Protein AF-I0SZB1-F1 (afdb_monomer)

Solvent-accessible surface area (backbone atoms only — not comparable to full-atom values): 23724 Å² total; per-residue (Å²): 108,89,87,50,64,67,40,31,56,63,57,40,48,54,44,49,50,54,29,50,51,40,41,46,54,22,48,53,58,38,69,69,45,73,96,72,56,97,42,73,68,55,40,52,52,46,49,51,51,38,53,49,29,53,50,51,21,52,53,54,31,69,64,60,73,80,81,64,54,64,47,62,52,37,48,49,52,43,50,56,48,48,55,51,44,48,51,53,37,73,66,42,77,75,42,31,56,62,34,30,46,56,17,46,52,50,26,51,51,45,48,53,55,40,48,57,52,41,59,70,36,50,39,64,66,52,33,51,50,49,37,57,51,36,50,56,54,32,69,67,38,54,53,71,71,49,66,50,67,47,41,47,48,52,39,50,51,48,40,50,53,43,42,51,55,51,66,71,42,86,55,47,49,74,68,52,40,53,54,46,42,52,51,36,51,53,49,43,54,51,46,43,54,51,48,69,73,52,50,47,64,68,58,40,52,52,51,38,53,44,46,41,43,55,44,65,48,65,80,62,67,54,39,40,41,71,39,42,67,43,92,42,76,93,64,73,48,72,67,56,49,52,52,47,50,50,44,36,39,57,39,35,74,69,42,66,43,71,45,72,47,99,85,68,30,35,37,39,23,32,69,90,64,29,54,31,80,42,62,56,60,78,43,44,27,40,76,83,34,33,75,40,81,46,33,51,32,94,55,57,44,48,41,76,45,45,76,42,94,45,88,92,62,76,49,74,70,56,50,51,52,46,46,52,51,44,37,69,56,30,77,84,36,50,69,47,70,48,96,84,45,34,31,39,41,36,37,72,90,61,53,69,30,18,45,30,33,81,72,42,40,33,45,77,71,35,53,76,43,100,55,37,59,34,52,101,69,53,77,66,92,68,52,42,67,39,51,54,82,36,70,70,41,43,49,56,49,45,52,53,40,38,70,65,27,80,58,54,66,28,73,31,68,52,96,77,19,28,37,28,41,12,31,74,83,46,55,60,33,28,40,50,26,78,66,46,37,34,78,78,130

Structure (mmCIF, N/CA/C/O backbone):
data_AF-I0SZB1-F1
#
_entry.id   AF-I0SZB1-F1
#
loop_
_atom_site.group_PDB
_atom_site.id
_atom_site.type_symbol
_atom_site.label_atom_id
_atom_site.label_alt_id
_atom_site.label_comp_id
_atom_site.label_asym_id
_atom_site.label_entity_id
_atom_site.label_seq_id
_atom_site.pdbx_PDB_ins_code
_atom_site.Cartn_x
_atom_site.Cartn_y
_atom_site.Cartn_z
_atom_site.occupancy
_atom_site.B_iso_or_equiv
_atom_site.auth_seq_id
_atom_site.auth_comp_id
_atom_site.auth_asym_id
_atom_site.auth_atom_id
_atom_site.pdbx_PDB_model_num
ATOM 1 N N . ILE A 1 1 ? -42.336 3.086 39.402 1.00 95.56 1 ILE A N 1
ATOM 2 C CA . ILE A 1 1 ? -41.063 2.426 39.784 1.00 95.56 1 ILE A CA 1
ATOM 3 C C . ILE A 1 1 ? -40.894 1.080 39.069 1.00 95.56 1 ILE A C 1
ATOM 5 O O . ILE A 1 1 ? -39.990 0.983 38.257 1.00 95.56 1 ILE A O 1
ATOM 9 N N . ASP A 1 2 ? -41.777 0.086 39.247 1.00 93.19 2 ASP A N 1
ATOM 10 C CA . ASP A 1 2 ? -41.579 -1.268 38.669 1.00 93.19 2 ASP A CA 1
ATOM 11 C C . ASP A 1 2 ? -41.435 -1.341 37.141 1.00 93.19 2 ASP A C 1
ATOM 13 O O . ASP A 1 2 ? -40.680 -2.163 36.629 1.00 93.19 2 ASP A O 1
ATOM 17 N N . GLY A 1 3 ? -42.124 -0.467 36.403 1.00 93.69 3 GLY A N 1
ATOM 18 C CA . GLY A 1 3 ? -42.046 -0.427 34.939 1.00 93.69 3 GLY A CA 1
ATOM 19 C C . GLY A 1 3 ? -40.765 0.198 34.367 1.00 93.69 3 GLY A C 1
ATOM 20 O O . GLY A 1 3 ? -40.572 0.155 33.153 1.00 93.69 3 GLY A O 1
ATOM 21 N N . ARG A 1 4 ? -39.901 0.797 35.199 1.00 95.69 4 ARG A N 1
ATOM 22 C CA . ARG A 1 4 ? -38.635 1.406 34.758 1.00 95.69 4 ARG A CA 1
ATOM 23 C C . ARG A 1 4 ? -37.601 0.306 34.495 1.00 95.69 4 ARG A C 1
ATOM 25 O O . ARG A 1 4 ? -37.248 -0.438 35.407 1.00 95.69 4 ARG A O 1
ATOM 32 N N . LYS A 1 5 ? -37.146 0.177 33.245 1.00 94.62 5 LYS A N 1
ATOM 33 C CA . LYS A 1 5 ? -36.173 -0.853 32.805 1.00 94.62 5 LYS A CA 1
ATOM 34 C C . LYS A 1 5 ? -34.714 -0.416 32.946 1.00 94.62 5 LYS A C 1
ATOM 36 O O . LYS A 1 5 ? -33.810 -1.242 33.002 1.00 94.62 5 LYS A O 1
ATOM 41 N N . ASP A 1 6 ? -34.514 0.885 32.989 1.00 96.12 6 ASP A N 1
ATOM 42 C CA . ASP A 1 6 ? -33.246 1.569 33.200 1.00 96.12 6 ASP A CA 1
ATOM 43 C C . ASP A 1 6 ? -32.759 1.500 34.655 1.00 96.12 6 ASP A C 1
ATOM 45 O O . ASP A 1 6 ? -31.563 1.640 34.881 1.00 96.12 6 ASP A O 1
ATOM 49 N N . LEU A 1 7 ? -33.664 1.248 35.611 1.00 97.56 7 LEU A N 1
ATOM 50 C CA . LEU A 1 7 ? -33.320 1.083 37.023 1.00 97.56 7 LEU A CA 1
ATOM 51 C C . LEU A 1 7 ? -32.910 -0.353 37.341 1.00 97.56 7 LEU A C 1
ATOM 53 O O . LEU A 1 7 ? -33.561 -1.305 36.880 1.00 97.56 7 LEU A O 1
ATOM 57 N N . THR A 1 8 ? -31.918 -0.491 38.211 1.00 98.06 8 THR A N 1
ATOM 58 C CA . THR A 1 8 ? -31.595 -1.760 38.871 1.00 98.06 8 THR A CA 1
ATOM 59 C C . THR A 1 8 ? -32.601 -2.092 39.972 1.00 98.06 8 THR A C 1
ATOM 61 O O . THR A 1 8 ? -33.456 -1.281 40.352 1.00 98.06 8 THR A O 1
ATOM 64 N N . ASP A 1 9 ? -32.557 -3.326 40.460 1.00 98.00 9 ASP A N 1
ATOM 65 C CA . ASP A 1 9 ? -33.422 -3.791 41.538 1.00 98.00 9 ASP A CA 1
ATOM 66 C C . ASP A 1 9 ? -33.124 -3.045 42.848 1.00 98.00 9 ASP A C 1
ATOM 68 O O . ASP A 1 9 ? -34.060 -2.700 43.576 1.00 98.00 9 ASP A O 1
ATOM 72 N N . GLU A 1 10 ? -31.862 -2.697 43.105 1.00 98.06 10 GLU A N 1
ATOM 73 C CA . GLU A 1 10 ? -31.437 -1.857 44.226 1.00 98.06 10 GLU A CA 1
ATOM 74 C C . GLU A 1 10 ? -32.011 -0.433 44.131 1.00 98.06 10 GLU A C 1
ATOM 76 O O . GLU A 1 10 ? -32.608 0.061 45.092 1.00 98.06 10 GLU A O 1
ATOM 81 N N . GLU A 1 11 ? -31.922 0.213 42.965 1.00 98.06 11 GLU A N 1
ATOM 82 C CA . GLU A 1 11 ? -32.483 1.555 42.742 1.00 98.06 11 GLU A CA 1
ATOM 83 C C . GLU A 1 11 ? -34.016 1.561 42.872 1.00 98.06 11 GLU A C 1
ATOM 85 O O . GLU A 1 11 ? -34.607 2.483 43.448 1.00 98.06 11 GLU A O 1
ATOM 90 N N . LYS A 1 12 ? -34.687 0.506 42.392 1.00 97.75 12 LYS A N 1
ATOM 91 C CA . LYS A 1 12 ? -36.136 0.325 42.585 1.00 97.75 12 LYS A CA 1
ATOM 92 C C . LYS A 1 12 ? -36.491 0.122 44.050 1.00 97.75 12 LYS A C 1
ATOM 94 O O . LYS A 1 12 ? -37.515 0.650 44.486 1.00 97.75 12 LYS A O 1
ATOM 99 N N . ALA A 1 13 ? -35.708 -0.661 44.789 1.00 97.69 13 ALA A N 1
ATOM 100 C CA . ALA A 1 13 ? -35.943 -0.913 46.206 1.00 97.69 13 ALA A CA 1
ATOM 101 C C . ALA A 1 13 ? -35.835 0.385 47.014 1.00 97.69 13 ALA A C 1
ATOM 103 O O . ALA A 1 13 ? -36.777 0.717 47.732 1.00 97.69 13 ALA A O 1
ATOM 104 N N . ALA A 1 14 ? -34.773 1.168 46.800 1.00 97.56 14 ALA A N 1
ATOM 105 C CA . ALA A 1 14 ? -34.588 2.469 47.444 1.00 97.56 14 ALA A CA 1
ATOM 106 C C . ALA A 1 14 ? -35.743 3.440 47.140 1.00 97.56 14 ALA A C 1
ATOM 108 O O . ALA A 1 14 ? -36.289 4.072 48.042 1.00 97.56 14 ALA A O 1
ATOM 109 N N . ALA A 1 15 ? -36.189 3.510 45.882 1.00 97.81 15 ALA A N 1
ATOM 110 C CA . ALA A 1 15 ? -37.319 4.357 45.503 1.00 97.81 15 ALA A CA 1
ATOM 111 C C . ALA A 1 15 ? -38.644 3.906 46.139 1.00 97.81 15 ALA A C 1
ATOM 113 O O . ALA A 1 15 ? -39.480 4.726 46.515 1.00 97.81 15 ALA A O 1
ATOM 114 N N . LYS A 1 16 ? -38.869 2.592 46.259 1.00 97.62 16 LYS A N 1
ATOM 115 C CA . LYS A 1 16 ? -40.057 2.060 46.943 1.00 97.62 16 LYS A CA 1
ATOM 116 C C . LYS A 1 16 ? -40.019 2.363 48.434 1.00 97.62 16 LYS A C 1
ATOM 118 O O . LYS A 1 16 ? -41.065 2.683 48.989 1.00 97.62 16 LYS A O 1
ATOM 123 N N . GLU A 1 17 ? -38.852 2.276 49.062 1.00 98.19 17 GLU A N 1
ATOM 124 C CA . GLU A 1 17 ? -38.665 2.631 50.469 1.00 98.19 17 GLU A CA 1
ATOM 125 C C . GLU A 1 17 ? -38.952 4.121 50.707 1.00 98.19 17 GLU A C 1
ATOM 127 O O . GLU A 1 17 ? -39.710 4.455 51.616 1.00 98.19 17 GLU A O 1
ATOM 132 N N . GLU A 1 18 ? -38.474 5.011 49.831 1.00 97.88 18 GLU A N 1
ATOM 133 C CA . GLU A 1 18 ? -38.803 6.445 49.877 1.00 97.88 18 GLU A CA 1
ATOM 134 C C . GLU A 1 18 ? -40.317 6.689 49.746 1.00 97.88 18 GLU A C 1
ATOM 136 O O . GLU A 1 18 ? -40.909 7.442 50.523 1.00 97.88 18 GLU A O 1
ATOM 141 N N . ALA A 1 19 ? -40.970 6.022 48.790 1.00 97.69 19 ALA A N 1
ATOM 142 C CA . ALA A 1 19 ? -42.417 6.118 48.608 1.00 97.69 19 ALA A CA 1
ATOM 143 C C . ALA A 1 19 ? -43.190 5.601 49.832 1.00 97.69 19 ALA A C 1
ATOM 145 O O . ALA A 1 19 ? -44.177 6.209 50.243 1.00 97.69 19 ALA A O 1
ATOM 146 N N . GLN A 1 20 ? -42.742 4.502 50.443 1.00 97.62 20 GLN A N 1
ATOM 147 C CA . GLN A 1 20 ? -43.339 3.970 51.668 1.00 97.62 20 GLN A CA 1
ATOM 148 C C . GLN A 1 20 ? -43.149 4.917 52.856 1.00 97.62 20 GLN A C 1
ATOM 150 O O . GLN A 1 20 ? -44.090 5.097 53.627 1.00 97.62 20 GLN A O 1
ATOM 155 N N . ALA A 1 21 ? -41.982 5.551 52.986 1.00 98.06 21 ALA A N 1
ATOM 156 C CA . ALA A 1 21 ? -41.717 6.533 54.034 1.00 98.06 21 ALA A CA 1
ATOM 157 C C . ALA A 1 21 ? -42.650 7.750 53.919 1.00 98.06 21 ALA A C 1
ATOM 159 O O . ALA A 1 21 ? -43.287 8.117 54.905 1.00 98.06 21 ALA A O 1
ATOM 160 N N . LYS A 1 22 ? -42.821 8.300 52.710 1.00 97.19 22 LYS A N 1
ATOM 161 C CA . LYS A 1 22 ? -43.763 9.404 52.432 1.00 97.19 22 LYS A CA 1
ATOM 162 C C . LYS A 1 22 ? -45.219 9.021 52.698 1.00 97.19 22 LYS A C 1
ATOM 164 O O . LYS A 1 22 ? -45.965 9.770 53.322 1.00 97.19 22 LYS A O 1
ATOM 169 N N . ALA A 1 23 ? -45.626 7.823 52.273 1.00 97.50 23 ALA A N 1
ATOM 170 C CA . ALA A 1 23 ? -46.963 7.312 52.566 1.00 97.50 23 ALA A CA 1
ATOM 171 C C . ALA A 1 23 ? -47.194 7.189 54.079 1.00 97.50 23 ALA A C 1
ATOM 173 O O . ALA A 1 23 ? -48.254 7.574 54.571 1.00 97.50 23 ALA A O 1
ATOM 174 N N . LYS A 1 24 ? -46.191 6.688 54.810 1.00 97.81 24 LYS A N 1
ATOM 175 C CA . LYS A 1 24 ? -46.243 6.545 56.262 1.00 97.81 24 LYS A CA 1
ATOM 176 C C . LYS A 1 24 ? -46.352 7.895 56.971 1.00 97.81 24 LYS A C 1
ATOM 178 O O . LYS A 1 24 ? -47.165 8.019 57.881 1.00 97.81 24 LYS A O 1
ATOM 183 N N . GLU A 1 25 ? -45.583 8.895 56.551 1.00 97.25 25 GLU A N 1
ATOM 184 C CA . GLU A 1 25 ? -45.660 10.254 57.102 1.00 97.25 25 GLU A CA 1
ATOM 185 C C . GLU A 1 25 ? -47.077 10.835 56.965 1.00 97.25 25 GLU A C 1
ATOM 187 O O . GLU A 1 25 ? -47.641 11.349 57.933 1.00 97.25 25 GLU A O 1
ATOM 192 N N . ALA A 1 26 ? -47.706 10.655 55.801 1.00 97.12 26 ALA A N 1
ATOM 193 C CA . ALA A 1 26 ? -49.080 11.089 55.575 1.00 97.12 26 ALA A CA 1
ATOM 194 C C . ALA A 1 26 ? -50.107 10.310 56.415 1.00 97.12 26 ALA A C 1
ATOM 196 O O . ALA A 1 26 ? -51.032 10.918 56.959 1.00 97.12 26 ALA A O 1
ATOM 197 N N . THR A 1 27 ? -49.969 8.984 56.552 1.00 97.62 27 THR A N 1
ATOM 198 C CA . THR A 1 27 ? -50.879 8.194 57.403 1.00 97.62 27 THR A CA 1
ATOM 199 C C . THR A 1 27 ? -50.713 8.527 58.879 1.00 97.62 27 THR A C 1
ATOM 201 O O . THR A 1 27 ? -51.715 8.673 59.568 1.00 97.62 27 THR A O 1
ATOM 204 N N . ASP A 1 28 ? -49.484 8.741 59.351 1.00 97.94 28 ASP A N 1
ATOM 205 C CA . ASP A 1 28 ? -49.222 9.142 60.736 1.00 97.94 28 ASP A CA 1
ATOM 206 C C . ASP A 1 28 ? -49.844 10.523 61.032 1.00 97.94 28 ASP A C 1
ATOM 208 O O . ASP A 1 28 ? -50.406 10.737 62.107 1.00 97.94 28 ASP A O 1
ATOM 212 N N . ALA A 1 29 ? -49.817 11.454 60.067 1.00 96.88 29 ALA A N 1
ATOM 213 C CA . ALA A 1 29 ? -50.475 12.759 60.185 1.00 96.88 29 ALA A CA 1
ATOM 214 C C . ALA A 1 29 ? -52.014 12.667 60.229 1.00 96.88 29 ALA A C 1
ATOM 216 O O . ALA A 1 29 ? -52.657 13.464 60.920 1.00 96.88 29 ALA A O 1
ATOM 217 N N . ILE A 1 30 ? -52.604 11.701 59.513 1.00 97.06 30 ILE A N 1
ATOM 218 C CA . ILE A 1 30 ? -54.042 11.394 59.570 1.00 97.06 30 ILE A CA 1
ATOM 219 C C . ILE A 1 30 ? -54.397 10.782 60.929 1.00 97.06 30 ILE A C 1
ATOM 221 O O . ILE A 1 30 ? -55.328 11.252 61.580 1.00 97.06 30 ILE A O 1
ATOM 225 N N . ASP A 1 31 ? -53.634 9.787 61.380 1.00 97.06 31 ASP A N 1
ATOM 226 C CA . ASP A 1 31 ? -53.864 9.075 62.644 1.00 97.06 31 ASP A CA 1
ATOM 227 C C . ASP A 1 31 ? -53.667 9.976 63.875 1.00 97.06 31 ASP A C 1
ATOM 229 O O . ASP A 1 31 ? -54.235 9.721 64.938 1.00 97.06 31 ASP A O 1
ATOM 233 N N . ALA A 1 32 ? -52.900 11.061 63.738 1.00 96.69 32 ALA A N 1
ATOM 234 C CA . ALA A 1 32 ? -52.747 12.079 64.773 1.00 96.69 32 ALA A CA 1
ATOM 235 C C . ALA A 1 32 ? 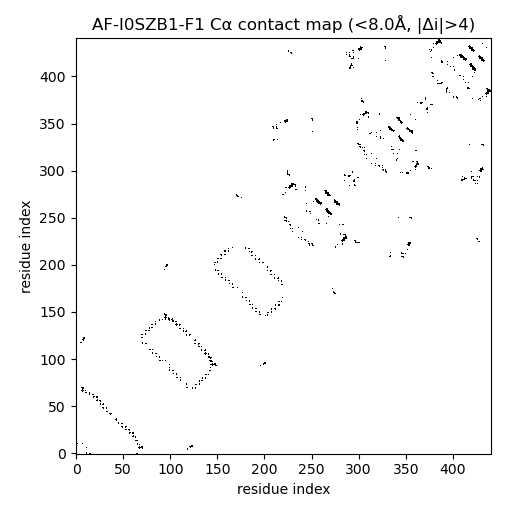-54.011 12.939 64.994 1.00 96.69 32 ALA A C 1
ATOM 237 O O . ALA A 1 32 ? -54.084 13.657 65.996 1.00 96.69 32 ALA A O 1
ATOM 238 N N . GLN A 1 33 ? -54.999 12.905 64.090 1.00 97.19 33 GLN A N 1
ATOM 239 C CA . GLN A 1 33 ? -56.252 13.651 64.245 1.00 97.19 33 GLN A CA 1
ATOM 240 C C . GLN A 1 33 ? -57.206 12.954 65.235 1.00 97.19 33 GLN A C 1
ATOM 242 O O . GLN A 1 33 ? -57.267 11.726 65.295 1.00 97.19 33 GLN A O 1
ATOM 247 N N . PRO A 1 34 ? -57.984 13.709 66.033 1.00 94.62 34 PRO A N 1
ATOM 248 C CA . PRO A 1 34 ? -58.876 13.117 67.025 1.00 94.62 34 PRO A CA 1
ATOM 249 C C . PRO A 1 34 ? -60.037 12.354 66.369 1.00 94.62 34 PRO A C 1
ATOM 251 O O . PRO A 1 34 ? -60.690 12.863 65.462 1.00 94.62 34 PRO A O 1
ATOM 254 N N . ALA A 1 35 ? -60.363 11.167 66.895 1.00 93.00 35 ALA A N 1
ATOM 255 C CA . ALA A 1 35 ? -61.495 10.362 66.414 1.00 93.00 35 ALA A CA 1
ATOM 256 C C . ALA A 1 35 ? -62.868 11.025 66.662 1.00 93.00 35 ALA A C 1
ATOM 258 O O . ALA A 1 35 ? -63.808 10.827 65.894 1.00 93.00 35 ALA A O 1
ATOM 259 N N . ASN A 1 36 ? -62.972 11.835 67.723 1.00 91.50 36 ASN A N 1
ATOM 260 C CA . ASN A 1 36 ? -64.163 12.596 68.089 1.00 91.50 36 ASN A CA 1
ATOM 261 C C . ASN A 1 36 ? -63.761 14.033 68.436 1.00 91.50 36 ASN A C 1
ATOM 263 O O . ASN A 1 36 ? -62.783 14.248 69.149 1.00 91.50 36 ASN A O 1
ATOM 267 N N . ALA A 1 37 ? -64.556 15.008 67.998 1.00 91.44 37 ALA A N 1
ATOM 268 C CA . ALA A 1 37 ? -64.378 16.415 68.343 1.00 91.44 37 ALA A CA 1
ATOM 269 C C . ALA A 1 37 ? -65.536 16.921 69.217 1.00 91.44 37 ALA A C 1
ATOM 271 O O . ALA A 1 37 ? -66.672 16.470 69.080 1.00 91.44 37 ALA A O 1
ATOM 272 N N . GLU A 1 38 ? -65.248 17.874 70.108 1.00 92.75 38 GLU A N 1
ATOM 273 C CA . GLU A 1 38 ? -66.225 18.425 71.061 1.00 92.75 38 GLU A CA 1
ATOM 274 C C . GLU A 1 38 ? -67.252 19.363 70.404 1.00 92.75 38 GLU A C 1
ATOM 276 O O . GLU A 1 38 ? -68.345 19.549 70.940 1.00 92.75 38 GLU A O 1
ATOM 281 N N . THR A 1 39 ? -66.923 19.939 69.239 1.00 96.81 39 THR A N 1
ATOM 282 C CA . THR A 1 39 ? -67.811 20.835 68.483 1.00 96.81 39 THR A CA 1
ATOM 283 C C . THR A 1 39 ? -67.763 20.560 66.974 1.00 96.81 39 THR A C 1
ATOM 285 O O . THR A 1 39 ? -66.768 20.015 66.479 1.00 96.81 39 THR A O 1
ATOM 288 N N . PRO A 1 40 ? -68.802 20.961 66.213 1.00 96.44 40 PRO A N 1
ATOM 289 C CA . PRO A 1 40 ? -68.801 20.874 64.751 1.00 96.44 40 PRO A CA 1
ATOM 290 C C . PRO A 1 40 ? -67.627 21.610 64.092 1.00 96.44 40 PRO A C 1
ATOM 292 O O . PRO A 1 40 ? -67.066 21.119 63.116 1.00 96.44 40 PRO A O 1
ATOM 295 N N . GLU A 1 41 ? -67.219 22.759 64.634 1.00 96.19 41 GLU A N 1
ATOM 296 C CA . GLU A 1 41 ? -66.094 23.542 64.112 1.00 96.19 41 GLU A CA 1
ATOM 297 C C . GLU A 1 41 ? -64.774 22.778 64.258 1.00 96.19 41 GLU A C 1
ATOM 299 O O . GLU A 1 41 ? -64.010 22.678 63.300 1.00 96.19 41 GLU A O 1
ATOM 304 N N . LYS A 1 42 ? -64.529 22.163 65.425 1.00 96.06 42 LYS A N 1
ATOM 305 C CA . LYS A 1 42 ? -63.335 21.334 65.650 1.00 96.06 42 LYS A CA 1
ATOM 306 C C . LYS A 1 42 ? -63.324 20.064 64.803 1.00 96.06 42 LYS A C 1
ATOM 308 O O . LYS A 1 42 ? -62.255 19.645 64.368 1.00 96.06 42 LYS A O 1
ATOM 313 N N . ALA A 1 43 ? -64.492 19.490 64.515 1.00 95.38 43 ALA A N 1
ATOM 314 C CA . ALA A 1 43 ? -64.602 18.381 63.571 1.00 95.38 43 ALA A CA 1
ATOM 315 C C . ALA A 1 43 ? -64.219 18.806 62.141 1.00 95.38 43 ALA A C 1
ATOM 317 O O . ALA A 1 43 ? -63.492 18.086 61.461 1.00 95.38 43 ALA A O 1
ATOM 318 N N . ALA A 1 44 ? -64.665 19.985 61.691 1.00 96.25 44 ALA A N 1
ATOM 319 C CA . ALA A 1 44 ? -64.342 20.509 60.363 1.00 96.25 44 ALA A CA 1
ATOM 320 C C . ALA A 1 44 ? -62.847 20.846 60.205 1.00 96.25 44 ALA A C 1
ATOM 322 O O . ALA A 1 44 ? -62.263 20.570 59.154 1.00 96.25 44 ALA A O 1
ATOM 323 N N . GLU A 1 45 ? -62.216 21.399 61.247 1.00 96.00 45 GLU A N 1
ATOM 324 C CA . GLU A 1 45 ? -60.763 21.630 61.288 1.00 96.00 45 GLU A CA 1
ATOM 325 C C . GLU A 1 45 ? -59.983 20.310 61.157 1.00 96.00 45 GLU A C 1
ATOM 327 O O . GLU A 1 45 ? -59.109 20.202 60.296 1.00 96.00 45 GLU A O 1
ATOM 332 N N . ALA A 1 46 ? -60.339 19.290 61.949 1.00 96.62 46 ALA A N 1
ATOM 333 C CA . ALA A 1 46 ? -59.707 17.971 61.884 1.00 96.62 46 ALA A CA 1
ATOM 334 C C . ALA A 1 46 ? -59.897 17.311 60.508 1.00 96.62 46 ALA A C 1
ATOM 336 O O . ALA A 1 46 ? -58.940 16.801 59.931 1.00 96.62 46 ALA A O 1
ATOM 337 N N . GLN A 1 47 ? -61.102 17.387 59.929 1.00 96.75 47 GLN A N 1
ATOM 338 C CA . GLN A 1 47 ? -61.367 16.851 58.591 1.00 96.75 47 GLN A CA 1
ATOM 339 C C . GLN A 1 47 ? -60.544 17.564 57.512 1.00 96.75 47 GLN A C 1
ATOM 341 O O . GLN A 1 47 ? -59.996 16.912 56.628 1.00 96.75 47 GLN A O 1
ATOM 346 N N . THR A 1 48 ? -60.397 18.888 57.607 1.00 97.62 48 THR A N 1
ATOM 347 C CA . THR A 1 48 ? -59.555 19.660 56.680 1.00 97.62 48 THR A CA 1
ATOM 348 C C . THR A 1 48 ? -58.093 19.213 56.760 1.00 97.62 48 THR A C 1
ATOM 350 O O . THR A 1 48 ? -57.431 19.091 55.729 1.00 97.62 48 THR A O 1
ATOM 353 N N . ALA A 1 49 ? -57.591 18.927 57.965 1.00 97.31 49 ALA A N 1
ATOM 354 C CA . ALA A 1 49 ? -56.247 18.388 58.157 1.00 97.31 49 ALA A CA 1
ATOM 355 C C . ALA A 1 49 ? -56.101 16.971 57.575 1.00 97.31 49 ALA A C 1
ATOM 357 O O . ALA A 1 49 ? -55.119 16.710 56.881 1.00 97.31 49 ALA A O 1
ATOM 358 N N . VAL A 1 50 ? -57.088 16.087 57.780 1.00 97.75 50 VAL A N 1
ATOM 359 C CA . VAL A 1 50 ? -57.128 14.748 57.158 1.00 97.75 50 VAL A CA 1
ATOM 360 C C . VAL A 1 50 ? -57.095 14.851 55.632 1.00 97.75 50 VAL A C 1
ATOM 362 O O . VAL A 1 50 ? -56.289 14.182 54.987 1.00 97.75 50 VAL A O 1
ATOM 365 N N . ASP A 1 51 ? -57.937 15.700 55.042 1.00 97.69 51 ASP A N 1
ATOM 366 C CA . ASP A 1 51 ? -58.010 15.877 53.589 1.00 97.69 51 ASP A CA 1
ATOM 367 C C . ASP A 1 51 ? -56.709 16.467 53.026 1.00 97.69 51 ASP A C 1
ATOM 369 O O . ASP A 1 51 ? -56.238 16.044 51.966 1.00 97.69 51 ASP A O 1
ATOM 373 N N . GLY A 1 52 ? -56.098 17.401 53.760 1.00 97.88 52 GLY A N 1
ATOM 374 C CA . GLY A 1 52 ? -54.791 17.971 53.444 1.00 97.88 52 GLY A CA 1
ATOM 375 C C . GLY A 1 52 ? -53.677 16.923 53.455 1.00 97.88 52 GLY A C 1
ATOM 376 O O . GLY A 1 52 ? -52.966 16.791 52.461 1.00 97.88 52 GLY A O 1
ATOM 377 N N . ALA A 1 53 ? -53.563 16.141 54.532 1.00 97.56 53 ALA A N 1
ATOM 378 C CA . ALA A 1 53 ? -52.567 15.076 54.669 1.00 97.56 53 ALA A CA 1
ATOM 379 C C . ALA A 1 53 ? -52.754 13.980 53.611 1.00 97.56 53 ALA A C 1
ATOM 381 O O . ALA A 1 53 ? -51.789 13.557 52.976 1.00 97.56 53 ALA A O 1
ATOM 382 N N . LYS A 1 54 ? -54.004 13.581 53.341 1.00 97.44 54 LYS A N 1
ATOM 383 C CA . LYS A 1 54 ? -54.338 12.639 52.267 1.00 97.44 54 LYS A CA 1
ATOM 384 C C . LYS A 1 54 ? -53.873 13.152 50.908 1.00 97.44 54 LYS A C 1
ATOM 386 O O . LYS A 1 54 ? -53.284 12.391 50.143 1.00 97.44 54 LYS A O 1
ATOM 391 N N . LYS A 1 55 ? -54.153 14.418 50.592 1.00 97.56 55 LYS A N 1
ATOM 392 C CA . LYS A 1 55 ? -53.743 15.023 49.323 1.00 97.56 55 LYS A CA 1
ATOM 393 C C . LYS A 1 55 ? -52.218 15.105 49.214 1.00 97.56 55 LYS A C 1
ATOM 395 O O . LYS A 1 55 ? -51.678 14.606 48.234 1.00 97.56 55 LYS A O 1
ATOM 400 N N . SER A 1 56 ? -51.547 15.663 50.226 1.00 96.06 56 SER A N 1
ATOM 401 C CA . SER A 1 56 ? -50.081 15.799 50.241 1.00 96.06 56 SER A CA 1
ATOM 402 C C . SER A 1 56 ? -49.401 14.443 50.100 1.00 96.06 56 SER A C 1
ATOM 404 O O . SER A 1 56 ? -48.548 14.279 49.240 1.00 96.06 56 SER A O 1
ATOM 406 N N . GLY A 1 57 ? -49.845 13.436 50.860 1.00 97.56 57 GLY A N 1
ATOM 407 C CA . GLY A 1 57 ? -49.275 12.092 50.796 1.00 97.56 57 GLY A CA 1
ATOM 408 C C . GLY A 1 57 ? -49.407 11.444 49.421 1.00 97.56 57 GLY A C 1
ATOM 409 O O . GLY A 1 57 ? -48.451 10.854 48.925 1.00 97.56 57 GLY A O 1
ATOM 410 N N . VAL A 1 58 ? -50.569 11.573 48.769 1.00 97.69 58 VAL A N 1
ATOM 411 C CA . VAL A 1 58 ? -50.750 11.076 47.394 1.00 97.69 58 VAL A CA 1
ATOM 412 C C . VAL A 1 58 ? -49.821 11.806 46.424 1.00 97.69 58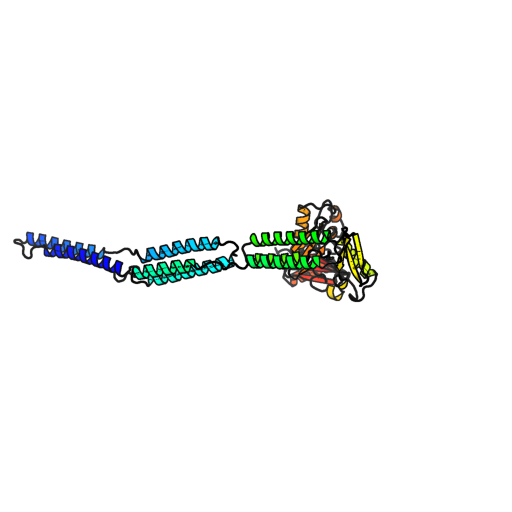 VAL A C 1
ATOM 414 O O . VAL A 1 58 ? -49.165 11.148 45.616 1.00 97.69 58 VAL A O 1
ATOM 417 N N . ASP A 1 59 ? -49.742 13.134 46.517 1.00 97.88 59 ASP A N 1
ATOM 418 C CA . ASP A 1 59 ? -48.916 13.962 45.634 1.00 97.88 59 ASP A CA 1
ATOM 419 C C . ASP A 1 59 ? -47.414 13.657 45.820 1.00 97.88 59 ASP A C 1
ATOM 421 O O . ASP A 1 59 ? -46.686 13.476 44.844 1.00 97.88 59 ASP A O 1
ATOM 425 N N . GLU A 1 60 ? -46.944 13.522 47.060 1.00 98.00 60 GLU A N 1
ATOM 426 C CA . GLU A 1 60 ? -45.542 13.247 47.394 1.00 98.00 60 GLU A CA 1
ATOM 427 C C . GLU A 1 60 ? -45.100 11.837 46.999 1.00 98.00 60 GLU A C 1
ATOM 429 O O . GLU A 1 60 ? -43.991 11.664 46.483 1.00 98.00 60 GLU A O 1
ATOM 434 N N . VAL A 1 61 ? -45.957 10.832 47.207 1.00 97.69 61 VAL A N 1
ATOM 435 C CA . VAL A 1 61 ? -45.714 9.456 46.748 1.00 97.69 61 VAL A CA 1
ATOM 436 C C . VAL A 1 61 ? -45.686 9.406 45.224 1.00 97.69 61 VAL A C 1
ATOM 438 O O . VAL A 1 61 ? -44.797 8.780 44.647 1.00 97.69 61 VAL A O 1
ATOM 441 N N . ALA A 1 62 ? -46.623 10.086 44.557 1.00 96.44 62 ALA A N 1
ATOM 442 C CA . ALA A 1 62 ? -46.646 10.177 43.099 1.00 96.44 62 ALA A CA 1
ATOM 443 C C . ALA A 1 62 ? -45.410 10.901 42.538 1.00 96.44 62 ALA A C 1
ATOM 445 O O . ALA A 1 62 ? -44.962 10.579 41.437 1.00 96.44 62 ALA A O 1
ATOM 446 N N . ALA A 1 63 ? -44.836 11.839 43.296 1.00 97.38 63 ALA A N 1
ATOM 447 C CA . ALA A 1 63 ? -43.621 12.559 42.931 1.00 97.38 63 ALA A CA 1
ATOM 448 C C . ALA A 1 63 ? -42.331 11.729 43.074 1.00 97.38 63 ALA A C 1
ATOM 450 O O . ALA A 1 63 ? -41.277 12.183 42.625 1.00 97.38 63 ALA A O 1
ATOM 451 N N . VAL A 1 64 ? -42.372 10.528 43.668 1.00 97.81 64 VAL A N 1
ATOM 452 C CA . VAL A 1 64 ? -41.193 9.651 43.750 1.00 97.81 64 VAL A CA 1
ATOM 453 C C . VAL A 1 64 ? -40.826 9.135 42.360 1.00 97.81 64 VAL A C 1
ATOM 455 O O . VAL A 1 64 ? -41.455 8.231 41.803 1.00 97.81 64 VAL A O 1
ATOM 458 N N . ASN A 1 65 ? -39.762 9.710 41.810 1.00 95.19 65 ASN A N 1
ATOM 459 C CA . ASN A 1 65 ? -39.221 9.381 40.502 1.00 95.19 65 ASN A CA 1
ATOM 460 C C . ASN A 1 65 ? -37.691 9.267 40.601 1.00 95.19 65 ASN A C 1
ATOM 462 O O . ASN A 1 65 ? -37.000 10.278 40.469 1.00 95.19 65 ASN A O 1
ATOM 466 N N . PRO A 1 66 ? -37.158 8.066 40.882 1.00 96.00 66 PRO A N 1
ATOM 467 C CA . PRO A 1 66 ? -35.722 7.870 41.038 1.00 96.00 66 PRO A CA 1
ATOM 468 C C . PRO A 1 66 ? -34.972 8.083 39.718 1.00 96.00 66 PRO A C 1
ATOM 470 O O . PRO A 1 66 ? -35.477 7.787 38.633 1.00 96.00 66 PRO A O 1
ATOM 473 N N . GLU A 1 67 ? -33.738 8.560 39.835 1.00 95.62 67 GLU A N 1
ATOM 474 C CA . GLU A 1 67 ? -32.789 8.681 38.730 1.00 95.62 67 GLU A CA 1
ATOM 475 C C . GLU A 1 67 ? -31.975 7.386 38.592 1.00 95.62 67 GLU A C 1
ATOM 477 O O . GLU A 1 67 ? -31.456 6.883 39.589 1.00 95.62 67 GLU A O 1
ATOM 482 N N . ALA A 1 68 ? -31.845 6.866 37.367 1.00 97.06 68 ALA A N 1
ATOM 483 C CA . ALA A 1 68 ? -30.965 5.735 37.079 1.00 97.06 68 ALA A CA 1
ATOM 484 C C . ALA A 1 68 ? -29.499 6.171 37.099 1.00 97.06 68 ALA A C 1
ATOM 486 O O . ALA A 1 68 ? -29.124 7.137 36.431 1.00 97.06 68 ALA A O 1
ATOM 487 N N . LYS A 1 69 ? -28.661 5.435 37.826 1.00 97.12 69 LYS A N 1
ATOM 488 C CA . LYS A 1 69 ? -27.239 5.736 38.022 1.00 97.12 69 LYS A CA 1
ATOM 489 C C . LYS A 1 69 ? -26.352 4.597 37.554 1.00 97.12 69 LYS A C 1
ATOM 491 O O . LYS A 1 69 ? -25.399 4.860 36.824 1.00 97.12 69 LYS A O 1
ATOM 496 N N . ALA A 1 70 ? -26.668 3.354 37.917 1.00 98.25 70 ALA A N 1
ATOM 497 C CA . ALA A 1 70 ? -25.783 2.217 37.660 1.00 98.25 70 ALA A CA 1
ATOM 498 C C . ALA A 1 70 ? -25.570 1.966 36.156 1.00 98.25 70 ALA A C 1
ATOM 500 O O . ALA A 1 70 ? -24.439 2.015 35.670 1.00 98.25 70 ALA A O 1
ATOM 501 N N . LYS A 1 71 ? -26.652 1.763 35.389 1.00 98.38 71 LYS A N 1
ATOM 502 C CA . LYS A 1 71 ? -26.554 1.477 33.944 1.00 98.38 71 LYS A CA 1
ATOM 503 C C . LYS A 1 71 ? -25.968 2.642 33.134 1.00 98.38 71 LYS A C 1
ATOM 505 O O . LYS A 1 71 ? -25.065 2.386 32.337 1.00 98.38 71 LYS A O 1
ATOM 510 N N . PRO A 1 72 ? -26.409 3.908 33.310 1.00 98.44 72 PRO A N 1
ATOM 511 C CA . PRO A 1 72 ? -25.820 5.029 32.576 1.00 98.44 72 PRO A CA 1
ATOM 512 C C . PRO A 1 72 ? -24.330 5.227 32.872 1.00 98.44 72 PRO A C 1
ATOM 514 O O . PRO A 1 72 ? -23.563 5.507 31.953 1.00 98.44 72 PRO A O 1
ATOM 517 N N . ALA A 1 73 ? -23.904 5.044 34.128 1.00 98.44 73 ALA A N 1
ATOM 518 C CA . ALA A 1 73 ? -22.495 5.149 34.495 1.00 98.44 73 ALA A CA 1
ATOM 519 C C . ALA A 1 73 ? -21.643 4.060 33.825 1.00 98.44 73 ALA A C 1
ATOM 521 O O . ALA A 1 73 ? -20.595 4.375 33.266 1.00 98.44 73 ALA A O 1
ATOM 522 N N . ALA A 1 74 ? -22.114 2.810 33.819 1.00 98.81 74 ALA A N 1
ATOM 523 C CA . ALA A 1 74 ? -21.406 1.699 33.185 1.00 98.81 74 ALA A CA 1
ATOM 524 C C . ALA A 1 74 ? -21.282 1.871 31.664 1.00 98.81 74 ALA A C 1
ATOM 526 O O . ALA A 1 74 ? -20.203 1.692 31.101 1.00 98.81 74 ALA A O 1
ATOM 527 N N . LYS A 1 75 ? -22.360 2.294 30.991 1.00 98.69 75 LYS A N 1
ATOM 528 C CA . LYS A 1 75 ? -22.330 2.578 29.547 1.00 98.69 75 LYS A CA 1
ATOM 529 C C . LYS A 1 75 ? -21.350 3.693 29.199 1.00 98.69 75 LYS A C 1
ATOM 531 O O . LYS A 1 75 ? -20.615 3.568 28.225 1.00 98.69 75 LYS A O 1
ATOM 536 N N . LYS A 1 76 ? -21.302 4.746 30.019 1.00 98.69 76 LYS A N 1
ATOM 537 C CA . LYS A 1 76 ? -20.331 5.829 29.852 1.00 98.69 76 LYS A CA 1
ATOM 538 C C . LYS A 1 76 ? -18.891 5.335 30.028 1.00 98.69 76 LYS A C 1
ATOM 540 O O . LYS A 1 76 ? -18.038 5.693 29.230 1.00 98.69 76 LYS A O 1
ATOM 545 N N . ALA A 1 77 ? -18.623 4.495 31.028 1.00 98.75 77 ALA A N 1
ATOM 546 C CA . ALA A 1 77 ? -17.289 3.928 31.231 1.00 98.75 77 ALA A CA 1
ATOM 547 C C . ALA A 1 77 ? -16.821 3.094 30.023 1.00 98.75 77 ALA A C 1
ATOM 549 O O . ALA A 1 77 ? -15.677 3.222 29.592 1.00 98.75 77 ALA A O 1
ATOM 550 N N . ILE A 1 78 ? -17.726 2.316 29.417 1.00 98.88 78 ILE A N 1
ATOM 551 C CA . ILE A 1 78 ? -17.459 1.578 28.172 1.00 98.88 78 ILE A CA 1
ATOM 552 C C . ILE A 1 78 ? -17.155 2.531 27.010 1.00 98.88 78 ILE A C 1
ATOM 554 O O . ILE A 1 78 ? -16.230 2.276 26.244 1.00 98.88 78 ILE A O 1
ATOM 558 N N . GLU A 1 79 ? -17.899 3.630 26.870 1.00 98.81 79 GLU A N 1
ATOM 559 C CA . GLU A 1 79 ? -17.644 4.641 25.832 1.00 98.81 79 GLU A CA 1
ATOM 560 C C . GLU A 1 79 ? -16.291 5.332 26.017 1.00 98.81 79 GLU A C 1
ATOM 562 O O . GLU A 1 79 ? -15.540 5.465 25.051 1.00 98.81 79 GLU A O 1
ATOM 567 N N . ASP A 1 80 ? -15.948 5.706 27.250 1.00 98.75 80 ASP A N 1
ATOM 568 C CA . ASP A 1 80 ? -14.659 6.313 27.588 1.00 98.75 80 ASP A CA 1
ATOM 569 C C . ASP A 1 80 ? -13.499 5.332 27.302 1.00 98.75 80 ASP A C 1
ATOM 571 O O . ASP A 1 80 ? -12.472 5.716 26.732 1.00 98.75 80 ASP A O 1
ATOM 575 N N . LYS A 1 81 ? -13.667 4.043 27.634 1.00 98.62 81 LYS A N 1
ATOM 576 C CA . LYS A 1 81 ? -12.688 2.985 27.330 1.00 98.62 81 LYS A CA 1
ATOM 577 C C . LYS A 1 81 ? -12.548 2.751 25.827 1.00 98.62 81 LYS A C 1
ATOM 579 O O . LYS A 1 81 ? -11.421 2.661 25.343 1.00 98.62 81 LYS A O 1
ATOM 584 N N . LEU A 1 82 ? -13.659 2.679 25.094 1.00 98.81 82 LEU A N 1
ATOM 585 C CA . LEU A 1 82 ? -13.663 2.534 23.639 1.00 98.81 82 LEU A CA 1
ATOM 586 C C . LEU A 1 82 ? -12.953 3.713 22.971 1.00 98.81 82 LEU A C 1
ATOM 588 O O . LEU A 1 82 ? -12.126 3.498 22.092 1.00 98.81 82 LEU A O 1
ATOM 592 N N . ALA A 1 83 ? -13.238 4.947 23.394 1.00 98.81 83 ALA A N 1
ATOM 593 C CA . ALA A 1 83 ? -12.598 6.139 22.845 1.00 98.81 83 ALA A CA 1
ATOM 594 C C . ALA A 1 83 ? -11.072 6.082 23.003 1.00 98.81 83 ALA A C 1
ATOM 596 O O . ALA A 1 83 ? -10.348 6.322 22.037 1.00 98.81 83 ALA A O 1
ATOM 597 N N . LYS A 1 84 ? -10.591 5.683 24.186 1.00 98.69 84 LYS A N 1
ATOM 598 C CA . LYS A 1 84 ? -9.159 5.485 24.433 1.00 98.69 84 LYS A CA 1
ATOM 599 C C . LYS A 1 84 ? -8.572 4.366 23.568 1.00 98.69 84 LYS A C 1
ATOM 601 O O . LYS A 1 84 ? -7.530 4.559 22.955 1.00 98.69 84 LYS A O 1
ATOM 606 N N . GLN A 1 85 ? -9.249 3.222 23.477 1.00 98.75 85 GLN A N 1
ATOM 607 C CA . GLN A 1 85 ? -8.770 2.105 22.661 1.00 98.75 85 GLN A CA 1
ATOM 608 C C . GLN A 1 85 ? -8.681 2.482 21.177 1.00 98.75 85 GLN A C 1
ATOM 610 O O . GLN A 1 85 ? -7.733 2.099 20.501 1.00 98.75 85 GLN A O 1
ATOM 615 N N . LEU A 1 86 ? -9.641 3.252 20.656 1.00 98.81 86 LEU A N 1
ATOM 616 C CA . LEU A 1 86 ? -9.607 3.733 19.273 1.00 98.81 86 LEU A CA 1
ATOM 617 C C . LEU A 1 86 ? -8.429 4.684 19.020 1.00 98.81 86 LEU A C 1
ATOM 619 O O . LEU A 1 86 ? -7.855 4.651 17.933 1.00 98.81 86 LEU A O 1
ATOM 623 N N . GLU A 1 87 ? -8.046 5.499 20.005 1.00 98.62 87 GLU A N 1
ATOM 624 C CA . GLU A 1 87 ? -6.837 6.327 19.940 1.00 98.62 87 GLU A CA 1
ATOM 625 C C . GLU A 1 87 ? -5.561 5.466 19.941 1.00 98.62 87 GLU A C 1
ATOM 627 O O . GLU A 1 87 ? -4.671 5.690 19.118 1.00 98.62 87 GLU A O 1
ATOM 632 N N . ASP A 1 88 ? -5.488 4.444 20.797 1.00 98.56 88 ASP A N 1
ATOM 633 C CA . ASP A 1 88 ? -4.359 3.504 20.845 1.00 98.56 88 ASP A CA 1
ATOM 634 C C . ASP A 1 88 ? -4.225 2.713 19.520 1.00 98.56 88 ASP A C 1
ATOM 636 O O . ASP A 1 88 ? -3.130 2.593 18.962 1.00 98.56 88 ASP A O 1
ATOM 640 N N . ILE A 1 89 ? -5.345 2.252 18.948 1.00 98.75 89 ILE A N 1
ATOM 641 C CA . ILE A 1 89 ? -5.407 1.603 17.625 1.00 98.75 89 ILE A CA 1
ATOM 642 C C . ILE A 1 89 ? -4.913 2.554 16.526 1.00 98.75 89 ILE A C 1
ATOM 644 O O . ILE A 1 89 ? -4.059 2.179 15.721 1.00 98.75 89 ILE A O 1
ATOM 648 N N . ALA A 1 90 ? -5.405 3.797 16.492 1.00 98.12 90 ALA A N 1
ATOM 649 C CA . ALA A 1 90 ? -5.028 4.776 15.469 1.00 98.12 90 ALA A CA 1
ATOM 650 C C . ALA A 1 90 ? -3.517 5.069 15.467 1.00 98.12 90 ALA A C 1
ATOM 652 O O . ALA A 1 90 ? -2.915 5.249 14.401 1.00 98.12 90 ALA A O 1
ATOM 653 N N . ASN A 1 91 ? -2.912 5.058 16.656 1.00 97.81 91 ASN A N 1
ATOM 654 C CA . ASN A 1 91 ? -1.494 5.313 16.886 1.00 97.81 91 ASN A CA 1
ATOM 655 C C . ASN A 1 91 ? -0.617 4.053 16.840 1.00 97.81 91 ASN A C 1
ATOM 657 O O . ASN A 1 91 ? 0.578 4.151 17.125 1.00 97.81 91 ASN A O 1
ATOM 661 N N . THR A 1 92 ? -1.165 2.884 16.487 1.00 98.38 92 THR A N 1
ATOM 662 C CA . THR A 1 92 ? -0.372 1.654 16.367 1.00 98.38 92 THR A CA 1
ATOM 663 C C . THR A 1 92 ? 0.670 1.824 15.251 1.00 98.38 92 THR A C 1
ATOM 665 O O . THR A 1 92 ? 0.283 2.026 14.094 1.00 98.38 92 THR A O 1
ATOM 668 N N . PRO A 1 93 ? 1.982 1.788 15.570 1.00 97.44 93 PRO A N 1
ATOM 669 C CA . PRO A 1 93 ? 3.037 1.930 14.573 1.00 97.44 93 PRO A CA 1
ATOM 670 C C . PRO A 1 93 ? 2.990 0.795 13.557 1.00 97.44 93 PRO A C 1
ATOM 672 O O . PRO A 1 93 ? 2.587 -0.315 13.893 1.00 97.44 93 PRO A O 1
ATOM 675 N N . ASP A 1 94 ? 3.437 1.078 12.336 1.00 97.50 94 ASP A N 1
ATOM 676 C CA . ASP A 1 94 ? 3.510 0.139 11.209 1.00 97.50 94 ASP A CA 1
ATOM 677 C C . ASP A 1 94 ? 2.178 -0.460 10.728 1.00 97.50 94 ASP A C 1
ATOM 679 O O . ASP A 1 94 ? 2.157 -1.022 9.637 1.00 97.50 94 ASP A O 1
ATOM 683 N N . ALA A 1 95 ? 1.080 -0.286 11.468 1.00 98.31 95 ALA A N 1
ATOM 684 C CA . ALA A 1 95 ? -0.228 -0.773 11.064 1.00 98.31 95 ALA A CA 1
ATOM 685 C C . ALA A 1 95 ? -0.781 0.018 9.871 1.00 98.31 95 ALA A C 1
ATOM 687 O O . ALA A 1 95 ? -0.742 1.260 9.871 1.00 98.31 95 ALA A O 1
ATOM 688 N N . THR A 1 96 ? -1.338 -0.694 8.898 1.00 98.56 96 THR A N 1
ATOM 689 C CA . THR A 1 96 ? -2.081 -0.105 7.778 1.00 98.56 96 THR A CA 1
ATOM 690 C C . THR A 1 96 ? -3.462 0.372 8.223 1.00 98.56 96 THR A C 1
ATOM 692 O O . THR A 1 96 ? -3.959 0.026 9.303 1.00 98.56 96 THR A O 1
ATOM 695 N N . ASP A 1 97 ? -4.097 1.211 7.411 1.00 98.44 97 ASP A N 1
ATOM 696 C CA . ASP A 1 97 ? -5.450 1.697 7.683 1.00 98.44 97 ASP A CA 1
ATOM 697 C C . ASP A 1 97 ? -6.461 0.538 7.714 1.00 98.44 97 ASP A C 1
ATOM 699 O O . ASP A 1 97 ? -7.367 0.527 8.554 1.00 98.44 97 ASP A O 1
ATOM 703 N N . GLU A 1 98 ? -6.266 -0.482 6.877 1.00 98.44 98 GLU A N 1
ATOM 704 C CA . GLU A 1 98 ? -7.063 -1.708 6.847 1.00 98.44 98 GLU A CA 1
ATOM 705 C C . GLU A 1 98 ? -6.906 -2.534 8.137 1.00 98.44 98 GLU A C 1
ATOM 707 O O . GLU A 1 98 ? -7.912 -2.906 8.753 1.00 98.44 98 GLU A O 1
ATOM 712 N N . GLU A 1 99 ? -5.676 -2.767 8.607 1.00 98.62 99 GLU A N 1
ATOM 713 C CA . GLU A 1 99 ? -5.400 -3.484 9.865 1.00 98.62 99 GLU A CA 1
ATOM 714 C C . GLU A 1 99 ? -6.000 -2.742 11.075 1.00 98.62 99 GLU A C 1
ATOM 716 O O . GLU A 1 99 ? -6.646 -3.344 11.945 1.00 98.62 99 GLU A O 1
ATOM 721 N N . LYS A 1 100 ? -5.853 -1.409 11.117 1.00 98.56 100 LYS A N 1
ATOM 722 C CA . LYS A 1 100 ? -6.458 -0.555 12.155 1.00 98.56 100 LYS A CA 1
ATOM 723 C C . LYS A 1 100 ? -7.975 -0.612 12.116 1.00 98.56 100 LYS A C 1
ATOM 725 O O . LYS A 1 100 ? -8.617 -0.679 13.167 1.00 98.56 100 LYS A O 1
ATOM 730 N N . LYS A 1 101 ? -8.563 -0.592 10.921 1.00 98.50 101 LYS A N 1
ATOM 731 C CA . LYS A 1 101 ? -10.012 -0.648 10.736 1.00 98.50 101 LYS A CA 1
ATOM 732 C C . LYS A 1 101 ? -10.596 -1.947 11.282 1.00 98.50 101 LYS A C 1
ATOM 734 O O . LYS A 1 101 ? -11.603 -1.889 11.987 1.00 98.50 101 LYS A O 1
ATOM 739 N N . VAL A 1 102 ? -9.962 -3.087 11.014 1.00 98.56 102 VAL A N 1
ATOM 740 C CA . VAL A 1 102 ? -10.402 -4.390 11.539 1.00 98.56 102 VAL A CA 1
ATOM 741 C C . VAL A 1 102 ? -10.444 -4.378 13.071 1.00 98.56 102 VAL A C 1
ATOM 743 O O . VAL A 1 102 ? -11.464 -4.744 13.659 1.00 98.56 102 VAL A O 1
ATOM 746 N N . ALA A 1 103 ? -9.387 -3.891 13.728 1.00 98.69 103 ALA A N 1
ATOM 747 C CA . ALA A 1 103 ? -9.342 -3.791 15.189 1.00 98.69 103 ALA A CA 1
ATOM 748 C C . ALA A 1 103 ? -10.367 -2.790 15.750 1.00 98.69 103 ALA A C 1
ATOM 750 O O . ALA A 1 103 ? -11.043 -3.072 16.741 1.00 98.69 103 ALA A O 1
ATOM 751 N N . ALA A 1 104 ? -10.520 -1.630 15.107 1.00 98.75 104 ALA A N 1
ATOM 752 C CA . ALA A 1 104 ? -11.468 -0.601 15.524 1.00 98.75 104 ALA A CA 1
ATOM 753 C C . ALA A 1 104 ? -12.924 -1.077 15.423 1.00 98.75 104 ALA A C 1
ATOM 755 O O . ALA A 1 104 ? -13.736 -0.775 16.300 1.00 98.75 104 ALA A O 1
ATOM 756 N N . ASP A 1 105 ? -13.265 -1.813 14.367 1.00 98.81 105 ASP A N 1
ATOM 757 C CA . ASP A 1 105 ? -14.604 -2.367 14.180 1.00 98.81 105 ASP A CA 1
ATOM 758 C C . ASP A 1 105 ? -14.894 -3.480 15.199 1.00 98.81 105 ASP A C 1
ATOM 760 O O . ASP A 1 105 ? -15.990 -3.510 15.763 1.00 98.81 105 ASP A O 1
ATOM 764 N N . ALA A 1 106 ? -13.906 -4.325 15.519 1.00 98.62 106 ALA A N 1
ATOM 765 C CA . ALA A 1 106 ? -14.021 -5.321 16.587 1.00 98.62 106 ALA A CA 1
ATOM 766 C C . ALA A 1 106 ? -14.266 -4.670 17.963 1.00 98.62 106 ALA A C 1
ATOM 768 O O . ALA A 1 106 ? -15.211 -5.046 18.659 1.00 98.62 106 ALA A O 1
ATOM 769 N N . ALA A 1 107 ? -13.494 -3.635 18.315 1.00 98.75 107 ALA A N 1
ATOM 770 C CA . ALA A 1 107 ? -13.660 -2.895 19.569 1.00 98.75 107 ALA A CA 1
ATOM 771 C C . ALA A 1 107 ? -15.055 -2.252 19.686 1.00 98.75 107 ALA A C 1
ATOM 773 O O . ALA A 1 107 ? -15.702 -2.327 20.733 1.00 98.75 107 ALA A O 1
ATOM 774 N N . LYS A 1 108 ? -15.551 -1.638 18.601 1.00 98.81 108 LYS A N 1
ATOM 775 C CA . LYS A 1 108 ? -16.900 -1.046 18.555 1.00 98.81 108 LYS A CA 1
ATOM 776 C C . LYS A 1 108 ? -17.988 -2.104 18.718 1.00 98.81 108 LYS A C 1
ATOM 778 O O . LYS A 1 108 ? -18.936 -1.871 19.462 1.00 98.81 108 LYS A O 1
ATOM 783 N N . ALA A 1 109 ? -17.853 -3.252 18.054 1.00 98.69 109 ALA A N 1
ATOM 784 C CA . ALA A 1 109 ? -18.819 -4.341 18.164 1.00 98.69 109 ALA A CA 1
ATOM 785 C C . ALA A 1 109 ? -18.921 -4.865 19.607 1.00 98.69 109 ALA A C 1
ATOM 787 O O . ALA A 1 109 ? -20.028 -4.995 20.126 1.00 98.69 109 ALA A O 1
ATOM 788 N N . GLN A 1 110 ? -17.783 -5.069 20.281 1.00 98.50 110 GLN A N 1
ATOM 789 C CA . GLN A 1 110 ? -17.740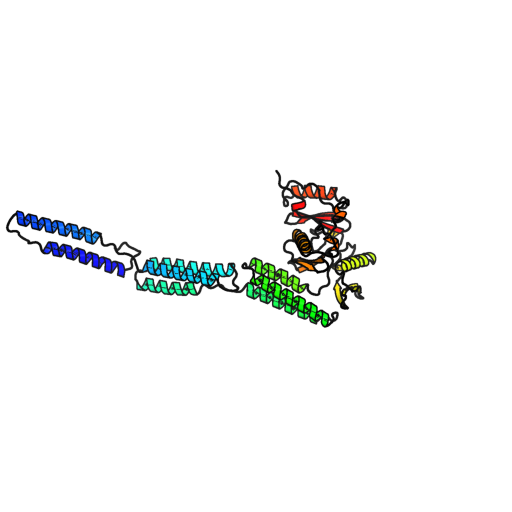 -5.482 21.690 1.00 98.50 110 GLN A CA 1
ATOM 790 C C . GLN A 1 110 ? -18.405 -4.456 22.620 1.00 98.50 110 GLN A C 1
ATOM 792 O O . GLN A 1 110 ? -19.138 -4.825 23.537 1.00 98.50 110 GLN A O 1
ATOM 797 N N . ALA A 1 111 ? -18.175 -3.161 22.382 1.00 98.75 111 ALA A N 1
ATOM 798 C CA . ALA A 1 111 ? -18.787 -2.098 23.174 1.00 98.75 111 ALA A CA 1
ATOM 799 C C . ALA A 1 111 ? -20.315 -2.059 23.019 1.00 98.75 111 ALA A C 1
ATOM 801 O O . ALA A 1 111 ? -21.027 -1.907 24.012 1.00 98.75 111 ALA A O 1
ATOM 802 N N . GLU A 1 112 ? -20.827 -2.205 21.796 1.00 98.75 112 GLU A N 1
ATOM 803 C CA . GLU A 1 112 ? -22.271 -2.210 21.542 1.00 98.75 112 GLU A CA 1
ATOM 804 C C . GLU A 1 112 ? -22.949 -3.462 22.120 1.00 98.75 112 GLU A C 1
ATOM 806 O O . GLU A 1 112 ? -23.961 -3.333 22.810 1.00 98.75 112 GLU A O 1
ATOM 811 N N . GLU A 1 113 ? -22.350 -4.648 21.964 1.00 98.50 113 GLU A N 1
ATOM 812 C CA . GLU A 1 113 ? -22.845 -5.885 22.590 1.00 98.50 113 GLU A CA 1
ATOM 813 C C . GLU A 1 113 ? -22.933 -5.743 24.120 1.00 98.50 113 GLU A C 1
ATOM 815 O O . GLU A 1 113 ? -23.960 -6.046 24.733 1.00 98.50 113 GLU A O 1
ATOM 820 N N . ALA A 1 114 ? -21.899 -5.184 24.752 1.00 98.56 114 ALA A N 1
ATOM 821 C CA . ALA A 1 114 ? -21.893 -4.956 26.193 1.00 98.56 114 ALA A CA 1
ATOM 822 C C . ALA A 1 114 ? -22.974 -3.964 26.657 1.00 98.56 114 ALA A C 1
ATOM 824 O O . ALA A 1 114 ? -23.590 -4.163 27.710 1.00 98.56 114 ALA A O 1
ATOM 825 N N . LYS A 1 115 ? -23.241 -2.900 25.886 1.00 98.50 115 LYS A N 1
ATOM 826 C CA . LYS A 1 115 ? -24.313 -1.939 26.199 1.00 98.50 115 LYS A CA 1
ATOM 827 C C . LYS A 1 115 ? -25.690 -2.601 26.167 1.00 98.50 115 LYS A C 1
ATOM 829 O O . LYS A 1 115 ? -26.522 -2.270 27.018 1.00 98.50 115 LYS A O 1
ATOM 834 N N . GLU A 1 116 ? -25.926 -3.523 25.234 1.00 98.38 116 GLU A N 1
ATOM 835 C CA . GLU A 1 116 ? -27.169 -4.299 25.170 1.00 98.38 116 GLU A CA 1
ATOM 836 C C . GLU A 1 116 ? -27.327 -5.243 26.369 1.00 98.38 116 GLU A C 1
ATOM 838 O O . GLU A 1 116 ? -28.423 -5.362 26.925 1.00 98.38 116 GLU A O 1
ATOM 843 N N . GLU A 1 117 ? -26.249 -5.895 26.807 1.00 98.50 117 GLU A N 1
ATOM 844 C CA . GLU A 1 117 ? -26.279 -6.756 27.996 1.00 98.50 117 GLU A CA 1
ATOM 845 C C . GLU A 1 117 ? -26.504 -5.949 29.285 1.00 98.50 117 GLU A C 1
ATOM 847 O O . GLU A 1 117 ? -27.299 -6.350 30.140 1.00 98.50 117 GLU A O 1
ATOM 852 N N . ILE A 1 118 ? -25.918 -4.752 29.405 1.00 98.69 118 ILE A N 1
ATOM 853 C CA . ILE A 1 118 ? -26.173 -3.839 30.535 1.00 98.69 118 ILE A CA 1
ATOM 854 C C . ILE A 1 118 ? -27.647 -3.418 30.601 1.00 98.69 118 ILE A C 1
ATOM 856 O O . ILE A 1 118 ? -28.210 -3.308 31.695 1.00 98.69 118 ILE A O 1
ATOM 860 N N . ASP A 1 119 ? -28.318 -3.218 29.463 1.00 98.19 119 ASP A N 1
ATOM 861 C CA . ASP A 1 119 ? -29.756 -2.922 29.463 1.00 98.19 119 ASP A CA 1
ATOM 862 C C . ASP A 1 119 ? -30.587 -4.066 30.052 1.00 98.19 119 ASP A C 1
ATOM 864 O O . ASP A 1 119 ? -31.605 -3.810 30.710 1.00 98.19 119 ASP A O 1
ATOM 868 N N . LYS A 1 120 ? -30.139 -5.313 29.878 1.00 97.38 120 LYS A N 1
ATOM 869 C CA . LYS A 1 120 ? -30.799 -6.528 30.384 1.00 97.38 120 LYS A CA 1
ATOM 870 C C . LYS A 1 120 ? -30.466 -6.825 31.851 1.00 97.38 120 LYS A C 1
ATOM 872 O O . LYS A 1 120 ? -31.260 -7.506 32.505 1.00 97.38 120 LYS A O 1
ATOM 877 N N . ALA A 1 121 ? -29.353 -6.304 32.371 1.00 98.38 121 ALA A N 1
ATOM 878 C CA . ALA A 1 121 ? -28.916 -6.509 33.751 1.00 98.38 121 ALA A CA 1
ATOM 879 C C . ALA A 1 121 ? -29.963 -6.032 34.770 1.00 98.38 121 ALA A C 1
ATOM 881 O O . ALA A 1 121 ? -30.655 -5.024 34.559 1.00 98.38 121 ALA A O 1
ATOM 882 N N . ARG A 1 122 ? -30.096 -6.759 35.882 1.00 97.56 122 ARG A N 1
ATOM 883 C CA . ARG A 1 122 ? -31.064 -6.447 36.940 1.00 97.56 122 ARG A CA 1
ATOM 884 C C . ARG A 1 122 ? -30.422 -5.779 38.137 1.00 97.56 122 ARG A C 1
ATOM 886 O O . ARG A 1 122 ? -31.036 -4.883 38.701 1.00 97.56 122 ARG A O 1
ATOM 893 N N . THR A 1 123 ? -29.220 -6.197 38.504 1.00 98.56 123 THR A N 1
ATOM 894 C CA . THR A 1 123 ? -28.556 -5.740 39.731 1.00 98.56 123 THR A CA 1
ATOM 895 C C . THR A 1 123 ? -27.361 -4.845 39.445 1.00 98.56 123 THR A C 1
ATOM 897 O O . THR A 1 123 ? -26.719 -4.962 38.398 1.00 98.56 123 THR A O 1
ATOM 900 N N . ASP A 1 124 ? -27.005 -4.001 40.410 1.00 98.44 124 ASP A N 1
ATOM 901 C CA . ASP A 1 124 ? -25.773 -3.199 40.355 1.00 98.44 124 ASP A CA 1
ATOM 902 C C . ASP A 1 124 ? -24.521 -4.081 40.175 1.00 98.44 124 ASP A C 1
ATOM 904 O O . ASP A 1 124 ? -23.570 -3.707 39.485 1.00 98.44 124 ASP A O 1
ATOM 908 N N . ALA A 1 125 ? -24.525 -5.278 40.772 1.00 98.50 125 ALA A N 1
ATOM 909 C CA . ALA A 1 125 ? -23.422 -6.230 40.678 1.00 98.50 125 ALA A CA 1
ATOM 910 C C . ALA A 1 125 ? -23.255 -6.798 39.259 1.00 98.50 125 ALA A C 1
ATOM 912 O O . ALA A 1 125 ? -22.132 -6.856 38.757 1.00 98.50 125 ALA A O 1
ATOM 913 N N . GLU A 1 126 ? -24.354 -7.182 38.604 1.00 98.69 126 GLU A N 1
ATOM 914 C CA . GLU A 1 126 ? -24.340 -7.638 37.206 1.00 98.69 126 GLU A CA 1
ATOM 915 C C . GLU A 1 126 ? -23.881 -6.520 36.267 1.00 98.69 126 GLU A C 1
ATOM 917 O O . GLU A 1 126 ? -23.033 -6.754 35.409 1.00 98.69 126 GLU A O 1
ATOM 922 N N . VAL A 1 127 ? -24.385 -5.293 36.462 1.00 98.88 127 VAL A N 1
ATOM 923 C CA . VAL A 1 127 ? -23.969 -4.119 35.677 1.00 98.88 127 VAL A CA 1
ATOM 924 C C . VAL A 1 127 ? -22.457 -3.912 35.776 1.00 98.88 127 VAL A C 1
ATOM 926 O O . VAL A 1 127 ? -21.793 -3.743 34.755 1.00 98.88 127 VAL A O 1
ATOM 929 N N . LYS A 1 128 ? -21.899 -3.980 36.990 1.00 98.62 128 LYS A N 1
ATOM 930 C CA . LYS A 1 128 ? -20.459 -3.820 37.213 1.00 98.62 128 LYS A CA 1
ATOM 931 C C . LYS A 1 128 ? -19.632 -4.940 36.572 1.00 98.62 128 LYS A C 1
ATOM 933 O O . LYS A 1 128 ? -18.606 -4.656 35.965 1.00 98.62 128 LYS A O 1
ATOM 938 N N . GLN A 1 129 ? -20.068 -6.194 36.681 1.00 98.62 129 GLN A N 1
ATOM 939 C CA . GLN A 1 129 ? -19.364 -7.323 36.059 1.00 98.62 129 GLN A CA 1
ATOM 940 C C . GLN A 1 129 ? -19.344 -7.218 34.533 1.00 98.62 129 GLN A C 1
ATOM 942 O O . GLN A 1 129 ? -18.306 -7.455 33.919 1.00 98.62 129 GLN A O 1
ATOM 947 N N . LEU A 1 130 ? -20.471 -6.840 33.923 1.00 98.81 130 LEU A N 1
ATOM 948 C CA . LEU A 1 130 ? -20.564 -6.629 32.478 1.00 98.81 130 LEU A CA 1
ATOM 949 C C . LEU A 1 130 ? -19.675 -5.471 32.022 1.00 98.81 130 LEU A C 1
ATOM 951 O O . LEU A 1 130 ? -18.998 -5.600 31.006 1.00 98.81 130 LEU A O 1
ATOM 955 N N . GLN A 1 131 ? -19.630 -4.377 32.789 1.00 98.75 131 GLN A N 1
ATOM 956 C CA . GLN A 1 131 ? -18.720 -3.261 32.530 1.00 98.75 131 GLN A CA 1
ATOM 957 C C . GLN A 1 131 ? -17.254 -3.722 32.528 1.00 98.75 131 GLN A C 1
ATOM 959 O O . GLN A 1 131 ? -16.552 -3.505 31.545 1.00 98.75 131 GLN A O 1
ATOM 964 N N . GLU A 1 132 ? -16.796 -4.383 33.596 1.00 98.69 132 GLU A N 1
ATOM 965 C CA . GLU A 1 132 ? -15.403 -4.837 33.729 1.00 98.69 132 GLU A CA 1
ATOM 966 C C . GLU A 1 132 ? -15.021 -5.853 32.637 1.00 98.69 132 GLU A C 1
ATOM 968 O O . GLU A 1 132 ? -13.926 -5.785 32.075 1.00 98.69 132 GLU A O 1
ATOM 973 N N . ALA A 1 133 ? -15.928 -6.774 32.297 1.00 98.69 133 ALA A N 1
ATOM 974 C CA . ALA A 1 133 ? -15.718 -7.730 31.212 1.00 98.69 133 ALA A CA 1
ATOM 975 C C . ALA A 1 133 ? -15.590 -7.026 29.853 1.00 98.69 133 ALA A C 1
ATOM 977 O O . ALA A 1 133 ? -14.664 -7.316 29.097 1.00 98.69 133 ALA A O 1
ATOM 978 N N . ALA A 1 134 ? -16.477 -6.071 29.563 1.00 98.75 134 ALA A N 1
ATOM 979 C CA . ALA A 1 134 ? -16.455 -5.305 28.322 1.00 98.75 134 ALA A CA 1
ATOM 980 C C . ALA A 1 134 ? -15.176 -4.477 28.179 1.00 98.75 134 ALA A C 1
ATOM 982 O O . ALA A 1 134 ? -14.549 -4.495 27.123 1.00 98.75 134 ALA A O 1
ATOM 983 N N . GLU A 1 135 ? -14.750 -3.796 29.247 1.00 98.75 135 GLU A N 1
ATOM 984 C CA . GLU A 1 135 ? -13.500 -3.034 29.249 1.00 98.75 135 GLU A CA 1
ATOM 985 C C . GLU A 1 135 ? -12.291 -3.927 28.926 1.00 98.75 135 GLU A C 1
ATOM 987 O O . GLU A 1 135 ? -11.413 -3.514 28.163 1.00 98.75 135 GLU A O 1
ATOM 992 N N . GLY A 1 136 ? -12.263 -5.152 29.462 1.00 98.38 136 GLY A N 1
ATOM 993 C CA . GLY A 1 136 ? -11.209 -6.130 29.190 1.00 98.38 136 GLY A CA 1
ATOM 994 C C . GLY A 1 136 ? -11.243 -6.710 27.774 1.00 98.38 136 GLY A C 1
ATOM 995 O O . GLY A 1 136 ? -10.186 -6.956 27.198 1.00 98.38 136 GLY A O 1
ATOM 996 N N . GLU A 1 137 ? -12.424 -6.930 27.195 1.00 98.50 137 GLU A N 1
ATOM 997 C CA . GLU A 1 137 ? -12.559 -7.411 25.813 1.00 98.50 137 GLU A CA 1
ATOM 998 C C . GLU A 1 137 ? -12.201 -6.325 24.789 1.00 98.50 137 GLU A C 1
ATOM 1000 O O . GLU A 1 137 ? -11.446 -6.607 23.858 1.00 98.50 137 GLU A O 1
ATOM 1005 N N . ILE A 1 138 ? -12.642 -5.080 25.011 1.00 98.75 138 ILE A N 1
ATOM 1006 C CA . ILE A 1 138 ? -12.286 -3.916 24.180 1.00 98.75 138 ILE A CA 1
ATOM 1007 C C . ILE A 1 138 ? -10.766 -3.724 24.138 1.00 98.75 138 ILE A C 1
ATOM 1009 O O . ILE A 1 138 ? -10.208 -3.479 23.074 1.00 98.75 138 ILE A O 1
ATOM 1013 N N . GLU A 1 139 ? -10.073 -3.882 25.269 1.00 98.19 139 GLU A N 1
ATOM 1014 C CA . GLU A 1 139 ? -8.612 -3.730 25.349 1.00 98.19 139 GLU A CA 1
ATOM 1015 C C . GLU A 1 139 ? -7.834 -4.763 24.518 1.00 98.19 139 GLU A C 1
ATOM 1017 O O . GLU A 1 139 ? -6.720 -4.488 24.074 1.00 98.19 139 GLU A O 1
ATOM 1022 N N . LYS A 1 140 ? -8.413 -5.944 24.266 1.00 97.94 140 LYS A N 1
ATOM 1023 C CA . LYS A 1 140 ? -7.787 -6.987 23.435 1.00 97.94 140 LYS A CA 1
ATOM 1024 C C . LYS A 1 140 ? -7.884 -6.700 21.939 1.00 97.94 140 LYS A C 1
ATOM 1026 O O . LYS A 1 140 ? -7.176 -7.339 21.164 1.00 97.94 140 LYS A O 1
ATOM 1031 N N . SER A 1 141 ? -8.755 -5.781 21.528 1.00 98.25 141 SER A N 1
ATOM 1032 C CA . SER A 1 141 ? -8.913 -5.400 20.127 1.00 98.25 141 SER A CA 1
ATOM 1033 C C . SER A 1 141 ? -7.744 -4.515 19.695 1.00 98.25 141 SER A C 1
ATOM 1035 O O . SER A 1 141 ? -7.761 -3.301 19.886 1.00 98.25 141 SER A O 1
ATOM 1037 N N . VAL A 1 142 ? -6.709 -5.137 19.131 1.00 98.06 142 VAL A N 1
ATOM 1038 C CA . VAL A 1 142 ? -5.487 -4.479 18.644 1.00 98.06 142 VAL A CA 1
ATOM 1039 C C . VAL A 1 142 ? -5.232 -4.836 17.177 1.00 98.06 142 VAL A C 1
ATOM 1041 O O . VAL A 1 142 ? -5.626 -5.927 16.756 1.00 98.06 142 VAL A O 1
ATOM 1044 N N . PRO A 1 143 ? -4.591 -3.956 16.382 1.00 98.50 143 PRO A N 1
ATOM 1045 C CA . PRO A 1 143 ? -4.239 -4.278 15.002 1.00 98.50 143 PRO A CA 1
ATOM 1046 C C . PRO A 1 143 ? -3.277 -5.465 14.941 1.00 98.50 143 PRO A C 1
ATOM 1048 O O . PRO A 1 143 ? -2.366 -5.588 15.763 1.00 98.50 143 PRO A O 1
ATOM 1051 N N . VAL A 1 144 ? -3.472 -6.328 13.949 1.00 98.06 144 VAL A N 1
ATOM 1052 C CA . VAL A 1 144 ? -2.496 -7.355 13.576 1.00 98.06 144 VAL A CA 1
ATOM 1053 C C . VAL A 1 144 ? -1.555 -6.698 12.577 1.00 98.06 144 VAL A C 1
ATOM 1055 O O . VAL A 1 144 ? -2.002 -6.378 11.492 1.00 98.06 144 VAL A O 1
ATOM 1058 N N . VAL A 1 145 ? -0.309 -6.427 12.976 1.00 98.44 145 VAL A N 1
ATOM 1059 C CA . VAL A 1 145 ? 0.652 -5.644 12.179 1.00 98.44 145 VAL A CA 1
ATOM 1060 C C . VAL A 1 145 ? 1.543 -6.575 11.363 1.00 98.44 145 VAL A C 1
ATOM 1062 O O . VAL A 1 145 ? 2.496 -7.151 11.899 1.00 98.44 145 VAL A O 1
ATOM 1065 N N . GLU A 1 146 ? 1.247 -6.724 10.078 1.00 97.31 146 GLU A N 1
ATOM 1066 C CA . GLU A 1 146 ? 1.908 -7.675 9.182 1.00 97.31 146 GLU A CA 1
ATOM 1067 C C . GLU A 1 146 ? 2.326 -7.047 7.850 1.00 97.31 146 GLU A C 1
ATOM 1069 O O . GLU A 1 146 ? 3.444 -7.318 7.401 1.00 97.31 146 GLU A O 1
ATOM 1074 N N . ASP A 1 147 ? 1.511 -6.179 7.248 1.00 98.25 147 ASP A N 1
ATOM 1075 C CA . ASP A 1 147 ? 1.700 -5.743 5.856 1.00 98.25 147 ASP A CA 1
ATOM 1076 C C . ASP A 1 147 ? 3.036 -5.012 5.632 1.00 98.25 147 ASP A C 1
ATOM 1078 O O . ASP A 1 147 ? 3.901 -5.483 4.886 1.00 98.25 147 ASP A O 1
ATOM 1082 N N . LYS A 1 148 ? 3.279 -3.897 6.337 1.00 98.25 148 LYS A N 1
ATOM 1083 C CA . LYS A 1 148 ? 4.548 -3.156 6.205 1.00 98.25 148 LYS A CA 1
ATOM 1084 C C . LYS A 1 148 ? 5.773 -3.984 6.616 1.00 98.25 148 LYS A C 1
ATOM 1086 O O . LYS A 1 148 ? 6.754 -3.988 5.864 1.00 98.25 148 LYS A O 1
ATOM 1091 N N . PRO A 1 149 ? 5.790 -4.687 7.771 1.00 98.38 149 PRO A N 1
ATOM 1092 C CA . PRO A 1 149 ? 6.917 -5.548 8.130 1.00 98.38 149 PRO A CA 1
ATOM 1093 C C . PRO A 1 149 ? 7.238 -6.614 7.076 1.00 98.38 149 PRO A C 1
ATOM 1095 O O . PRO A 1 149 ? 8.418 -6.842 6.786 1.00 98.38 149 PRO A O 1
ATOM 1098 N N . ASN A 1 150 ? 6.218 -7.244 6.489 1.00 98.25 150 ASN A N 1
ATOM 1099 C CA . ASN A 1 150 ? 6.395 -8.264 5.460 1.00 98.25 150 ASN A CA 1
ATOM 1100 C C . ASN A 1 150 ? 6.949 -7.669 4.162 1.00 98.25 150 ASN A C 1
ATOM 1102 O O . ASN A 1 150 ? 7.923 -8.210 3.634 1.00 98.25 150 ASN A O 1
ATOM 1106 N N . ALA A 1 151 ? 6.436 -6.521 3.714 1.00 98.31 151 ALA A N 1
ATOM 1107 C CA . ALA A 1 151 ? 6.942 -5.838 2.524 1.00 98.31 151 ALA A CA 1
ATOM 1108 C C . ALA A 1 151 ? 8.419 -5.432 2.671 1.00 98.31 151 ALA A C 1
ATOM 1110 O O . ALA A 1 151 ? 9.252 -5.714 1.804 1.00 98.31 151 ALA A O 1
ATOM 1111 N N . ARG A 1 152 ? 8.809 -4.863 3.824 1.00 98.25 152 ARG A N 1
ATOM 1112 C CA . ARG A 1 152 ? 10.226 -4.550 4.112 1.00 98.25 152 ARG A CA 1
ATOM 1113 C C . ARG A 1 152 ? 11.108 -5.800 4.062 1.00 98.25 152 ARG A C 1
ATOM 1115 O O . ARG A 1 152 ? 12.232 -5.738 3.562 1.00 98.25 152 ARG A O 1
ATOM 1122 N N . LYS A 1 153 ? 10.615 -6.923 4.593 1.00 98.50 153 LYS A N 1
ATOM 1123 C CA . LYS A 1 153 ? 11.330 -8.204 4.587 1.00 98.50 153 LYS A CA 1
ATOM 1124 C C . LYS A 1 153 ? 11.504 -8.736 3.164 1.00 98.50 153 LYS A C 1
ATOM 1126 O O . LYS A 1 153 ? 12.597 -9.183 2.828 1.00 98.50 153 LYS A O 1
ATOM 1131 N N . ALA A 1 154 ? 10.474 -8.652 2.326 1.00 98.25 154 ALA A N 1
ATOM 1132 C CA . ALA A 1 154 ? 10.549 -9.068 0.929 1.00 98.25 154 ALA A CA 1
ATOM 1133 C C . ALA A 1 154 ? 11.582 -8.245 0.138 1.00 98.25 154 ALA A C 1
ATOM 1135 O O . ALA A 1 154 ? 12.362 -8.805 -0.634 1.00 98.25 154 ALA A O 1
ATOM 1136 N N . ILE A 1 155 ? 11.664 -6.936 0.398 1.00 97.44 155 ILE A N 1
ATOM 1137 C CA . ILE A 1 155 ? 12.698 -6.054 -0.168 1.00 97.44 155 ILE A CA 1
ATOM 1138 C C . ILE A 1 155 ? 14.108 -6.463 0.285 1.00 97.44 155 ILE A C 1
ATOM 1140 O O . ILE A 1 155 ? 15.032 -6.498 -0.529 1.00 97.44 155 ILE A O 1
ATOM 1144 N N . ASP A 1 156 ? 14.294 -6.807 1.563 1.00 98.56 156 ASP A N 1
ATOM 1145 C CA . ASP A 1 156 ? 15.583 -7.293 2.080 1.00 98.56 156 ASP A CA 1
ATOM 1146 C C . ASP A 1 156 ? 16.016 -8.624 1.462 1.00 98.56 156 ASP A C 1
ATOM 1148 O O . ASP A 1 156 ? 17.200 -8.823 1.156 1.00 98.56 156 ASP A O 1
ATOM 1152 N N . GLU A 1 157 ? 15.068 -9.540 1.282 1.00 98.38 157 GLU A N 1
ATOM 1153 C CA . GLU A 1 157 ? 15.296 -10.830 0.638 1.00 98.38 157 GLU A CA 1
ATOM 1154 C C . GLU A 1 157 ? 15.710 -10.637 -0.830 1.00 98.38 157 GLU A C 1
ATOM 1156 O O . GLU A 1 157 ? 16.733 -11.191 -1.245 1.00 98.38 157 GLU A O 1
ATOM 1161 N N . GLU A 1 158 ? 15.012 -9.781 -1.585 1.00 96.25 158 GLU A N 1
ATOM 1162 C CA . GLU A 1 158 ? 15.349 -9.465 -2.982 1.00 96.25 158 GLU A CA 1
ATOM 1163 C C . GLU A 1 158 ? 16.711 -8.761 -3.094 1.00 96.25 158 GLU A C 1
ATOM 1165 O O . GLU A 1 158 ? 17.559 -9.143 -3.903 1.00 96.25 158 GLU A O 1
ATOM 1170 N N . ALA A 1 159 ? 16.992 -7.783 -2.228 1.00 96.12 159 ALA A N 1
ATOM 1171 C CA . ALA A 1 159 ? 18.288 -7.110 -2.180 1.00 96.12 159 ALA A CA 1
ATOM 1172 C C . ALA A 1 159 ? 19.432 -8.092 -1.878 1.00 96.12 159 ALA A C 1
ATOM 1174 O O . ALA A 1 159 ? 20.507 -8.026 -2.486 1.00 96.12 159 ALA A O 1
ATOM 1175 N N . THR A 1 160 ? 19.212 -9.032 -0.959 1.00 98.19 160 THR A N 1
ATOM 1176 C CA . THR A 1 160 ? 20.183 -10.082 -0.622 1.00 98.19 160 THR A CA 1
ATOM 1177 C C . THR A 1 160 ? 20.417 -11.019 -1.802 1.00 98.19 160 THR A C 1
ATOM 1179 O O . THR A 1 160 ? 21.574 -11.277 -2.154 1.00 98.19 160 THR A O 1
ATOM 1182 N N . ALA A 1 161 ? 19.344 -11.484 -2.447 1.00 95.69 161 ALA A N 1
ATOM 1183 C CA . ALA A 1 161 ? 19.418 -12.319 -3.640 1.00 95.69 161 ALA A CA 1
ATOM 1184 C C . ALA A 1 161 ? 20.203 -11.609 -4.748 1.00 95.69 161 ALA A C 1
ATOM 1186 O O . ALA A 1 161 ? 21.159 -12.170 -5.294 1.00 95.69 161 ALA A O 1
ATOM 1187 N N . LYS A 1 162 ? 19.905 -10.329 -4.997 1.00 88.94 162 LYS A N 1
ATOM 1188 C CA . LYS A 1 162 ? 20.580 -9.573 -6.048 1.00 88.94 162 LYS A CA 1
ATOM 1189 C C . LYS A 1 162 ? 22.067 -9.376 -5.785 1.00 88.94 162 LYS A C 1
ATOM 1191 O O . LYS A 1 162 ? 22.893 -9.502 -6.691 1.00 88.94 162 LYS A O 1
ATOM 1196 N N . LYS A 1 163 ? 22.451 -9.104 -4.538 1.00 92.44 163 LYS A N 1
ATOM 1197 C CA . LYS A 1 163 ? 23.868 -9.008 -4.157 1.00 92.44 163 LYS A CA 1
ATOM 1198 C C . LYS A 1 163 ? 24.604 -10.332 -4.352 1.00 92.44 163 LYS A C 1
ATOM 1200 O O . LYS A 1 163 ? 25.761 -10.302 -4.773 1.00 92.44 163 LYS A O 1
ATOM 1205 N N . ALA A 1 164 ? 23.952 -11.464 -4.082 1.00 94.44 164 ALA A N 1
ATOM 1206 C CA . ALA A 1 164 ? 24.518 -12.788 -4.326 1.00 94.44 164 ALA A CA 1
ATOM 1207 C C . ALA A 1 164 ? 24.707 -13.062 -5.830 1.00 94.44 164 ALA A C 1
ATOM 1209 O O . ALA A 1 164 ? 25.758 -13.568 -6.228 1.00 94.44 164 ALA A O 1
ATOM 1210 N N . GLU A 1 165 ? 23.753 -12.658 -6.677 1.00 85.88 165 GLU A N 1
ATOM 1211 C CA . GLU A 1 165 ? 23.918 -12.698 -8.138 1.00 85.88 165 GLU A CA 1
ATOM 1212 C C . GLU A 1 165 ? 25.118 -11.855 -8.589 1.00 85.88 165 GLU A C 1
ATOM 1214 O O . GLU A 1 165 ? 25.969 -12.338 -9.336 1.00 85.88 165 GLU A O 1
ATOM 1219 N N . ILE A 1 166 ? 25.237 -10.616 -8.096 1.00 78.75 166 ILE A N 1
ATOM 1220 C CA . ILE A 1 166 ? 26.373 -9.722 -8.384 1.00 78.75 166 ILE A CA 1
ATOM 1221 C C . ILE A 1 166 ? 27.702 -10.350 -7.932 1.00 78.75 166 ILE A C 1
ATOM 1223 O O . ILE A 1 166 ? 28.714 -10.224 -8.624 1.00 78.75 166 ILE A O 1
ATOM 1227 N N . ASP A 1 167 ? 27.729 -11.049 -6.797 1.00 86.25 167 ASP A N 1
ATOM 1228 C CA . ASP A 1 167 ? 28.927 -11.748 -6.321 1.00 86.25 167 ASP A CA 1
ATOM 1229 C C . ASP A 1 167 ? 29.347 -12.906 -7.218 1.00 86.25 167 ASP A C 1
ATOM 1231 O O . ASP A 1 167 ? 30.546 -13.076 -7.465 1.00 86.25 167 ASP A O 1
ATOM 1235 N N . ALA A 1 168 ? 28.385 -13.661 -7.742 1.00 86.69 168 ALA A N 1
ATOM 1236 C CA . ALA A 1 168 ? 28.632 -14.808 -8.612 1.00 86.69 168 ALA A CA 1
ATOM 1237 C C . ALA A 1 168 ? 29.169 -14.420 -10.002 1.00 86.69 168 ALA A C 1
ATOM 1239 O O . ALA A 1 168 ? 29.708 -15.263 -10.723 1.00 86.69 168 ALA A O 1
ATOM 1240 N N . ARG A 1 169 ? 29.056 -13.146 -10.389 1.00 75.56 169 ARG A N 1
ATOM 1241 C CA . ARG A 1 169 ? 29.496 -12.642 -11.693 1.00 75.56 169 ARG A CA 1
ATOM 1242 C C . ARG A 1 169 ? 31.016 -12.604 -11.825 1.00 75.56 169 ARG A C 1
ATOM 1244 O O . ARG A 1 169 ? 31.693 -11.827 -11.159 1.00 75.56 169 ARG A O 1
ATOM 1251 N N . ASN A 1 170 ? 31.573 -13.433 -12.703 1.00 76.25 170 ASN A N 1
ATOM 1252 C CA . ASN A 1 170 ? 33.019 -13.477 -12.978 1.00 76.25 170 ASN A CA 1
ATOM 1253 C C . ASN A 1 170 ? 33.476 -12.424 -14.000 1.00 76.25 170 ASN A C 1
ATOM 1255 O O . ASN A 1 170 ? 34.665 -12.280 -14.265 1.00 76.25 170 ASN A O 1
ATOM 1259 N N . ASP A 1 171 ? 32.521 -11.704 -14.574 1.00 62.75 171 ASP A N 1
ATOM 1260 C CA . ASP A 1 171 ? 32.683 -10.712 -15.629 1.00 62.75 171 ASP A CA 1
ATOM 1261 C C . ASP A 1 171 ? 32.702 -9.264 -15.092 1.00 62.75 171 ASP A C 1
ATOM 1263 O O . ASP A 1 171 ? 32.823 -8.314 -15.864 1.00 62.75 171 ASP A O 1
ATOM 1267 N N . LEU A 1 172 ? 32.608 -9.110 -13.765 1.00 62.69 172 LEU A N 1
ATOM 1268 C CA . LEU A 1 172 ? 32.675 -7.845 -13.036 1.00 62.69 172 LEU A CA 1
ATOM 1269 C C . LEU A 1 172 ? 33.956 -7.738 -12.208 1.00 62.69 172 LEU A C 1
ATOM 1271 O O . LEU A 1 172 ? 34.381 -8.701 -11.558 1.00 62.69 172 LEU A O 1
ATOM 1275 N N . THR A 1 173 ? 34.517 -6.532 -12.137 1.00 73.88 173 THR A N 1
ATOM 1276 C CA . THR A 1 173 ? 35.622 -6.237 -11.213 1.00 73.88 173 THR A CA 1
ATOM 1277 C C . THR A 1 173 ? 35.136 -6.176 -9.752 1.00 73.88 173 THR A C 1
ATOM 1279 O O . THR A 1 173 ? 33.960 -5.896 -9.501 1.00 73.88 173 THR A O 1
ATOM 1282 N N . PRO A 1 174 ? 36.009 -6.381 -8.741 1.00 80.31 174 PRO A N 1
ATOM 1283 C CA . PRO A 1 174 ? 35.618 -6.216 -7.336 1.00 80.31 174 PRO A CA 1
ATOM 1284 C C . PRO A 1 174 ? 35.063 -4.821 -7.008 1.00 80.31 174 PRO A C 1
ATOM 1286 O O . PRO A 1 174 ? 34.117 -4.700 -6.230 1.00 80.31 174 PRO A O 1
ATOM 1289 N N . GLU A 1 175 ? 35.617 -3.770 -7.622 1.00 72.50 175 GLU A N 1
ATOM 1290 C CA . GLU A 1 175 ? 35.152 -2.390 -7.438 1.00 72.50 175 GLU A CA 1
ATOM 1291 C C . GLU A 1 175 ? 33.735 -2.193 -7.993 1.00 72.50 175 GLU A C 1
ATOM 1293 O O . GLU A 1 175 ? 32.887 -1.573 -7.351 1.00 72.50 175 GLU A O 1
ATOM 1298 N N . ALA A 1 176 ? 33.444 -2.765 -9.157 1.00 67.50 176 ALA A N 1
ATOM 1299 C CA . ALA A 1 176 ? 32.121 -2.695 -9.755 1.00 67.50 176 ALA A CA 1
ATOM 1300 C C . ALA A 1 176 ? 31.067 -3.474 -8.982 1.00 67.50 176 ALA A C 1
ATOM 1302 O O . ALA A 1 176 ? 29.964 -2.970 -8.772 1.00 67.50 176 ALA A O 1
ATOM 1303 N N . LYS A 1 177 ? 31.419 -4.667 -8.487 1.00 76.00 177 LYS A N 1
ATOM 1304 C CA . LYS A 1 177 ? 30.556 -5.411 -7.565 1.00 76.00 177 LYS A CA 1
ATOM 1305 C C . LYS A 1 177 ? 30.218 -4.555 -6.353 1.00 76.00 177 LYS A C 1
ATOM 1307 O O . LYS A 1 177 ? 29.050 -4.448 -6.001 1.00 76.00 177 LYS A O 1
ATOM 1312 N N . ALA A 1 178 ? 31.208 -3.890 -5.754 1.00 77.75 178 ALA A N 1
ATOM 1313 C CA . ALA A 1 178 ? 30.970 -2.995 -4.625 1.00 77.75 178 ALA A CA 1
ATOM 1314 C C . ALA A 1 178 ? 30.025 -1.833 -4.988 1.00 77.75 178 ALA A C 1
ATOM 1316 O O . ALA A 1 178 ? 29.077 -1.574 -4.248 1.00 77.75 178 ALA A O 1
ATOM 1317 N N . LYS A 1 179 ? 30.214 -1.182 -6.145 1.00 72.19 179 LYS A N 1
ATOM 1318 C CA . LYS A 1 179 ? 29.326 -0.103 -6.624 1.00 72.19 179 LYS A CA 1
ATOM 1319 C C . LYS A 1 179 ? 27.896 -0.585 -6.887 1.00 72.19 179 LYS A C 1
ATOM 1321 O O . LYS A 1 179 ? 26.952 0.098 -6.503 1.00 72.19 179 LYS A O 1
ATOM 1326 N N . LEU A 1 180 ? 27.718 -1.748 -7.514 1.00 74.44 180 LEU A N 1
ATOM 1327 C CA . LEU A 1 180 ? 26.392 -2.318 -7.777 1.00 74.44 180 LEU A CA 1
ATOM 1328 C C . LEU A 1 180 ? 25.686 -2.724 -6.484 1.00 74.44 180 LEU A C 1
ATOM 1330 O O . LEU A 1 180 ? 24.520 -2.394 -6.308 1.00 74.44 180 LEU A O 1
ATOM 1334 N N . LYS A 1 181 ? 26.392 -3.357 -5.543 1.00 84.31 181 LYS A N 1
ATOM 1335 C CA . LYS A 1 181 ? 25.829 -3.680 -4.225 1.00 84.31 181 LYS A CA 1
ATOM 1336 C C . LYS A 1 181 ? 25.413 -2.429 -3.457 1.00 84.31 181 LYS A C 1
ATOM 1338 O O . LYS A 1 181 ? 24.336 -2.427 -2.880 1.00 84.31 181 LYS A O 1
ATOM 1343 N N . ALA A 1 182 ? 26.208 -1.359 -3.518 1.00 78.31 182 ALA A N 1
ATOM 1344 C CA . ALA A 1 182 ? 25.841 -0.076 -2.923 1.00 78.31 182 ALA A CA 1
ATOM 1345 C C . ALA A 1 182 ? 24.590 0.541 -3.580 1.00 78.31 182 ALA A C 1
ATOM 1347 O O . ALA A 1 182 ? 23.781 1.162 -2.895 1.00 78.31 182 ALA A O 1
ATOM 1348 N N . LYS A 1 183 ? 24.393 0.354 -4.895 1.00 73.62 183 LYS A N 1
ATOM 1349 C CA . LYS A 1 183 ? 23.137 0.732 -5.568 1.00 73.62 183 LYS A CA 1
ATOM 1350 C C . LYS A 1 183 ? 21.955 -0.113 -5.085 1.00 73.62 183 LYS A C 1
ATOM 1352 O O . LYS A 1 183 ? 20.896 0.457 -4.850 1.00 73.62 183 LYS A O 1
ATOM 1357 N N . VAL A 1 184 ? 22.143 -1.424 -4.907 1.00 80.81 184 VAL A N 1
ATOM 1358 C CA . VAL A 1 184 ? 21.121 -2.319 -4.332 1.00 80.81 184 VAL A CA 1
ATOM 1359 C C . VAL A 1 184 ? 20.740 -1.871 -2.920 1.00 80.81 184 VAL A C 1
ATOM 1361 O O . VAL A 1 184 ? 19.557 -1.727 -2.638 1.00 80.81 184 VAL A O 1
ATOM 1364 N N . ASP A 1 185 ? 21.724 -1.582 -2.063 1.00 89.25 185 ASP A N 1
ATOM 1365 C CA . ASP A 1 185 ? 21.497 -1.053 -0.710 1.00 89.25 185 ASP A CA 1
ATOM 1366 C C . ASP A 1 185 ? 20.670 0.230 -0.729 1.00 89.25 185 ASP A C 1
ATOM 1368 O O . ASP A 1 185 ? 19.636 0.319 -0.074 1.00 89.25 185 ASP A O 1
ATOM 1372 N N . LYS A 1 186 ? 21.079 1.202 -1.549 1.00 77.38 186 LYS A N 1
ATOM 1373 C CA . LYS A 1 186 ? 20.379 2.482 -1.664 1.00 77.38 186 LYS A CA 1
ATOM 1374 C C . LYS A 1 186 ? 18.941 2.322 -2.172 1.00 77.38 186 LYS A C 1
ATOM 1376 O O . LYS A 1 186 ? 18.057 3.047 -1.724 1.00 77.38 186 LYS A O 1
ATOM 1381 N N . ALA A 1 187 ? 18.708 1.412 -3.119 1.00 76.81 187 ALA A N 1
ATOM 1382 C CA . ALA A 1 187 ? 17.369 1.124 -3.628 1.00 76.81 187 ALA A CA 1
ATOM 1383 C C . ALA A 1 187 ? 16.485 0.487 -2.544 1.00 76.81 187 ALA A C 1
ATOM 1385 O O . ALA A 1 187 ? 15.373 0.957 -2.324 1.00 76.81 187 ALA A O 1
ATOM 1386 N N . ALA A 1 188 ? 17.008 -0.498 -1.809 1.00 94.00 188 ALA A N 1
ATOM 1387 C CA . ALA A 1 188 ? 16.299 -1.129 -0.699 1.00 94.00 188 ALA A CA 1
ATOM 1388 C C . ALA A 1 188 ? 15.975 -0.135 0.431 1.00 94.00 188 ALA A C 1
ATOM 1390 O O . ALA A 1 188 ? 14.852 -0.117 0.930 1.00 94.00 188 ALA A O 1
ATOM 1391 N N . GLU A 1 189 ? 16.918 0.734 0.811 1.00 90.88 189 GLU A N 1
ATOM 1392 C CA . GLU A 1 189 ? 16.684 1.792 1.807 1.00 90.88 189 GLU A CA 1
ATOM 1393 C C . GLU A 1 189 ? 15.595 2.774 1.360 1.00 90.88 189 GLU A C 1
ATOM 1395 O O . GLU A 1 189 ? 14.711 3.115 2.147 1.00 90.88 189 GLU A O 1
ATOM 1400 N N . LYS A 1 190 ? 15.626 3.205 0.091 1.00 80.44 190 LYS A N 1
ATOM 1401 C CA . LYS A 1 190 ? 14.598 4.088 -0.478 1.00 80.44 190 LYS A CA 1
ATOM 1402 C C . LYS A 1 190 ? 13.222 3.420 -0.465 1.00 80.44 190 LYS A C 1
ATOM 1404 O O . LYS A 1 190 ? 12.251 4.068 -0.089 1.00 80.44 190 LYS A O 1
ATOM 1409 N N . SER A 1 191 ? 13.159 2.148 -0.847 1.00 88.81 191 SER A N 1
ATOM 1410 C CA . SER A 1 191 ? 11.912 1.388 -0.911 1.00 88.81 191 SER A CA 1
ATOM 1411 C C . SER A 1 191 ? 11.274 1.219 0.469 1.00 88.81 191 SER A C 1
ATOM 1413 O O . SER A 1 191 ? 10.104 1.535 0.665 1.00 88.81 191 SER A O 1
ATOM 1415 N N . LYS A 1 192 ? 12.072 0.866 1.486 1.00 96.44 192 LYS A N 1
ATOM 1416 C CA . LYS A 1 192 ? 11.600 0.799 2.878 1.00 96.44 192 LYS A CA 1
ATOM 1417 C C . LYS A 1 192 ? 11.069 2.139 3.380 1.00 96.44 192 LYS A C 1
ATOM 1419 O O . LYS A 1 192 ? 10.020 2.172 4.010 1.00 96.44 192 LYS A O 1
ATOM 1424 N N . ALA A 1 193 ? 11.752 3.240 3.065 1.00 91.75 193 ALA A N 1
ATOM 1425 C CA . ALA A 1 193 ? 11.275 4.572 3.430 1.00 91.75 193 ALA A CA 1
ATOM 1426 C C . ALA A 1 193 ? 9.954 4.938 2.726 1.00 91.75 193 ALA A C 1
ATOM 1428 O O . ALA A 1 193 ? 9.120 5.622 3.317 1.00 91.75 193 ALA A O 1
ATOM 1429 N N . ALA A 1 194 ? 9.749 4.480 1.486 1.00 85.56 194 ALA A N 1
ATOM 1430 C CA . ALA A 1 194 ? 8.487 4.651 0.770 1.00 85.56 194 ALA A CA 1
ATOM 1431 C C . ALA A 1 194 ? 7.354 3.824 1.409 1.00 85.56 194 ALA A C 1
ATOM 1433 O O . ALA A 1 194 ? 6.284 4.375 1.661 1.00 85.56 194 ALA A O 1
ATOM 1434 N N . ILE A 1 195 ? 7.613 2.561 1.773 1.00 95.56 195 ILE A N 1
ATOM 1435 C CA . ILE A 1 195 ? 6.677 1.698 2.525 1.00 95.56 195 ILE A CA 1
ATOM 1436 C C . ILE A 1 195 ? 6.293 2.337 3.870 1.00 95.56 195 ILE A C 1
ATOM 1438 O O . ILE A 1 195 ? 5.131 2.315 4.278 1.00 95.56 195 ILE A O 1
ATOM 1442 N N . ASP A 1 196 ? 7.251 2.947 4.568 1.00 96.75 196 ASP A N 1
ATOM 1443 C CA . ASP A 1 196 ? 6.993 3.608 5.849 1.00 96.75 196 ASP A CA 1
ATOM 1444 C C . ASP A 1 196 ? 6.063 4.822 5.703 1.00 96.75 196 ASP A C 1
ATOM 1446 O O . ASP A 1 196 ? 5.265 5.084 6.607 1.00 96.75 196 ASP A O 1
ATOM 1450 N N . ALA A 1 197 ? 6.133 5.526 4.569 1.00 94.06 197 ALA A N 1
ATOM 1451 C CA . ALA A 1 197 ? 5.416 6.774 4.316 1.00 94.06 197 ALA A CA 1
ATOM 1452 C C . ALA A 1 197 ? 3.944 6.605 3.898 1.00 94.06 197 ALA A C 1
ATOM 1454 O O . ALA A 1 197 ? 3.175 7.557 4.039 1.00 94.06 197 ALA A O 1
ATOM 1455 N N . VAL A 1 198 ? 3.547 5.436 3.391 1.00 95.75 198 VAL A N 1
ATOM 1456 C CA . VAL A 1 198 ? 2.163 5.152 2.961 1.00 95.75 198 VAL A CA 1
ATOM 1457 C C . VAL A 1 198 ? 1.330 4.558 4.098 1.00 95.75 198 VAL A C 1
ATOM 1459 O O . VAL A 1 198 ? 1.891 4.124 5.100 1.00 95.75 198 VAL A O 1
ATOM 1462 N N . SER A 1 199 ? 0.000 4.548 4.005 1.00 95.75 199 SER A N 1
ATOM 1463 C CA . SER A 1 199 ? -0.870 3.993 5.061 1.00 95.75 199 SER A CA 1
ATOM 1464 C C . SER A 1 199 ? -1.781 2.856 4.602 1.00 95.75 199 SER A C 1
ATOM 1466 O O . SER A 1 199 ? -2.204 2.078 5.453 1.00 95.75 199 SER A O 1
ATOM 1468 N N . SER A 1 200 ? -2.041 2.718 3.300 1.00 97.00 200 SER A N 1
ATOM 1469 C CA . SER A 1 200 ? -2.911 1.670 2.758 1.00 97.00 200 SER A CA 1
ATOM 1470 C C . SER A 1 200 ? -2.137 0.408 2.371 1.00 97.00 200 SER A C 1
ATOM 1472 O O . SER A 1 200 ? -0.964 0.472 1.992 1.00 97.00 200 SER A O 1
ATOM 1474 N N . VAL A 1 201 ? -2.807 -0.742 2.425 1.00 95.38 201 VAL A N 1
ATOM 1475 C CA . VAL A 1 201 ? -2.259 -2.024 1.942 1.00 95.38 201 VAL A CA 1
ATOM 1476 C C . VAL A 1 201 ? -1.956 -2.000 0.442 1.00 95.38 201 VAL A C 1
ATOM 1478 O O . VAL A 1 201 ? -0.928 -2.523 0.012 1.00 95.38 201 VAL A O 1
ATOM 1481 N N . ASP A 1 202 ? -2.816 -1.373 -0.361 1.00 86.00 202 ASP A N 1
ATOM 1482 C CA . ASP A 1 202 ? -2.656 -1.327 -1.819 1.00 86.00 202 ASP A CA 1
ATOM 1483 C C . ASP A 1 202 ? -1.396 -0.549 -2.229 1.00 86.00 202 ASP A C 1
ATOM 1485 O O . ASP A 1 202 ? -0.634 -1.002 -3.091 1.00 86.00 202 ASP A O 1
ATOM 1489 N N . ASP A 1 203 ? -1.116 0.575 -1.561 1.00 84.75 203 ASP A N 1
ATOM 1490 C CA . ASP A 1 203 ? 0.108 1.346 -1.791 1.00 84.75 203 ASP A CA 1
ATOM 1491 C C . ASP A 1 203 ? 1.355 0.558 -1.362 1.00 84.75 203 ASP A C 1
ATOM 1493 O O . ASP A 1 203 ? 2.362 0.560 -2.073 1.00 84.75 203 ASP A O 1
ATOM 1497 N N . VAL A 1 204 ? 1.294 -0.145 -0.220 1.00 93.06 204 VAL A N 1
ATOM 1498 C CA . VAL A 1 204 ? 2.392 -1.004 0.261 1.00 93.06 204 VAL A CA 1
ATOM 1499 C C . VAL A 1 204 ? 2.722 -2.082 -0.773 1.00 93.06 204 VAL A C 1
ATOM 1501 O O . VAL A 1 204 ? 3.889 -2.226 -1.139 1.00 93.06 204 VAL A O 1
ATOM 1504 N N . ASN A 1 205 ? 1.711 -2.787 -1.285 1.00 86.94 205 ASN A N 1
ATOM 1505 C CA . ASN A 1 205 ? 1.884 -3.841 -2.289 1.00 86.94 205 ASN A CA 1
ATOM 1506 C C . ASN A 1 205 ? 2.432 -3.296 -3.614 1.00 86.94 205 ASN A C 1
ATOM 1508 O O . ASN A 1 205 ? 3.320 -3.901 -4.216 1.00 86.94 205 ASN A O 1
ATOM 1512 N N . THR A 1 206 ? 1.929 -2.141 -4.055 1.00 79.19 206 THR A N 1
ATOM 1513 C CA . THR A 1 206 ? 2.387 -1.483 -5.287 1.00 79.19 206 THR A CA 1
ATOM 1514 C C . THR A 1 206 ? 3.866 -1.116 -5.190 1.00 79.19 206 THR A C 1
ATOM 1516 O O . THR A 1 206 ? 4.636 -1.412 -6.104 1.00 79.19 206 THR A O 1
ATOM 1519 N N . ILE A 1 207 ? 4.286 -0.523 -4.067 1.00 78.81 207 ILE A N 1
ATOM 1520 C CA . ILE A 1 207 ? 5.693 -0.184 -3.821 1.00 78.81 207 ILE A CA 1
ATOM 1521 C C . ILE A 1 207 ? 6.547 -1.450 -3.746 1.00 78.81 207 ILE A C 1
ATOM 1523 O O . ILE A 1 207 ? 7.592 -1.499 -4.393 1.00 78.81 207 ILE A O 1
ATOM 1527 N N . GLU A 1 208 ? 6.119 -2.467 -2.988 1.00 88.75 208 GLU A N 1
ATOM 1528 C CA . GLU A 1 208 ? 6.868 -3.717 -2.823 1.00 88.75 208 GLU A CA 1
ATOM 1529 C C . GLU A 1 208 ? 7.201 -4.349 -4.180 1.00 88.75 208 GLU A C 1
ATOM 1531 O O . GLU A 1 208 ? 8.372 -4.595 -4.481 1.00 88.75 208 GLU A O 1
ATOM 1536 N N . GLU A 1 209 ? 6.186 -4.626 -4.996 1.00 80.00 209 GLU A N 1
ATOM 1537 C CA . GLU A 1 209 ? 6.365 -5.368 -6.245 1.00 80.00 209 GLU A CA 1
ATOM 1538 C C . GLU A 1 209 ? 7.196 -4.578 -7.252 1.00 80.00 209 GLU A C 1
ATOM 1540 O O . GLU A 1 209 ? 8.126 -5.106 -7.877 1.00 80.00 209 GLU A O 1
ATOM 1545 N N . ALA A 1 210 ? 6.909 -3.286 -7.365 1.00 75.56 210 ALA A N 1
ATOM 1546 C CA . ALA A 1 210 ? 7.590 -2.427 -8.304 1.00 75.56 210 ALA A CA 1
ATOM 1547 C C . ALA A 1 210 ? 9.071 -2.242 -7.907 1.00 75.56 210 ALA A C 1
ATOM 1549 O O . ALA A 1 210 ? 9.974 -2.422 -8.736 1.00 75.56 210 ALA A O 1
ATOM 1550 N N . ASP A 1 211 ? 9.367 -1.994 -6.630 1.00 82.50 211 ASP A N 1
ATOM 1551 C CA . ASP A 1 211 ? 10.745 -1.807 -6.176 1.00 82.50 211 ASP A CA 1
ATOM 1552 C C . ASP A 1 211 ? 11.545 -3.118 -6.121 1.00 82.50 211 ASP A C 1
ATOM 1554 O O . ASP A 1 211 ? 12.754 -3.093 -6.378 1.00 82.50 211 ASP A O 1
ATOM 1558 N N . LYS A 1 212 ? 10.914 -4.279 -5.889 1.00 86.00 212 LYS A N 1
ATOM 1559 C CA . LYS A 1 212 ? 11.573 -5.589 -6.083 1.00 86.00 212 LYS A CA 1
ATOM 1560 C C . LYS A 1 212 ? 12.023 -5.756 -7.528 1.00 86.00 212 LYS A C 1
ATOM 1562 O O . LYS A 1 212 ? 13.174 -6.130 -7.767 1.00 86.00 212 LYS A O 1
ATOM 1567 N N . ALA A 1 213 ? 11.173 -5.415 -8.498 1.00 76.94 213 ALA A N 1
ATOM 1568 C CA . ALA A 1 213 ? 11.552 -5.439 -9.910 1.00 76.94 213 ALA A CA 1
ATOM 1569 C C . ALA A 1 213 ? 12.712 -4.469 -10.207 1.00 76.94 213 ALA A C 1
ATOM 1571 O O . ALA A 1 213 ? 13.669 -4.837 -10.899 1.00 76.94 213 ALA A O 1
ATOM 1572 N N . ALA A 1 214 ? 12.687 -3.266 -9.626 1.00 72.44 214 ALA A N 1
ATOM 1573 C CA . ALA A 1 214 ? 13.763 -2.289 -9.776 1.00 72.44 214 ALA A CA 1
ATOM 1574 C C . ALA A 1 214 ? 15.094 -2.787 -9.184 1.00 72.44 214 ALA A C 1
ATOM 1576 O O . ALA A 1 214 ? 16.133 -2.679 -9.839 1.00 72.44 214 ALA A O 1
ATOM 1577 N N . ILE A 1 215 ? 15.079 -3.378 -7.984 1.00 79.31 215 ILE A N 1
ATOM 1578 C CA . ILE A 1 215 ? 16.260 -3.984 -7.349 1.00 79.31 215 ILE A CA 1
ATOM 1579 C C . ILE A 1 215 ? 16.808 -5.113 -8.221 1.00 79.31 215 ILE A C 1
ATOM 1581 O O . ILE A 1 215 ? 18.011 -5.153 -8.498 1.00 79.31 215 ILE A O 1
ATOM 1585 N N . LYS A 1 216 ? 15.933 -5.989 -8.717 1.00 80.50 216 LYS A N 1
ATOM 1586 C CA . LYS A 1 216 ? 16.299 -7.105 -9.590 1.00 80.50 216 LYS A CA 1
ATOM 1587 C C . LYS A 1 216 ? 16.976 -6.653 -10.882 1.00 80.50 216 LYS A C 1
ATOM 1589 O O . LYS A 1 216 ? 17.872 -7.341 -11.367 1.00 80.50 216 LYS A O 1
ATOM 1594 N N . ALA A 1 217 ? 16.621 -5.486 -11.412 1.00 71.56 217 ALA A N 1
ATOM 1595 C CA . ALA A 1 217 ? 17.233 -4.929 -12.617 1.00 71.56 217 ALA A CA 1
ATOM 1596 C C . ALA A 1 217 ? 18.647 -4.345 -12.389 1.00 71.56 217 ALA A C 1
ATOM 1598 O O . ALA A 1 217 ? 19.384 -4.105 -13.350 1.00 71.56 217 ALA A O 1
ATOM 1599 N N . ILE A 1 218 ? 19.083 -4.119 -11.141 1.00 68.12 218 ILE A N 1
ATOM 1600 C CA . ILE A 1 218 ? 20.372 -3.464 -10.859 1.00 68.12 218 ILE A CA 1
ATOM 1601 C C . ILE A 1 218 ? 21.550 -4.315 -11.345 1.00 68.12 218 ILE A C 1
ATOM 1603 O O . ILE A 1 218 ? 21.773 -5.439 -10.906 1.00 68.12 218 ILE A O 1
ATOM 1607 N N . GLY A 1 219 ? 22.380 -3.738 -12.212 1.00 65.25 219 GLY A N 1
ATOM 1608 C CA . GLY A 1 219 ? 23.537 -4.427 -12.789 1.00 65.25 219 GLY A CA 1
ATOM 1609 C C . GLY A 1 219 ? 23.220 -5.205 -14.064 1.00 65.25 219 GLY A C 1
ATOM 1610 O O . GLY A 1 219 ? 24.134 -5.799 -14.640 1.00 65.25 219 GLY A O 1
ATOM 1611 N N . GLU A 1 220 ? 21.975 -5.175 -14.537 1.00 71.69 220 GLU A N 1
ATOM 1612 C CA . GLU A 1 220 ? 21.674 -5.477 -15.932 1.00 71.69 220 GLU A CA 1
ATOM 1613 C C . GLU A 1 220 ? 22.100 -4.303 -16.823 1.00 71.69 220 GLU A C 1
ATOM 1615 O O . GLU A 1 220 ? 22.065 -3.141 -16.422 1.00 71.69 220 GLU A O 1
ATOM 1620 N N . VAL A 1 221 ? 22.566 -4.617 -18.030 1.00 78.56 221 VAL A N 1
ATOM 1621 C CA . VAL A 1 221 ? 22.880 -3.610 -19.052 1.00 78.56 221 VAL A CA 1
ATOM 1622 C C . VAL A 1 221 ? 21.594 -3.179 -19.746 1.00 78.56 221 VAL A C 1
ATOM 1624 O O . VAL A 1 221 ? 20.695 -4.002 -19.946 1.00 78.56 221 VAL A O 1
ATOM 1627 N N . ASN A 1 222 ? 21.498 -1.898 -20.107 1.00 86.69 222 ASN A N 1
ATOM 1628 C CA . ASN A 1 222 ? 20.264 -1.336 -20.645 1.00 86.69 222 ASN A CA 1
ATOM 1629 C C . ASN A 1 222 ? 19.886 -2.040 -21.953 1.00 86.69 222 ASN A C 1
ATOM 1631 O O . ASN A 1 222 ? 20.730 -2.256 -22.830 1.00 86.69 222 ASN A O 1
ATOM 1635 N N . ARG A 1 223 ? 18.604 -2.381 -22.088 1.00 90.81 223 ARG A N 1
ATOM 1636 C CA . ARG A 1 223 ? 18.029 -2.950 -23.310 1.00 90.81 223 ARG A CA 1
ATOM 1637 C C . ARG A 1 223 ? 17.221 -1.881 -24.030 1.00 90.81 223 ARG A C 1
ATOM 1639 O O . ARG A 1 223 ? 16.453 -1.200 -23.358 1.00 90.81 223 ARG A O 1
ATOM 1646 N N . PRO A 1 224 ? 17.361 -1.720 -25.351 1.00 93.44 224 PRO A N 1
ATOM 1647 C CA . PRO A 1 224 ? 16.560 -0.750 -26.083 1.00 93.44 224 PRO A CA 1
ATOM 1648 C C . PRO A 1 224 ? 15.072 -1.099 -25.997 1.00 93.44 224 PRO A C 1
ATOM 1650 O O . PRO A 1 224 ? 14.701 -2.272 -26.065 1.00 93.44 224 PRO A O 1
ATOM 1653 N N . ILE A 1 225 ? 14.230 -0.075 -25.843 1.00 92.81 225 ILE A N 1
ATOM 1654 C CA . ILE A 1 225 ? 12.768 -0.217 -25.893 1.00 92.81 225 ILE A CA 1
ATOM 1655 C C . ILE A 1 225 ? 12.288 -0.715 -27.253 1.00 92.81 225 ILE A C 1
ATOM 1657 O O . ILE A 1 225 ? 11.373 -1.539 -27.326 1.00 92.81 225 ILE A O 1
ATOM 1661 N N . ASP A 1 226 ? 12.940 -0.258 -28.321 1.00 92.50 226 ASP A N 1
ATOM 1662 C CA . ASP A 1 226 ? 12.641 -0.689 -29.671 1.00 92.50 226 ASP A CA 1
ATOM 1663 C C . ASP A 1 226 ? 13.365 -1.985 -29.993 1.00 92.50 226 ASP A C 1
ATOM 1665 O O . ASP A 1 226 ? 14.596 -2.068 -30.016 1.00 92.50 226 ASP A O 1
ATOM 1669 N N . LYS A 1 227 ? 12.569 -3.008 -30.294 1.00 94.19 227 LYS A N 1
ATOM 1670 C CA . LYS A 1 227 ? 13.086 -4.251 -30.851 1.00 94.19 227 LYS A CA 1
ATOM 1671 C C . LYS A 1 227 ? 13.307 -4.096 -32.349 1.00 94.19 227 LYS A C 1
ATOM 1673 O O . LYS A 1 227 ? 12.473 -3.538 -33.062 1.00 94.19 227 LYS A O 1
ATOM 1678 N N . VAL A 1 228 ? 14.401 -4.660 -32.845 1.00 96.12 228 VAL A N 1
ATOM 1679 C CA . VAL A 1 228 ? 14.724 -4.663 -34.274 1.00 96.12 228 VAL A CA 1
ATOM 1680 C C . VAL A 1 228 ? 13.810 -5.644 -35.003 1.00 96.12 228 VAL A C 1
ATOM 1682 O O . VAL A 1 228 ? 13.677 -6.800 -34.604 1.00 96.12 228 VAL A O 1
ATOM 1685 N N . LEU A 1 229 ? 13.173 -5.189 -36.082 1.00 95.25 229 LEU A N 1
ATOM 1686 C CA . LEU A 1 229 ? 12.366 -6.049 -36.943 1.00 95.25 229 LEU A CA 1
ATOM 1687 C C . LEU A 1 229 ? 13.273 -6.987 -37.754 1.00 95.25 229 LEU A C 1
ATOM 1689 O O . LEU A 1 229 ? 14.136 -6.522 -38.500 1.00 95.25 229 LEU A O 1
ATOM 1693 N N . VAL A 1 230 ? 13.059 -8.294 -37.619 1.00 96.31 230 VAL A N 1
ATOM 1694 C CA . VAL A 1 230 ? 13.823 -9.350 -38.298 1.00 96.31 230 VAL A CA 1
ATOM 1695 C C . VAL A 1 230 ? 12.893 -10.389 -38.907 1.00 96.31 230 VAL A C 1
ATOM 1697 O O . VAL A 1 230 ? 11.745 -10.547 -38.482 1.00 96.31 230 VAL A O 1
ATOM 1700 N N . LYS A 1 231 ? 13.395 -11.137 -39.891 1.00 92.56 231 LYS A N 1
ATOM 1701 C CA . LYS A 1 231 ? 12.624 -12.243 -40.491 1.00 92.56 231 LYS A CA 1
ATOM 1702 C C . LYS A 1 231 ? 12.613 -13.490 -39.616 1.00 92.56 231 LYS A C 1
ATOM 1704 O O . LYS A 1 231 ? 11.571 -14.112 -39.453 1.00 92.56 231 LYS A O 1
ATOM 1709 N N . ASP A 1 232 ? 13.773 -13.851 -39.076 1.00 93.62 232 ASP A N 1
ATOM 1710 C CA . ASP A 1 232 ? 13.951 -15.049 -38.261 1.00 93.62 232 ASP A CA 1
ATOM 1711 C C . ASP A 1 232 ? 14.834 -14.727 -37.043 1.00 93.62 232 ASP A C 1
ATOM 1713 O O . ASP A 1 232 ? 16.053 -14.599 -37.176 1.00 93.62 232 ASP A O 1
ATOM 1717 N N . PRO A 1 233 ? 14.247 -14.617 -35.837 1.00 93.62 233 PRO A N 1
ATOM 1718 C CA . PRO A 1 233 ? 14.990 -14.385 -34.601 1.00 93.62 233 PRO A CA 1
ATOM 1719 C C . PRO A 1 233 ? 16.073 -15.429 -34.308 1.00 93.62 233 PRO A C 1
ATOM 1721 O O . PRO A 1 233 ? 17.019 -15.131 -33.581 1.00 93.62 233 PRO A O 1
ATOM 1724 N N . SER A 1 234 ? 15.948 -16.647 -34.842 1.00 91.69 234 SER A N 1
ATOM 1725 C CA . SER A 1 234 ? 16.934 -17.715 -34.658 1.00 91.69 234 SER A CA 1
ATOM 1726 C C . SER A 1 234 ? 18.103 -17.644 -35.648 1.00 91.69 234 SER A C 1
ATOM 1728 O O . SER A 1 234 ? 19.136 -18.274 -35.418 1.00 91.69 234 SER A O 1
ATOM 1730 N N . ALA A 1 235 ? 17.978 -16.842 -36.712 1.00 92.94 235 ALA A N 1
ATOM 1731 C CA . ALA A 1 235 ? 18.939 -16.746 -37.808 1.00 92.94 235 ALA A CA 1
ATOM 1732 C C . ALA A 1 235 ? 19.162 -15.286 -38.251 1.00 92.94 235 ALA A C 1
ATOM 1734 O O . ALA A 1 235 ? 18.804 -14.885 -39.356 1.00 92.94 235 ALA A O 1
ATOM 1735 N N . LEU A 1 236 ? 19.801 -14.498 -37.382 1.00 94.25 236 LEU A N 1
ATOM 1736 C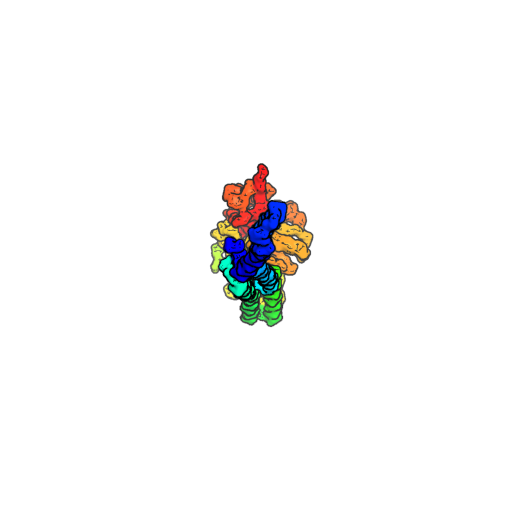 CA . LEU A 1 236 ? 20.087 -13.082 -37.635 1.00 94.25 236 LEU A CA 1
ATOM 1737 C C . LEU A 1 236 ? 21.173 -12.880 -38.703 1.00 94.25 236 LEU A C 1
ATOM 1739 O O . LEU A 1 236 ? 22.288 -13.405 -38.582 1.00 94.25 236 LEU A O 1
ATOM 1743 N N . THR A 1 237 ? 20.870 -12.050 -39.699 1.00 95.38 237 THR A N 1
ATOM 1744 C CA . THR A 1 237 ? 21.817 -11.568 -40.715 1.00 95.38 237 THR A CA 1
ATOM 1745 C C . THR A 1 237 ? 22.806 -10.553 -40.136 1.00 95.38 237 THR A C 1
ATOM 1747 O O . THR A 1 237 ? 22.567 -9.953 -39.087 1.00 95.38 237 THR A O 1
ATOM 1750 N N . ASP A 1 238 ? 23.921 -10.314 -40.830 1.00 95.31 238 ASP A N 1
ATOM 1751 C CA . ASP A 1 238 ? 24.926 -9.336 -40.385 1.00 95.31 238 ASP A CA 1
ATOM 1752 C C . ASP A 1 238 ? 24.372 -7.902 -40.329 1.00 95.31 238 ASP A C 1
ATOM 1754 O O . ASP A 1 238 ? 24.748 -7.127 -39.450 1.00 95.31 238 ASP A O 1
ATOM 1758 N N . GLU A 1 239 ? 23.438 -7.559 -41.221 1.00 95.38 239 GLU A N 1
ATOM 1759 C CA . GLU A 1 239 ? 22.767 -6.256 -41.210 1.00 95.38 239 GLU A CA 1
ATOM 1760 C C . GLU A 1 239 ? 21.841 -6.107 -39.992 1.00 95.38 239 GLU A C 1
ATOM 1762 O O . GLU A 1 239 ? 21.866 -5.076 -39.318 1.00 95.38 239 GLU A O 1
ATOM 1767 N N . GLU A 1 240 ? 21.057 -7.138 -39.665 1.00 96.44 240 GLU A N 1
ATOM 1768 C CA . GLU A 1 240 ? 20.195 -7.143 -38.473 1.00 96.44 240 GLU A CA 1
ATOM 1769 C C . GLU A 1 240 ? 21.035 -7.076 -37.194 1.00 96.44 240 GLU A C 1
ATOM 1771 O O . GLU A 1 240 ? 20.753 -6.272 -36.309 1.00 96.44 240 GLU A O 1
ATOM 1776 N N . LYS A 1 241 ? 22.126 -7.844 -37.123 1.00 95.56 241 LYS A N 1
ATOM 1777 C CA . LYS A 1 241 ? 23.091 -7.787 -36.016 1.00 95.56 241 LYS A CA 1
ATOM 1778 C C . LYS A 1 241 ? 23.685 -6.391 -35.835 1.00 95.56 241 LYS A C 1
ATOM 1780 O O . LYS A 1 241 ? 23.792 -5.911 -34.707 1.00 95.56 241 LYS A O 1
ATOM 1785 N N . ALA A 1 242 ? 24.058 -5.726 -36.928 1.00 96.50 242 ALA A N 1
ATOM 1786 C CA . ALA A 1 242 ? 24.582 -4.364 -36.880 1.00 96.50 242 ALA A CA 1
ATOM 1787 C C . ALA A 1 242 ? 23.547 -3.370 -36.325 1.00 96.50 242 ALA A C 1
ATOM 1789 O O . ALA A 1 242 ? 23.897 -2.562 -35.465 1.00 96.50 242 ALA A O 1
ATOM 1790 N N . LYS A 1 243 ? 22.279 -3.479 -36.747 1.00 95.81 243 LYS A N 1
ATOM 1791 C CA . LYS A 1 243 ? 21.174 -2.656 -36.224 1.00 95.81 243 LYS A CA 1
ATOM 1792 C C . LYS A 1 243 ? 20.941 -2.897 -34.734 1.00 95.81 243 LYS A C 1
ATOM 1794 O O . LYS A 1 243 ? 20.865 -1.940 -33.974 1.00 95.81 243 LYS A O 1
ATOM 1799 N N . ILE A 1 244 ? 20.910 -4.157 -34.288 1.00 96.44 244 ILE A N 1
ATOM 1800 C CA . ILE A 1 244 ? 20.731 -4.479 -32.861 1.00 96.44 244 ILE A CA 1
ATOM 1801 C C . ILE A 1 244 ? 21.875 -3.887 -32.024 1.00 96.44 244 ILE A C 1
ATOM 1803 O O . ILE A 1 244 ? 21.626 -3.304 -30.971 1.00 96.44 244 ILE A O 1
ATOM 1807 N N . LEU A 1 245 ? 23.128 -3.987 -32.485 1.00 96.19 245 LEU A N 1
ATOM 1808 C CA . LEU A 1 245 ? 24.262 -3.367 -31.788 1.00 96.19 245 LEU A CA 1
ATOM 1809 C C . LEU A 1 245 ? 24.145 -1.843 -31.708 1.00 96.19 245 LEU A C 1
ATOM 1811 O O . LEU A 1 245 ? 24.549 -1.269 -30.699 1.00 96.19 245 LEU A O 1
ATOM 1815 N N . GLU A 1 246 ? 23.647 -1.184 -32.754 1.00 95.44 246 GLU A N 1
ATOM 1816 C CA . GLU A 1 246 ? 23.422 0.265 -32.748 1.00 95.44 246 GLU A CA 1
ATOM 1817 C C . GLU A 1 246 ? 22.385 0.659 -31.690 1.00 95.44 246 GLU A C 1
ATOM 1819 O O . GLU A 1 246 ? 22.655 1.540 -30.874 1.00 95.44 246 GLU A O 1
ATOM 1824 N N . GLU A 1 247 ? 21.252 -0.042 -31.637 1.00 95.69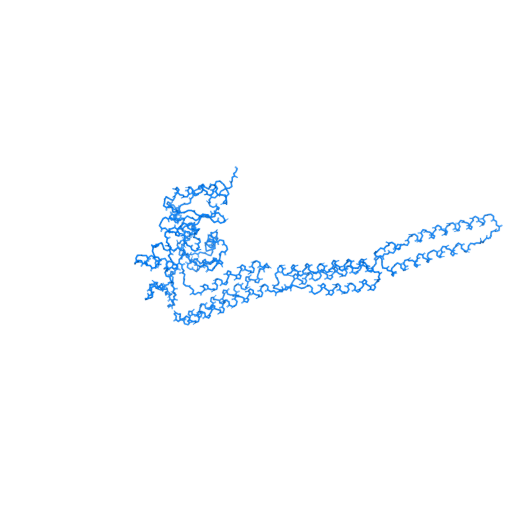 247 GLU A N 1
ATOM 1825 C CA . GLU A 1 247 ? 20.200 0.203 -30.644 1.00 95.69 247 GLU A CA 1
ATOM 1826 C C . GLU A 1 247 ? 20.690 -0.037 -29.210 1.00 95.69 247 GLU A C 1
ATOM 1828 O O . GLU A 1 247 ? 20.471 0.789 -28.323 1.00 95.69 247 GLU A O 1
ATOM 1833 N N . VAL A 1 248 ? 21.451 -1.111 -28.971 1.00 95.38 248 VAL A N 1
ATOM 1834 C CA . VAL A 1 248 ? 22.057 -1.361 -27.651 1.00 95.38 248 VAL A CA 1
ATOM 1835 C C . VAL A 1 248 ? 23.054 -0.261 -27.274 1.00 95.38 248 VAL A C 1
ATOM 1837 O O . VAL A 1 248 ? 23.104 0.139 -26.112 1.00 95.38 248 VAL A O 1
ATOM 1840 N N . LYS A 1 249 ? 23.833 0.269 -28.225 1.00 94.50 249 LYS A N 1
ATOM 1841 C CA . LYS A 1 249 ? 24.760 1.385 -27.959 1.00 94.50 249 LYS A CA 1
ATOM 1842 C C . LYS A 1 249 ? 24.027 2.666 -27.573 1.00 94.50 249 LYS A C 1
ATOM 1844 O O . LYS A 1 249 ? 24.494 3.353 -26.671 1.00 94.50 249 LYS A O 1
ATOM 1849 N N . LYS A 1 250 ? 22.889 2.975 -28.206 1.00 93.38 250 LYS A N 1
ATOM 1850 C CA . LYS A 1 250 ? 22.106 4.189 -27.909 1.00 93.38 250 LYS A CA 1
ATOM 1851 C C . LYS A 1 250 ? 21.687 4.258 -26.444 1.00 93.38 250 LYS A C 1
ATOM 1853 O O . LYS A 1 250 ? 21.784 5.320 -25.843 1.00 93.38 250 LYS A O 1
ATOM 1858 N N . VAL A 1 251 ? 21.278 3.130 -25.865 1.00 92.75 251 VAL A N 1
ATOM 1859 C CA . VAL A 1 251 ? 20.847 3.058 -24.457 1.00 92.75 251 VAL A CA 1
ATOM 1860 C C . VAL A 1 251 ? 21.972 2.755 -23.468 1.00 92.75 251 VAL A C 1
ATOM 1862 O O . VAL A 1 251 ? 21.750 2.778 -22.261 1.00 92.75 251 VAL A O 1
ATOM 1865 N N . ASN A 1 252 ? 23.186 2.492 -23.953 1.00 91.06 252 ASN A N 1
ATOM 1866 C CA . ASN A 1 252 ? 24.386 2.342 -23.130 1.00 91.06 252 ASN A CA 1
ATOM 1867 C C . ASN A 1 252 ? 25.478 3.324 -23.604 1.00 91.06 252 ASN A C 1
ATOM 1869 O O . ASN A 1 252 ? 26.565 2.884 -23.987 1.00 91.06 252 ASN A O 1
ATOM 1873 N N . PRO A 1 253 ? 25.226 4.648 -23.603 1.00 89.12 253 PRO A N 1
ATOM 1874 C CA . PRO A 1 253 ? 26.132 5.624 -24.217 1.00 89.12 253 PRO A CA 1
ATOM 1875 C C . PRO A 1 253 ? 27.495 5.734 -23.510 1.00 89.12 253 PRO A C 1
ATOM 1877 O O . PRO A 1 253 ? 28.476 6.143 -24.123 1.00 89.12 253 PRO A O 1
ATOM 1880 N N . THR A 1 254 ? 27.573 5.331 -22.239 1.00 85.50 254 THR A N 1
ATOM 1881 C CA . THR A 1 254 ? 28.801 5.288 -21.423 1.00 85.50 254 THR A CA 1
ATOM 1882 C C . THR A 1 254 ? 29.518 3.931 -21.482 1.00 85.50 254 THR A C 1
ATOM 1884 O O . THR A 1 254 ? 30.463 3.676 -20.732 1.00 85.50 254 THR A O 1
ATOM 1887 N N . ALA A 1 255 ? 29.069 3.006 -22.338 1.00 88.44 255 ALA A N 1
ATOM 1888 C CA . ALA A 1 255 ? 29.758 1.740 -22.542 1.00 88.44 255 ALA A CA 1
ATOM 1889 C C . ALA A 1 255 ? 31.054 1.949 -23.336 1.00 88.44 255 ALA A C 1
ATOM 1891 O O . ALA A 1 255 ? 31.077 2.588 -24.386 1.00 88.44 255 ALA A O 1
ATOM 1892 N N . LYS A 1 256 ? 32.135 1.328 -22.866 1.00 89.12 256 LYS A N 1
ATOM 1893 C CA . LYS A 1 256 ? 33.420 1.278 -23.565 1.00 89.12 256 LYS A CA 1
ATOM 1894 C C . LYS A 1 256 ? 33.328 0.501 -24.872 1.00 89.12 256 LYS A C 1
ATOM 1896 O O . LYS A 1 256 ? 33.965 0.866 -25.857 1.00 89.12 256 LYS A O 1
ATOM 1901 N N . GLU A 1 257 ? 32.603 -0.612 -24.863 1.00 93.00 257 GLU A N 1
ATOM 1902 C CA . GLU A 1 257 ? 32.468 -1.489 -26.022 1.00 93.00 257 GLU A CA 1
ATOM 1903 C C . GLU A 1 257 ? 31.107 -2.183 -26.006 1.00 93.00 257 GLU A C 1
ATOM 1905 O O . GLU A 1 257 ? 30.630 -2.602 -24.958 1.00 93.00 257 GLU A O 1
ATOM 1910 N N . VAL A 1 258 ? 30.494 -2.337 -27.177 1.00 95.06 258 VAL A N 1
ATOM 1911 C CA . VAL A 1 258 ? 29.289 -3.152 -27.364 1.00 95.06 258 VAL A CA 1
ATOM 1912 C C . VAL A 1 258 ? 29.502 -3.995 -28.612 1.00 95.06 258 VAL A C 1
ATOM 1914 O O . VAL A 1 258 ? 29.660 -3.441 -29.708 1.00 95.06 258 VAL A O 1
ATOM 1917 N N . LYS A 1 259 ? 29.557 -5.318 -28.449 1.00 95.56 259 LYS A N 1
ATOM 1918 C CA . LYS A 1 259 ? 29.891 -6.269 -29.522 1.00 95.56 259 LYS A CA 1
ATOM 1919 C C . LYS A 1 259 ? 29.203 -7.615 -29.330 1.00 95.56 259 LYS A C 1
ATOM 1921 O O . LYS A 1 259 ? 28.726 -7.911 -28.245 1.00 95.56 259 LYS A O 1
ATOM 1926 N N . TYR A 1 260 ? 29.210 -8.447 -30.368 1.00 94.81 260 TYR A N 1
ATOM 1927 C CA . TYR A 1 260 ? 28.869 -9.860 -30.208 1.00 94.81 260 TYR A CA 1
ATOM 1928 C C . TYR A 1 260 ? 30.035 -10.635 -29.581 1.00 94.81 260 TYR A C 1
ATOM 1930 O O . TYR A 1 260 ? 31.191 -10.424 -29.957 1.00 94.81 260 TYR A O 1
ATOM 1938 N N . ASP A 1 261 ? 29.727 -11.520 -28.637 1.00 92.19 261 ASP A N 1
ATOM 1939 C CA . ASP A 1 261 ? 30.660 -12.495 -28.079 1.00 92.19 261 ASP A CA 1
ATOM 1940 C C . ASP A 1 261 ? 30.767 -13.752 -28.966 1.00 92.19 261 ASP A C 1
ATOM 1942 O O . ASP A 1 261 ? 30.064 -13.909 -29.969 1.00 92.19 261 ASP A O 1
ATOM 1946 N N . GLU A 1 262 ? 31.663 -14.670 -28.597 1.00 91.19 262 GLU A N 1
ATOM 1947 C CA . GLU A 1 262 ? 31.889 -15.927 -29.328 1.00 91.19 262 GLU A CA 1
ATOM 1948 C C . GLU A 1 262 ? 30.671 -16.870 -29.312 1.00 91.19 262 GLU A C 1
ATOM 1950 O O . GLU A 1 262 ? 30.566 -17.756 -30.160 1.00 91.19 262 GLU A O 1
ATOM 1955 N N . ASN A 1 263 ? 29.733 -16.664 -28.382 1.00 89.81 263 ASN A N 1
ATOM 1956 C CA . ASN A 1 263 ? 28.497 -17.435 -28.252 1.00 89.81 263 ASN A CA 1
ATOM 1957 C C . ASN A 1 263 ? 27.324 -16.798 -29.017 1.00 89.81 263 ASN A C 1
ATOM 1959 O O . ASN A 1 263 ? 26.211 -17.322 -28.977 1.00 89.81 263 ASN A O 1
ATOM 1963 N N . GLY A 1 264 ? 27.551 -15.674 -29.704 1.00 90.25 264 GLY A N 1
ATOM 1964 C CA . GLY A 1 264 ? 26.522 -14.944 -30.437 1.00 90.25 264 GLY A CA 1
ATOM 1965 C C . GLY A 1 264 ? 25.599 -14.096 -29.558 1.00 90.25 264 GLY A C 1
ATOM 1966 O O . GLY A 1 264 ? 24.590 -13.607 -30.064 1.00 90.25 264 GLY A O 1
ATOM 1967 N N . ASN A 1 265 ? 25.926 -13.881 -28.282 1.00 92.56 265 ASN A N 1
ATOM 1968 C CA . ASN A 1 265 ? 25.247 -12.895 -27.440 1.00 92.56 265 ASN A CA 1
ATOM 1969 C C . ASN A 1 265 ? 25.880 -11.514 -27.604 1.00 92.56 265 ASN A C 1
ATOM 1971 O O . ASN A 1 265 ? 26.987 -11.392 -28.115 1.00 92.56 265 ASN A O 1
ATOM 1975 N N . ILE A 1 266 ? 25.199 -10.466 -27.151 1.00 94.69 266 ILE A N 1
ATOM 1976 C CA . ILE A 1 266 ? 25.757 -9.113 -27.124 1.00 94.69 266 ILE A CA 1
ATOM 1977 C C . ILE A 1 266 ? 26.418 -8.888 -25.769 1.00 94.69 266 ILE A C 1
ATOM 1979 O O . ILE A 1 266 ? 25.750 -8.927 -24.740 1.00 94.69 266 ILE A O 1
ATOM 1983 N N . GLU A 1 267 ? 27.718 -8.628 -25.780 1.00 92.31 267 GLU A N 1
ATOM 1984 C CA . GLU A 1 267 ? 28.499 -8.190 -24.632 1.00 92.31 267 GLU A CA 1
ATOM 1985 C C . GLU A 1 267 ? 28.594 -6.659 -24.635 1.00 92.31 267 GLU A C 1
ATOM 1987 O O . GLU A 1 267 ? 29.158 -6.049 -25.549 1.00 92.31 267 GLU A O 1
ATOM 1992 N N . VAL A 1 268 ? 28.051 -6.040 -23.593 1.00 91.00 268 VAL A N 1
ATOM 1993 C CA . VAL A 1 268 ? 28.205 -4.618 -23.279 1.00 91.00 268 VAL A CA 1
ATOM 1994 C C . VAL A 1 268 ? 29.287 -4.503 -22.212 1.00 91.00 268 VAL A C 1
ATOM 1996 O O . VAL A 1 268 ? 29.102 -4.971 -21.095 1.00 91.00 268 VAL A O 1
ATOM 1999 N N . THR A 1 269 ? 30.416 -3.893 -22.551 1.00 87.31 269 THR A N 1
ATOM 2000 C CA . THR A 1 269 ? 31.498 -3.573 -21.617 1.00 87.31 269 THR A CA 1
ATOM 2001 C C . THR A 1 269 ? 31.393 -2.109 -21.204 1.00 87.31 269 THR A C 1
ATOM 2003 O O . THR A 1 269 ? 31.500 -1.222 -22.048 1.00 87.31 269 THR A O 1
ATOM 2006 N N . THR A 1 270 ? 31.211 -1.830 -19.918 1.00 82.19 270 THR A N 1
ATOM 2007 C CA . THR A 1 270 ? 31.170 -0.473 -19.358 1.00 82.19 270 THR A CA 1
ATOM 2008 C C . THR A 1 270 ? 32.540 0.210 -19.440 1.00 82.19 270 THR A C 1
ATOM 2010 O O . THR A 1 270 ? 33.570 -0.444 -19.626 1.00 82.19 270 THR A O 1
ATOM 2013 N N . GLU A 1 271 ? 32.594 1.533 -19.260 1.00 73.88 271 GLU A N 1
ATOM 2014 C CA . GLU A 1 271 ? 33.862 2.270 -19.098 1.00 73.88 271 GLU A CA 1
ATOM 2015 C C . GLU A 1 271 ? 34.777 1.701 -18.004 1.00 73.88 271 GLU A C 1
ATOM 2017 O O . GLU A 1 271 ? 35.999 1.679 -18.167 1.00 73.88 271 GLU A O 1
ATOM 2022 N N . ALA A 1 272 ? 34.193 1.158 -16.934 1.00 68.06 272 ALA A N 1
ATOM 2023 C CA . ALA A 1 272 ? 34.920 0.511 -15.844 1.00 68.06 272 ALA A CA 1
ATOM 2024 C C . ALA A 1 272 ? 35.459 -0.891 -16.204 1.00 68.06 272 ALA A C 1
ATOM 2026 O O . ALA A 1 272 ? 36.211 -1.477 -15.426 1.00 68.06 272 ALA A O 1
ATOM 2027 N N . GLY A 1 273 ? 35.128 -1.419 -17.389 1.00 70.31 273 GLY A N 1
ATOM 2028 C CA . GLY A 1 273 ? 35.554 -2.738 -17.864 1.00 70.31 273 GLY A CA 1
ATOM 2029 C C . GLY A 1 273 ? 34.632 -3.887 -17.456 1.00 70.31 273 GLY A C 1
ATOM 2030 O O . GLY A 1 273 ? 34.959 -5.042 -17.722 1.0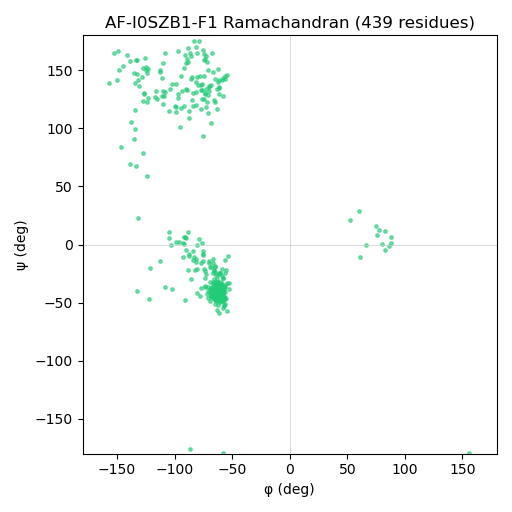0 70.31 273 GLY A O 1
ATOM 2031 N N . ASP A 1 274 ? 33.494 -3.580 -16.841 1.00 71.94 274 ASP A N 1
ATOM 2032 C CA . ASP A 1 274 ? 32.483 -4.561 -16.458 1.00 71.94 274 ASP A CA 1
ATOM 2033 C C . ASP A 1 274 ? 31.684 -5.000 -17.663 1.0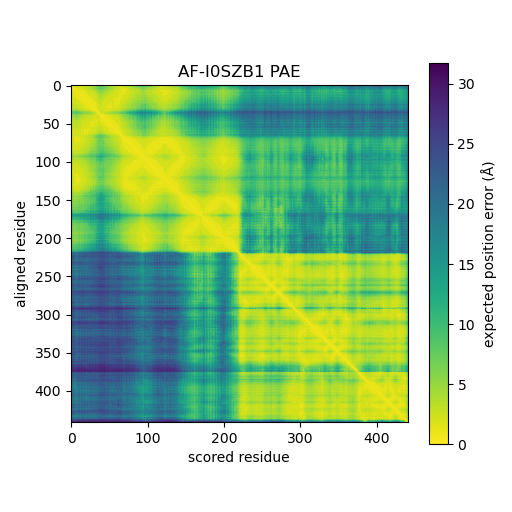0 71.94 274 ASP A C 1
ATOM 2035 O O . ASP A 1 274 ? 31.292 -4.166 -18.472 1.00 71.94 274 ASP A O 1
ATOM 2039 N N . LYS A 1 275 ? 31.399 -6.288 -17.774 1.00 81.12 275 LYS A N 1
ATOM 2040 C CA . LYS A 1 275 ? 30.627 -6.807 -18.901 1.00 81.12 275 LYS A CA 1
ATOM 2041 C C . LYS A 1 275 ? 29.162 -6.959 -18.521 1.00 81.12 275 LYS A C 1
ATOM 2043 O O . LYS A 1 275 ? 28.801 -6.878 -17.355 1.00 81.12 275 LYS A O 1
ATOM 2048 N N . GLY A 1 276 ? 28.302 -7.155 -19.503 1.00 83.19 276 GLY A N 1
ATOM 2049 C CA . GLY A 1 276 ? 26.906 -7.529 -19.344 1.00 83.19 276 GLY A CA 1
ATOM 2050 C C . GLY A 1 276 ? 26.444 -8.188 -20.630 1.00 83.19 276 GLY A C 1
ATOM 2051 O O . GLY A 1 276 ? 26.839 -7.760 -21.712 1.00 83.19 276 GLY A O 1
ATOM 2052 N N . ILE A 1 277 ? 25.662 -9.258 -20.511 1.00 86.50 277 ILE A N 1
ATOM 2053 C CA . ILE A 1 277 ? 25.298 -10.103 -21.648 1.00 86.50 277 ILE A CA 1
ATOM 2054 C C . ILE A 1 277 ? 23.812 -9.946 -21.954 1.00 86.50 277 ILE A C 1
ATOM 2056 O O . ILE A 1 277 ? 22.963 -10.122 -21.079 1.00 86.50 277 ILE A O 1
ATOM 2060 N N . ILE A 1 278 ? 23.494 -9.654 -23.212 1.00 89.44 278 ILE A N 1
ATOM 2061 C CA . ILE A 1 278 ? 22.127 -9.595 -23.724 1.00 89.44 278 ILE A CA 1
ATOM 2062 C C . ILE A 1 278 ? 21.965 -10.669 -24.793 1.00 89.44 278 ILE A C 1
ATOM 2064 O O . ILE A 1 278 ? 22.721 -10.718 -25.763 1.00 89.44 278 ILE A O 1
ATOM 2068 N N . ASN A 1 279 ? 20.947 -11.515 -24.643 1.00 91.06 279 ASN A N 1
ATOM 2069 C CA . ASN A 1 279 ? 20.570 -12.428 -25.712 1.00 91.06 279 ASN A CA 1
ATOM 2070 C C . ASN A 1 279 ? 19.886 -11.621 -26.837 1.00 91.06 279 ASN A C 1
ATOM 2072 O O . ASN A 1 279 ? 18.832 -11.028 -26.585 1.00 91.06 279 ASN A O 1
ATOM 2076 N N . PRO A 1 280 ? 20.433 -11.597 -28.067 1.00 93.44 280 PRO A N 1
ATOM 2077 C CA . PRO A 1 280 ? 19.892 -10.789 -29.156 1.00 93.44 280 PRO A CA 1
ATOM 2078 C C . PRO A 1 280 ? 18.463 -11.184 -29.539 1.00 93.44 280 PRO A C 1
ATOM 2080 O O . PRO A 1 280 ? 17.716 -10.330 -30.004 1.00 93.44 280 PRO A O 1
ATOM 2083 N N . THR A 1 281 ? 18.025 -12.423 -29.282 1.00 91.75 281 THR A N 1
ATOM 2084 C CA . THR A 1 281 ? 16.644 -12.842 -29.577 1.00 91.75 281 THR A CA 1
ATOM 2085 C C . THR A 1 281 ? 15.606 -12.133 -28.702 1.00 91.75 281 THR A C 1
ATOM 2087 O O . THR A 1 281 ? 14.421 -12.145 -29.020 1.00 91.75 281 THR A O 1
ATOM 2090 N N . LYS A 1 282 ? 16.027 -11.508 -27.593 1.00 91.38 282 LYS A N 1
ATOM 2091 C CA . LYS A 1 282 ? 15.172 -10.660 -26.748 1.00 91.38 282 LYS A CA 1
ATOM 2092 C C . LYS A 1 282 ? 15.020 -9.240 -27.293 1.00 91.38 282 LYS A C 1
ATOM 2094 O O . LYS A 1 282 ? 14.126 -8.530 -26.850 1.00 91.38 282 LYS A O 1
ATOM 2099 N N . LEU A 1 283 ? 15.869 -8.842 -28.239 1.00 94.69 283 LEU A N 1
ATOM 2100 C CA . LEU A 1 283 ? 15.917 -7.497 -28.816 1.00 94.69 283 LEU A CA 1
ATOM 2101 C C . LEU A 1 283 ? 15.319 -7.430 -30.220 1.00 94.69 283 LEU A C 1
ATOM 2103 O O . LEU A 1 283 ? 15.497 -6.436 -30.919 1.00 94.69 283 LEU A O 1
ATOM 2107 N N . VAL A 1 284 ? 14.645 -8.491 -30.656 1.00 95.38 284 VAL A N 1
ATOM 2108 C CA . VAL A 1 284 ? 14.082 -8.580 -32.000 1.00 95.38 284 VAL A CA 1
ATOM 2109 C C . VAL A 1 284 ? 12.596 -8.886 -31.962 1.00 95.38 284 VAL A C 1
ATOM 2111 O O . VAL A 1 284 ? 12.089 -9.503 -31.023 1.00 95.38 284 VAL A O 1
ATOM 2114 N N . LYS A 1 285 ? 11.908 -8.447 -33.008 1.00 94.56 285 LYS A N 1
ATOM 2115 C CA . LYS A 1 285 ? 10.500 -8.726 -33.279 1.00 94.56 285 LYS A CA 1
ATOM 2116 C C . LYS A 1 285 ? 10.329 -9.163 -34.727 1.00 94.56 285 LYS A C 1
ATOM 2118 O O . LYS A 1 285 ? 11.180 -8.890 -35.567 1.00 94.56 285 LYS A O 1
ATOM 2123 N N . THR A 1 286 ? 9.236 -9.849 -35.011 1.00 94.88 286 THR A N 1
ATOM 2124 C CA . THR A 1 286 ? 8.869 -10.334 -36.348 1.00 94.88 286 THR A CA 1
ATOM 2125 C C . THR A 1 286 ? 7.692 -9.544 -36.905 1.00 94.88 286 THR A C 1
ATOM 2127 O O . THR A 1 286 ? 6.997 -8.847 -36.165 1.00 94.88 286 THR A O 1
ATOM 2130 N N . GLU A 1 287 ? 7.460 -9.653 -38.213 1.00 93.75 287 GLU A N 1
ATOM 2131 C CA . GLU A 1 287 ? 6.375 -8.941 -38.899 1.00 93.75 287 GLU A CA 1
ATOM 2132 C C . GLU A 1 287 ? 4.994 -9.264 -38.305 1.00 93.75 287 GLU A C 1
ATOM 2134 O O . GLU A 1 287 ? 4.190 -8.359 -38.092 1.00 93.75 287 GLU A O 1
ATOM 2139 N N . ASP A 1 288 ? 4.758 -10.525 -37.933 1.00 91.75 288 ASP A N 1
ATOM 2140 C CA . ASP A 1 288 ? 3.501 -10.972 -37.318 1.00 91.75 288 ASP A CA 1
ATOM 2141 C C . ASP A 1 288 ? 3.254 -10.340 -35.937 1.00 91.75 288 ASP A C 1
ATOM 2143 O O . ASP A 1 288 ? 2.115 -10.223 -35.490 1.00 91.75 288 ASP A O 1
ATOM 2147 N N . GLN A 1 289 ? 4.311 -9.903 -35.246 1.00 92.69 289 GLN A N 1
ATOM 2148 C CA . GLN A 1 289 ? 4.200 -9.268 -33.930 1.00 92.69 289 GLN A CA 1
ATOM 2149 C C . GLN A 1 289 ? 3.876 -7.772 -34.014 1.00 92.69 289 GLN A C 1
ATOM 2151 O O . GLN A 1 289 ? 3.542 -7.173 -32.989 1.00 92.69 289 GLN A O 1
ATOM 2156 N N . LEU A 1 290 ? 3.952 -7.163 -35.202 1.00 92.75 290 LEU A N 1
ATOM 2157 C CA . LEU A 1 290 ? 3.641 -5.743 -35.392 1.00 92.75 290 LEU A CA 1
ATOM 2158 C C . LEU A 1 290 ? 2.152 -5.431 -35.195 1.00 92.75 290 LEU A C 1
ATOM 2160 O O . LEU A 1 290 ? 1.797 -4.285 -34.934 1.00 92.75 290 LEU A O 1
ATOM 2164 N N . ASP A 1 291 ? 1.287 -6.442 -35.271 1.00 88.50 291 ASP A N 1
ATOM 2165 C CA . ASP A 1 291 ? -0.158 -6.305 -35.071 1.00 88.50 291 ASP A CA 1
ATOM 2166 C C . ASP A 1 291 ? -0.588 -6.517 -33.598 1.00 88.50 291 ASP A C 1
ATOM 2168 O O . ASP A 1 291 ? -1.783 -6.519 -33.302 1.00 88.50 291 ASP A O 1
ATOM 2172 N N . ASN A 1 292 ? 0.357 -6.662 -32.656 1.00 83.88 292 ASN A N 1
ATOM 2173 C CA . ASN A 1 292 ? 0.086 -6.812 -31.216 1.00 83.88 292 ASN A CA 1
ATOM 2174 C C . ASN A 1 292 ? 0.019 -5.451 -30.493 1.00 83.88 292 ASN A C 1
ATOM 2176 O O . ASN A 1 292 ? 0.591 -4.474 -30.968 1.00 83.88 292 ASN A O 1
ATOM 2180 N N . GLY A 1 293 ? -0.613 -5.397 -29.309 1.00 76.00 293 GLY A N 1
ATOM 2181 C CA . GLY A 1 293 ? -0.948 -4.167 -28.555 1.00 76.00 293 GLY A CA 1
ATOM 2182 C C . GLY A 1 293 ? 0.182 -3.168 -28.244 1.00 76.00 293 GLY A C 1
ATOM 2183 O O . GLY A 1 293 ? -0.120 -2.060 -27.837 1.00 76.00 293 GLY A O 1
ATOM 2184 N N . LYS A 1 294 ? 1.459 -3.519 -28.472 1.00 89.06 294 LYS A N 1
ATOM 2185 C CA . LYS A 1 294 ? 2.632 -2.626 -28.331 1.00 89.06 294 LYS A CA 1
ATOM 2186 C C . LYS A 1 294 ? 3.593 -2.676 -29.533 1.00 89.06 294 LYS A C 1
ATOM 2188 O O . LYS A 1 294 ? 4.799 -2.470 -29.393 1.00 89.06 294 LYS A O 1
ATOM 2193 N N . GLY A 1 295 ? 3.113 -3.084 -30.712 1.00 89.38 295 GLY A N 1
ATOM 2194 C CA . GLY A 1 295 ? 3.943 -3.207 -31.921 1.00 89.38 295 GLY A CA 1
ATOM 2195 C C . GLY A 1 295 ? 5.106 -4.199 -31.791 1.00 89.38 295 GLY A C 1
ATOM 2196 O O . GLY A 1 295 ? 6.163 -4.001 -32.392 1.00 89.38 295 GLY A O 1
ATOM 2197 N N . GLY A 1 296 ? 4.947 -5.225 -30.948 1.00 89.44 296 GLY A N 1
ATOM 2198 C CA . GLY A 1 296 ? 5.967 -6.237 -30.646 1.00 89.44 296 GLY A CA 1
ATOM 2199 C C . GLY A 1 296 ? 6.997 -5.839 -29.579 1.00 89.44 296 GLY A C 1
ATOM 2200 O O . GLY A 1 296 ? 7.809 -6.683 -29.188 1.00 89.44 296 GLY A O 1
ATOM 2201 N N . ASN A 1 297 ? 6.962 -4.600 -29.083 1.00 92.56 297 ASN A N 1
ATOM 2202 C CA . ASN A 1 297 ? 7.801 -4.147 -27.973 1.00 92.56 297 ASN A CA 1
ATOM 2203 C C . ASN A 1 297 ? 7.215 -4.596 -26.617 1.00 92.56 297 ASN A C 1
ATOM 2205 O O . ASN A 1 297 ? 6.063 -5.020 -26.522 1.00 92.56 297 ASN A O 1
ATOM 2209 N N . ASP A 1 298 ? 8.025 -4.519 -25.560 1.00 89.62 298 ASP A N 1
ATOM 2210 C CA . ASP A 1 298 ? 7.604 -4.882 -24.196 1.00 89.62 298 ASP A CA 1
ATOM 2211 C C . ASP A 1 298 ? 6.927 -3.708 -23.461 1.00 89.62 298 ASP A C 1
ATOM 2213 O O . ASP A 1 298 ? 6.032 -3.900 -22.630 1.00 89.62 298 ASP A O 1
ATOM 2217 N N . ILE A 1 299 ? 7.332 -2.486 -23.809 1.00 91.75 299 ILE A N 1
ATOM 2218 C CA . ILE A 1 299 ? 6.989 -1.227 -23.143 1.00 91.75 299 ILE A CA 1
ATOM 2219 C C . ILE A 1 299 ? 6.558 -0.212 -24.210 1.00 91.75 299 ILE A C 1
ATOM 2221 O O . ILE A 1 299 ? 7.056 -0.253 -25.341 1.00 91.75 299 ILE A O 1
ATOM 2225 N N . ASN A 1 300 ? 5.621 0.674 -23.870 1.00 93.44 300 ASN A N 1
ATOM 2226 C CA . ASN A 1 300 ? 5.146 1.717 -24.772 1.00 93.44 300 ASN A CA 1
ATOM 2227 C C . ASN A 1 300 ? 6.165 2.857 -24.840 1.00 93.44 300 ASN A C 1
ATOM 2229 O O . ASN A 1 300 ? 6.639 3.356 -23.819 1.00 93.44 300 ASN A O 1
ATOM 2233 N N . LYS A 1 301 ? 6.485 3.301 -26.057 1.00 93.62 301 LYS A N 1
ATOM 2234 C CA . LYS A 1 301 ? 7.321 4.483 -26.278 1.00 93.62 301 LYS A CA 1
ATOM 2235 C C . LYS A 1 301 ? 6.436 5.703 -26.540 1.00 93.62 301 LYS A C 1
ATOM 2237 O O . LYS A 1 301 ? 5.623 5.617 -27.462 1.00 93.62 301 LYS A O 1
ATOM 2242 N N . PRO A 1 302 ? 6.572 6.820 -25.805 1.00 95.06 302 PRO A N 1
ATOM 2243 C CA . PRO A 1 302 ? 5.776 8.012 -26.080 1.00 95.06 302 PRO A CA 1
ATOM 2244 C C . PRO A 1 302 ? 6.125 8.601 -27.452 1.00 95.06 302 PRO A C 1
ATOM 2246 O O . PRO A 1 302 ? 7.287 8.605 -27.860 1.00 95.06 302 PRO A O 1
ATOM 2249 N N . LEU A 1 303 ? 5.119 9.102 -28.176 1.00 93.44 303 LEU A N 1
ATOM 2250 C CA . LEU A 1 303 ? 5.338 9.785 -29.456 1.00 93.44 303 LEU A CA 1
ATOM 2251 C C . LEU A 1 303 ? 6.001 11.155 -29.276 1.00 93.44 303 LEU A C 1
ATOM 2253 O O . LEU A 1 303 ? 6.898 11.531 -30.035 1.00 93.44 303 LEU A O 1
ATOM 2257 N N . ASP A 1 304 ? 5.487 11.919 -28.319 1.00 91.00 304 ASP A N 1
ATOM 2258 C CA . ASP A 1 304 ? 5.835 13.318 -28.129 1.00 91.00 304 ASP A CA 1
ATOM 2259 C C . ASP A 1 304 ? 7.106 13.470 -27.301 1.00 91.00 304 ASP A C 1
ATOM 2261 O O . ASP A 1 304 ? 7.221 12.929 -26.201 1.00 91.00 304 ASP A O 1
ATOM 2265 N N . LYS A 1 305 ? 8.029 14.288 -27.811 1.00 92.75 305 LYS A N 1
ATOM 2266 C CA . LYS A 1 305 ? 9.270 14.630 -27.117 1.00 92.75 305 LYS A CA 1
ATOM 2267 C C . LYS A 1 305 ? 9.154 15.926 -26.323 1.00 92.75 305 LYS A C 1
ATOM 2269 O O . LYS A 1 305 ? 8.542 16.907 -26.771 1.00 92.75 305 LYS A O 1
ATOM 2274 N N . VAL A 1 306 ? 9.833 15.963 -25.180 1.00 94.38 306 VAL A N 1
ATOM 2275 C CA . VAL A 1 306 ? 9.972 17.150 -24.331 1.00 94.38 306 VAL A CA 1
ATOM 2276 C C . VAL A 1 306 ? 10.874 18.173 -25.019 1.00 94.38 306 VAL A C 1
ATOM 2278 O O . VAL A 1 306 ? 11.947 17.848 -25.524 1.00 94.38 306 VAL A O 1
ATOM 2281 N N . ILE A 1 307 ? 10.435 19.431 -25.052 1.00 93.00 307 ILE A N 1
ATOM 2282 C CA . ILE A 1 307 ? 11.229 20.524 -25.619 1.00 93.00 307 ILE A CA 1
ATOM 2283 C C . ILE A 1 307 ? 12.236 20.996 -24.571 1.00 93.00 307 ILE A C 1
ATOM 2285 O O . ILE A 1 307 ? 11.838 21.481 -23.510 1.00 93.00 307 ILE A O 1
ATOM 2289 N N . VAL A 1 308 ? 13.521 20.906 -24.897 1.00 93.88 308 VAL A N 1
ATOM 2290 C CA . VAL A 1 308 ? 14.639 21.305 -24.032 1.00 93.88 308 VAL A CA 1
ATOM 2291 C C . VAL A 1 308 ? 15.551 22.292 -24.749 1.00 93.88 308 VAL A C 1
ATOM 2293 O O . VAL A 1 308 ? 15.526 22.418 -25.978 1.00 93.88 308 VAL A O 1
ATOM 2296 N N . LYS A 1 309 ? 16.356 23.027 -23.982 1.00 90.56 309 LYS A N 1
ATOM 2297 C CA . LYS A 1 309 ? 17.345 23.952 -24.564 1.00 90.56 309 LYS A CA 1
ATOM 2298 C C . LYS A 1 309 ? 18.609 23.233 -25.020 1.00 90.56 309 LYS A C 1
ATOM 2300 O O . LYS A 1 309 ? 19.130 23.560 -26.079 1.00 90.56 309 LYS A O 1
ATOM 2305 N N . ASP A 1 310 ? 19.086 22.291 -24.213 1.00 91.00 310 ASP A N 1
ATOM 2306 C CA . ASP A 1 310 ? 20.311 21.537 -24.464 1.00 91.00 310 ASP A CA 1
ATOM 2307 C C . ASP A 1 310 ? 20.067 20.043 -24.193 1.00 91.00 310 ASP A C 1
ATOM 2309 O O . ASP A 1 310 ? 20.097 19.610 -23.041 1.00 91.00 310 ASP A O 1
ATOM 2313 N N . PRO A 1 311 ? 19.827 19.235 -25.242 1.00 89.88 311 PRO A N 1
ATOM 2314 C CA . PRO A 1 311 ? 19.656 17.787 -25.120 1.00 89.88 311 PRO A CA 1
ATOM 2315 C C . PRO A 1 311 ? 20.813 17.049 -24.439 1.00 89.88 311 PRO A C 1
ATOM 2317 O O . PRO A 1 311 ? 20.610 15.944 -23.944 1.00 89.88 311 PRO A O 1
ATOM 2320 N N . SER A 1 312 ? 22.018 17.630 -24.423 1.00 88.31 312 SER A N 1
ATOM 2321 C CA . SER A 1 312 ? 23.196 17.010 -23.803 1.00 88.31 312 SER A CA 1
ATOM 2322 C C . SER A 1 312 ? 23.316 17.336 -22.312 1.00 88.31 312 SER A C 1
ATOM 2324 O O . SER A 1 312 ? 24.165 16.762 -21.633 1.00 88.31 312 SER A O 1
ATOM 2326 N N . ASN A 1 313 ? 22.500 18.263 -21.796 1.00 88.56 313 ASN A N 1
ATOM 2327 C CA . ASN A 1 313 ? 22.569 18.731 -20.417 1.00 88.56 313 ASN A CA 1
ATOM 2328 C C . ASN A 1 313 ? 21.177 19.089 -19.872 1.00 88.56 313 ASN A C 1
ATOM 2330 O O . ASN A 1 313 ? 20.759 20.248 -19.872 1.00 88.56 313 ASN A O 1
ATOM 2334 N N . LEU A 1 314 ? 20.469 18.064 -19.399 1.00 90.56 314 LEU A N 1
ATOM 2335 C CA . LEU A 1 314 ? 19.099 18.180 -18.906 1.00 90.56 314 LEU A CA 1
ATOM 2336 C C . LEU A 1 314 ? 19.053 18.696 -17.465 1.00 90.56 314 LEU A C 1
ATOM 2338 O O . LEU A 1 314 ? 19.703 18.145 -16.571 1.00 90.56 314 LEU A O 1
ATOM 2342 N N . THR A 1 315 ? 18.219 19.704 -17.226 1.00 89.88 315 THR A N 1
ATOM 2343 C CA . THR A 1 315 ? 17.884 20.188 -15.878 1.00 89.88 315 THR A CA 1
ATOM 2344 C C . THR A 1 315 ? 16.954 19.221 -15.142 1.00 89.88 315 THR A C 1
ATOM 2346 O O . THR A 1 315 ? 16.248 18.430 -15.766 1.00 89.88 315 THR A O 1
ATOM 2349 N N . ASP A 1 316 ? 16.893 19.306 -13.811 1.00 84.31 316 ASP A N 1
ATOM 2350 C CA . ASP A 1 316 ? 16.004 18.450 -13.006 1.00 84.31 316 ASP A CA 1
ATOM 2351 C C . ASP A 1 316 ? 14.520 18.632 -13.370 1.00 84.31 316 ASP A C 1
ATOM 2353 O O . ASP A 1 316 ? 13.759 17.667 -13.393 1.00 84.31 316 ASP A O 1
ATOM 2357 N N . GLU A 1 317 ? 14.112 19.854 -13.729 1.00 87.88 317 GLU A N 1
ATOM 2358 C CA . GLU A 1 317 ? 12.751 20.139 -14.199 1.00 87.88 317 GLU A CA 1
ATOM 2359 C C . GLU A 1 317 ? 12.463 19.473 -15.556 1.00 87.88 317 GLU A C 1
ATOM 2361 O O . GLU A 1 317 ? 11.377 18.932 -15.770 1.00 87.88 317 GLU A O 1
ATOM 2366 N N . GLU A 1 318 ? 13.426 19.487 -16.482 1.00 93.62 318 GLU A N 1
ATOM 2367 C CA . GLU A 1 318 ? 13.299 18.797 -17.772 1.00 93.62 318 GLU A CA 1
ATOM 2368 C C . GLU A 1 318 ? 13.268 17.276 -17.578 1.00 93.62 318 GLU A C 1
ATOM 2370 O O . GLU A 1 318 ? 12.427 16.609 -18.177 1.00 93.62 318 GLU A O 1
ATOM 2375 N N . LYS A 1 319 ? 14.105 16.731 -16.687 1.00 86.75 319 LYS A N 1
ATOM 2376 C CA . LYS A 1 319 ? 14.099 15.306 -16.323 1.00 86.75 319 LYS A CA 1
ATOM 2377 C C . LYS A 1 319 ? 12.753 14.869 -15.745 1.00 86.75 319 LYS A C 1
ATOM 2379 O O . LYS A 1 319 ? 12.228 13.845 -16.171 1.00 86.75 319 LYS A O 1
ATOM 2384 N N . ALA A 1 320 ? 12.162 15.657 -14.846 1.00 86.56 320 ALA A N 1
ATOM 2385 C CA . ALA A 1 320 ? 10.838 15.371 -14.290 1.00 86.56 320 ALA A CA 1
ATOM 2386 C C . ALA A 1 320 ? 9.741 15.352 -15.372 1.00 86.56 320 ALA A C 1
ATOM 2388 O O . ALA A 1 320 ? 8.896 14.462 -15.375 1.00 86.56 320 ALA A O 1
ATOM 2389 N N . LYS A 1 321 ? 9.784 16.283 -16.337 1.00 93.75 321 LYS A N 1
ATOM 2390 C CA . LYS A 1 321 ? 8.849 16.294 -17.480 1.00 93.75 321 LYS A CA 1
ATOM 2391 C C . LYS A 1 321 ? 9.023 15.082 -18.394 1.00 93.75 321 LYS A C 1
ATOM 2393 O O . LYS A 1 321 ? 8.035 14.568 -18.908 1.00 93.75 321 LYS A O 1
ATOM 2398 N N . ILE A 1 322 ? 10.262 14.644 -18.611 1.00 94.56 322 ILE A N 1
ATOM 2399 C CA . ILE A 1 322 ? 10.560 13.448 -19.407 1.00 94.56 322 ILE A CA 1
ATOM 2400 C C . ILE A 1 322 ? 9.986 12.204 -18.726 1.00 94.56 322 ILE A C 1
ATOM 2402 O O . ILE A 1 322 ? 9.316 11.418 -19.390 1.00 94.56 322 ILE A O 1
ATOM 2406 N N . VAL A 1 323 ? 10.210 12.053 -17.417 1.00 89.69 323 VAL A N 1
ATOM 2407 C CA . VAL A 1 323 ? 9.658 10.946 -16.621 1.00 89.69 323 VAL A CA 1
ATOM 2408 C C . VAL A 1 323 ? 8.133 10.923 -16.728 1.00 89.69 323 VAL A C 1
ATOM 2410 O O . VAL A 1 323 ? 7.592 9.924 -17.190 1.00 89.69 323 VAL A O 1
ATOM 2413 N N . ALA A 1 324 ? 7.466 12.052 -16.464 1.00 91.75 324 ALA A N 1
ATOM 2414 C CA . ALA A 1 324 ? 6.008 12.152 -16.549 1.00 91.75 324 ALA A CA 1
ATOM 2415 C C . ALA A 1 324 ? 5.456 11.764 -17.935 1.00 91.75 324 ALA A C 1
ATOM 2417 O O . ALA A 1 324 ? 4.436 11.091 -18.033 1.00 91.75 324 ALA A O 1
ATOM 2418 N N . LYS A 1 325 ? 6.143 12.141 -19.025 1.00 94.19 325 LYS A N 1
ATOM 2419 C CA . LYS A 1 325 ? 5.714 11.794 -20.392 1.00 94.19 325 LYS A CA 1
ATOM 2420 C C . LYS A 1 325 ? 5.842 10.298 -20.697 1.00 94.19 325 LYS A C 1
ATOM 2422 O O . LYS A 1 325 ? 5.080 9.764 -21.498 1.00 94.19 325 LYS A O 1
ATOM 2427 N N . VAL A 1 326 ? 6.829 9.629 -20.103 1.00 94.94 326 VAL A N 1
ATOM 2428 C CA . VAL A 1 326 ? 7.011 8.179 -20.248 1.00 94.94 326 VAL A CA 1
ATOM 2429 C C . VAL A 1 326 ? 6.011 7.417 -19.373 1.00 94.94 326 VAL A C 1
ATOM 2431 O O . VAL A 1 326 ? 5.490 6.401 -19.831 1.00 94.94 326 VAL A O 1
ATOM 2434 N N . GLU A 1 327 ? 5.709 7.919 -18.173 1.00 91.56 327 GLU A N 1
ATOM 2435 C CA . GLU A 1 327 ? 4.667 7.388 -17.277 1.00 91.56 327 GLU A CA 1
ATOM 2436 C C . GLU A 1 327 ? 3.270 7.485 -17.908 1.00 91.56 327 GLU A C 1
ATOM 2438 O O . GLU A 1 327 ? 2.511 6.527 -17.844 1.00 91.56 327 GLU A O 1
ATOM 2443 N N . GLU A 1 328 ? 2.960 8.581 -18.610 1.00 93.25 328 GLU A N 1
ATOM 2444 C CA . GLU A 1 328 ? 1.653 8.814 -19.256 1.00 93.25 328 GLU A CA 1
ATOM 2445 C C . GLU A 1 328 ? 1.226 7.689 -20.217 1.00 93.25 328 GLU A C 1
ATOM 2447 O O . GLU A 1 328 ? 0.043 7.396 -20.339 1.00 93.25 328 GLU A O 1
ATOM 2452 N N . VAL A 1 329 ? 2.178 7.041 -20.899 1.00 93.62 329 VAL A N 1
ATOM 2453 C CA . VAL A 1 329 ? 1.896 5.922 -21.822 1.00 93.62 329 VAL A CA 1
ATOM 2454 C C . VAL A 1 329 ? 2.240 4.551 -21.232 1.00 93.62 329 VAL A C 1
ATOM 2456 O O . VAL A 1 329 ? 2.091 3.534 -21.911 1.00 93.62 329 VAL A O 1
ATOM 2459 N N . ASN A 1 330 ? 2.741 4.509 -19.997 1.00 89.38 330 ASN A N 1
ATOM 2460 C CA . ASN A 1 330 ? 3.057 3.291 -19.253 1.00 89.38 330 ASN A CA 1
ATOM 2461 C C . ASN A 1 330 ? 2.509 3.410 -17.824 1.00 89.38 330 ASN A C 1
ATOM 2463 O O . ASN A 1 330 ? 3.306 3.496 -16.882 1.00 89.38 330 ASN A O 1
ATOM 2467 N N . PRO A 1 331 ? 1.175 3.418 -17.661 1.00 82.94 331 PRO A N 1
ATOM 2468 C CA . PRO A 1 331 ? 0.574 3.381 -16.336 1.00 82.94 331 PRO A CA 1
ATOM 2469 C C . PRO A 1 331 ? 1.107 2.168 -15.559 1.00 82.94 331 PRO A C 1
ATOM 2471 O O . PRO A 1 331 ? 1.458 1.138 -16.143 1.00 82.94 331 PRO A O 1
ATOM 2474 N N . ASP A 1 332 ? 1.254 2.331 -14.246 1.00 77.94 332 ASP A N 1
ATOM 2475 C CA . ASP A 1 332 ? 1.764 1.330 -13.294 1.00 77.94 332 ASP A CA 1
ATOM 2476 C C . ASP A 1 332 ? 3.243 0.924 -13.443 1.00 77.94 332 ASP A C 1
ATOM 2478 O O . ASP A 1 332 ? 3.749 0.112 -12.665 1.00 77.94 332 ASP A O 1
ATOM 2482 N N . ALA A 1 333 ? 3.982 1.475 -14.411 1.00 79.94 333 ALA A N 1
ATOM 2483 C CA . ALA A 1 333 ? 5.412 1.215 -14.542 1.00 79.94 333 ALA A CA 1
ATOM 2484 C C . ALA A 1 333 ? 6.249 2.138 -13.642 1.00 79.94 333 ALA A C 1
ATOM 2486 O O . ALA A 1 333 ? 5.993 3.334 -13.531 1.00 79.94 333 ALA A O 1
ATOM 2487 N N . ILE A 1 334 ? 7.345 1.614 -13.087 1.00 74.75 334 ILE A N 1
ATOM 2488 C CA . ILE A 1 334 ? 8.399 2.457 -12.519 1.00 74.75 334 ILE A CA 1
ATOM 2489 C C . ILE A 1 334 ? 9.214 3.053 -13.651 1.00 74.75 334 ILE A C 1
ATOM 2491 O O . ILE A 1 334 ? 9.818 2.332 -14.452 1.00 74.75 334 ILE A O 1
ATOM 2495 N N . VAL A 1 335 ? 9.323 4.376 -13.640 1.00 83.25 335 VAL A N 1
ATOM 2496 C CA . VAL A 1 335 ? 10.159 5.135 -14.560 1.00 83.25 335 VAL A CA 1
ATOM 2497 C C . VAL A 1 335 ? 11.272 5.824 -13.778 1.00 83.25 335 VAL A C 1
ATOM 2499 O O . VAL A 1 335 ? 11.054 6.555 -12.816 1.00 83.25 335 VAL A O 1
ATOM 2502 N N . THR A 1 336 ? 12.513 5.584 -14.189 1.00 78.75 336 THR A N 1
ATOM 2503 C CA . THR A 1 336 ? 13.699 6.222 -13.605 1.00 78.75 336 THR A CA 1
ATOM 2504 C C . THR A 1 336 ? 14.543 6.850 -14.699 1.00 78.75 336 THR A C 1
ATOM 2506 O O . THR A 1 336 ? 14.535 6.389 -15.835 1.00 78.75 336 THR A O 1
ATOM 2509 N N . ILE A 1 337 ? 15.282 7.910 -14.375 1.00 85.06 337 ILE A N 1
ATOM 2510 C CA . ILE A 1 337 ? 16.138 8.615 -15.332 1.00 85.06 337 ILE A CA 1
ATOM 2511 C C . ILE A 1 337 ? 17.563 8.721 -14.796 1.00 85.06 337 ILE A C 1
ATOM 2513 O O . ILE A 1 337 ? 17.788 9.107 -13.646 1.00 85.06 337 ILE A O 1
ATOM 2517 N N . ASN A 1 338 ? 18.529 8.352 -15.634 1.00 80.81 338 ASN A N 1
ATOM 2518 C CA . ASN A 1 338 ? 19.951 8.423 -15.319 1.00 80.81 338 ASN A CA 1
ATOM 2519 C C . ASN A 1 338 ? 20.506 9.842 -15.523 1.00 80.81 338 ASN A C 1
ATOM 2521 O O . ASN A 1 338 ? 19.859 10.725 -16.089 1.00 80.81 338 ASN A O 1
ATOM 2525 N N . GLU A 1 339 ? 21.739 10.075 -15.066 1.00 80.69 339 GLU A N 1
ATOM 2526 C CA . GLU A 1 339 ? 22.412 11.372 -15.234 1.00 80.69 339 GLU A CA 1
ATOM 2527 C C . GLU A 1 339 ? 22.592 11.760 -16.706 1.00 80.69 339 GLU A C 1
ATOM 2529 O O . GLU A 1 339 ? 22.453 12.938 -17.031 1.00 80.69 339 GLU A O 1
ATOM 2534 N N . ASP A 1 340 ? 22.813 10.773 -17.581 1.00 82.12 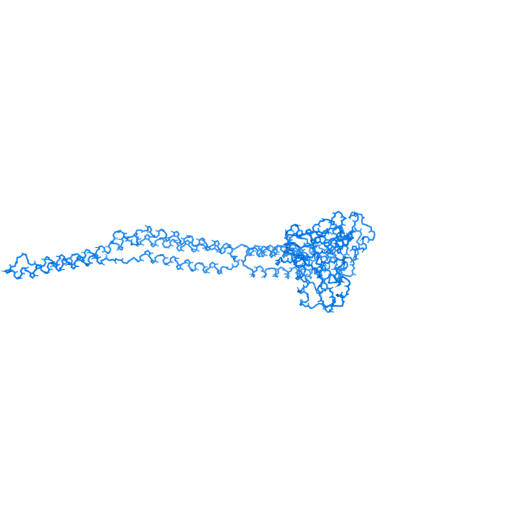340 ASP A N 1
ATOM 2535 C CA . ASP A 1 340 ? 22.919 10.933 -19.038 1.00 82.12 340 ASP A CA 1
ATOM 2536 C C . ASP A 1 340 ? 21.562 11.126 -19.746 1.00 82.12 340 ASP A C 1
ATOM 2538 O O . ASP A 1 340 ? 21.509 11.250 -20.968 1.00 82.12 340 ASP A O 1
ATOM 2542 N N . GLY A 1 341 ? 20.461 11.154 -18.989 1.00 87.19 341 GLY A N 1
ATOM 2543 C CA . GLY A 1 341 ? 19.106 11.321 -19.507 1.00 87.19 341 GLY A CA 1
ATOM 2544 C C . GLY A 1 341 ? 18.477 10.049 -20.079 1.00 87.19 341 GLY A C 1
ATOM 2545 O O . GLY A 1 341 ? 17.334 10.107 -20.530 1.00 87.19 341 GLY A O 1
ATOM 2546 N N . THR A 1 342 ? 19.171 8.907 -20.058 1.00 91.12 342 THR A N 1
ATOM 2547 C CA . THR A 1 342 ? 18.577 7.615 -20.425 1.00 91.12 342 THR A CA 1
ATOM 2548 C C . THR A 1 342 ? 17.508 7.249 -19.405 1.00 91.12 342 THR A C 1
ATOM 2550 O O . THR A 1 342 ? 17.789 7.176 -18.204 1.00 91.12 342 THR A O 1
ATOM 2553 N N . VAL A 1 343 ? 16.292 7.001 -19.882 1.00 91.75 343 VAL A N 1
ATOM 2554 C CA . VAL A 1 343 ? 15.156 6.593 -19.055 1.00 91.75 343 VAL A CA 1
ATOM 2555 C C . VAL A 1 343 ? 15.064 5.078 -19.032 1.00 91.75 343 VAL A C 1
ATOM 2557 O O . VAL A 1 343 ? 15.087 4.453 -20.086 1.00 91.75 343 VAL A O 1
ATOM 2560 N N . SER A 1 344 ? 14.921 4.494 -17.850 1.00 88.56 344 SER A N 1
ATOM 2561 C CA . SER A 1 344 ? 14.648 3.074 -17.650 1.00 88.56 344 SER A CA 1
ATOM 2562 C C . SER A 1 344 ? 13.219 2.897 -17.161 1.00 88.56 344 SER A C 1
ATOM 2564 O O . SER A 1 344 ? 12.802 3.552 -16.205 1.00 88.56 344 SER A O 1
ATOM 2566 N N . VAL A 1 345 ? 12.491 1.989 -17.802 1.00 86.94 345 VAL A N 1
ATOM 2567 C CA . VAL A 1 345 ? 11.105 1.650 -17.483 1.00 86.94 345 VAL A CA 1
ATOM 2568 C C . VAL A 1 345 ? 11.050 0.195 -17.035 1.00 86.94 345 VAL A C 1
ATOM 2570 O O . VAL A 1 345 ? 11.617 -0.679 -17.697 1.00 86.94 345 VAL A O 1
ATOM 2573 N N . SER A 1 346 ? 10.374 -0.060 -15.918 1.00 80.81 346 SER A N 1
ATOM 2574 C CA . SER A 1 346 ? 10.112 -1.394 -15.382 1.00 80.81 346 SER A CA 1
ATOM 2575 C C . SER A 1 346 ? 8.625 -1.554 -15.134 1.00 80.81 346 SER A C 1
ATOM 2577 O O . SER A 1 346 ? 8.024 -0.781 -14.398 1.00 80.81 346 SER A O 1
ATOM 2579 N N . THR A 1 347 ? 8.042 -2.571 -15.741 1.00 79.12 347 THR A N 1
ATOM 2580 C CA . THR A 1 347 ? 6.620 -2.896 -15.578 1.00 79.12 347 THR A CA 1
ATOM 2581 C C . THR A 1 347 ? 6.415 -3.869 -14.409 1.00 79.12 347 THR A C 1
ATOM 2583 O O . THR A 1 347 ? 7.350 -4.610 -14.082 1.00 79.12 347 THR A O 1
ATOM 2586 N N . PRO A 1 348 ? 5.218 -3.916 -13.793 1.00 67.38 348 PRO A N 1
ATOM 2587 C CA . PRO A 1 348 ? 4.930 -4.825 -12.675 1.00 67.38 348 PRO A CA 1
ATOM 2588 C C . PRO A 1 348 ? 5.113 -6.313 -13.009 1.00 67.38 348 PRO A C 1
ATOM 2590 O O . PRO A 1 348 ? 5.445 -7.113 -12.143 1.00 67.38 348 PRO A O 1
ATOM 2593 N N . ASP A 1 349 ? 4.966 -6.701 -14.282 1.00 69.81 349 ASP A N 1
ATOM 2594 C CA . ASP A 1 349 ? 5.206 -8.076 -14.747 1.00 69.81 349 ASP A CA 1
ATOM 2595 C C . ASP A 1 349 ? 6.703 -8.416 -14.932 1.00 69.81 349 ASP A C 1
ATOM 2597 O O . ASP A 1 349 ? 7.058 -9.507 -15.391 1.00 69.81 349 ASP A O 1
ATOM 2601 N N . GLY A 1 350 ? 7.593 -7.487 -14.570 1.00 66.06 350 GLY A N 1
ATOM 2602 C CA . GLY A 1 350 ? 9.039 -7.664 -14.580 1.00 66.06 350 GLY A CA 1
ATOM 2603 C C . GLY A 1 350 ? 9.702 -7.446 -15.940 1.00 66.06 350 GLY A C 1
ATOM 2604 O O . GLY A 1 350 ? 10.882 -7.783 -16.087 1.00 66.06 350 GLY A O 1
ATOM 2605 N N . LYS A 1 351 ? 9.007 -6.903 -16.952 1.00 81.69 351 LYS A N 1
ATOM 2606 C CA . LYS A 1 351 ? 9.666 -6.479 -18.200 1.00 81.69 351 LYS A CA 1
ATOM 2607 C C . LYS A 1 351 ? 10.335 -5.121 -18.022 1.00 81.69 351 LYS A C 1
ATOM 2609 O O . LYS A 1 351 ? 9.744 -4.190 -17.473 1.00 81.69 351 LYS A O 1
ATOM 2614 N N . THR A 1 352 ? 11.545 -5.003 -18.562 1.00 86.06 352 THR A N 1
ATOM 2615 C CA . THR A 1 352 ? 12.363 -3.792 -18.488 1.00 86.06 352 THR A CA 1
ATOM 2616 C C . THR A 1 352 ? 12.850 -3.359 -19.865 1.00 86.06 352 THR A C 1
ATOM 2618 O O . THR A 1 352 ? 13.185 -4.189 -20.716 1.00 86.06 352 THR A O 1
ATOM 2621 N N . ALA A 1 353 ? 12.919 -2.048 -20.078 1.00 90.56 353 ALA A N 1
ATOM 2622 C CA . ALA A 1 353 ? 13.564 -1.454 -21.240 1.00 90.56 353 ALA A CA 1
ATOM 2623 C C . ALA A 1 353 ? 14.077 -0.047 -20.931 1.00 90.56 353 ALA A C 1
ATOM 2625 O O . ALA A 1 353 ? 13.696 0.569 -19.937 1.00 90.56 353 ALA A O 1
ATOM 2626 N N . ALA A 1 354 ? 14.941 0.460 -21.799 1.00 93.25 354 ALA A N 1
ATOM 2627 C CA . ALA A 1 354 ? 15.519 1.784 -21.712 1.00 93.25 354 ALA A CA 1
ATOM 2628 C C . ALA A 1 354 ? 15.251 2.585 -22.989 1.00 93.25 354 ALA A C 1
ATOM 2630 O O . ALA A 1 354 ? 15.204 2.040 -24.095 1.00 93.25 354 ALA A O 1
ATOM 2631 N N . ILE A 1 355 ? 15.109 3.894 -22.821 1.00 94.81 355 ILE A N 1
ATOM 2632 C CA . ILE A 1 355 ? 14.882 4.863 -23.886 1.00 94.81 355 ILE A CA 1
ATOM 2633 C C . ILE A 1 355 ? 15.998 5.910 -23.795 1.00 94.81 355 ILE A C 1
ATOM 2635 O O . ILE A 1 355 ? 16.175 6.516 -22.732 1.00 94.81 355 ILE A O 1
ATOM 2639 N N . PRO A 1 356 ? 16.781 6.130 -24.862 1.00 94.31 356 PRO A N 1
ATOM 2640 C CA . PRO A 1 356 ? 17.855 7.112 -24.823 1.00 94.31 356 PRO A CA 1
ATOM 2641 C C . PRO A 1 356 ? 17.281 8.534 -24.800 1.00 94.31 356 PRO A C 1
ATOM 2643 O O . PRO A 1 356 ? 16.233 8.802 -25.392 1.00 94.31 356 PRO A O 1
ATOM 2646 N N . ALA A 1 357 ? 17.999 9.477 -24.183 1.00 92.94 357 ALA A N 1
ATOM 2647 C CA . ALA A 1 357 ? 17.565 10.876 -24.095 1.00 92.94 357 ALA A CA 1
ATOM 2648 C C . ALA A 1 357 ? 17.221 11.478 -25.471 1.00 92.94 357 ALA A C 1
ATOM 2650 O O . ALA A 1 357 ? 16.227 12.187 -25.613 1.00 92.94 357 ALA A O 1
ATOM 2651 N N . SER A 1 358 ? 17.993 11.134 -26.509 1.00 91.38 358 SER A N 1
ATOM 2652 C CA . SER A 1 358 ? 17.793 11.579 -27.899 1.00 91.38 358 SER A CA 1
ATOM 2653 C C . SER A 1 358 ? 16.430 11.195 -28.498 1.00 91.38 358 SER A C 1
ATOM 2655 O O . SER A 1 358 ? 15.963 11.817 -29.459 1.00 91.38 358 SER A O 1
ATOM 2657 N N . GLU A 1 359 ? 15.760 10.191 -27.936 1.00 93.12 359 GLU A N 1
ATOM 2658 C CA . GLU A 1 359 ? 14.416 9.779 -28.338 1.00 93.12 359 GLU A CA 1
ATOM 2659 C C . GLU A 1 359 ? 13.304 10.440 -27.528 1.00 93.12 359 GLU A C 1
ATOM 2661 O O . GLU A 1 359 ? 12.152 10.383 -27.946 1.00 93.12 359 GLU A O 1
ATOM 2666 N N . LEU A 1 360 ? 13.637 11.128 -26.438 1.00 94.50 360 LEU A N 1
ATOM 2667 C CA . LEU A 1 360 ? 12.669 11.750 -25.535 1.00 94.50 360 LEU A CA 1
ATOM 2668 C C . LEU A 1 360 ? 12.714 13.274 -25.549 1.00 94.50 360 LEU A C 1
ATOM 2670 O O . LEU A 1 360 ? 11.777 13.912 -25.069 1.00 94.50 360 LEU A O 1
ATOM 2674 N N . VAL A 1 361 ? 13.768 13.867 -26.109 1.00 93.88 361 VAL A N 1
ATOM 2675 C CA . VAL A 1 361 ? 13.929 15.321 -26.160 1.00 93.88 361 VAL A CA 1
ATOM 2676 C C . VAL A 1 361 ? 14.099 15.849 -27.579 1.00 93.88 361 VAL A C 1
ATOM 2678 O O . VAL A 1 361 ? 14.610 15.169 -28.470 1.00 93.88 361 VAL A O 1
ATOM 2681 N N . ARG A 1 362 ? 13.668 17.092 -27.779 1.00 91.75 362 ARG A N 1
ATOM 2682 C CA . ARG A 1 362 ? 13.876 17.882 -28.999 1.00 91.75 362 ARG A CA 1
ATOM 2683 C C . ARG A 1 362 ? 14.160 19.336 -28.645 1.00 91.75 362 ARG A C 1
ATOM 2685 O O . ARG A 1 362 ? 13.859 19.784 -27.538 1.00 91.75 362 ARG A O 1
ATOM 2692 N N . THR A 1 363 ? 14.702 20.089 -29.587 1.00 92.12 363 THR A N 1
ATOM 2693 C CA . THR A 1 363 ? 14.892 21.533 -29.442 1.00 92.12 363 THR A CA 1
ATOM 2694 C C . THR A 1 363 ? 13.663 22.304 -29.919 1.00 92.12 363 THR A C 1
ATOM 2696 O O . THR A 1 363 ? 12.753 21.771 -30.556 1.00 92.12 363 THR A O 1
ATOM 2699 N N . LYS A 1 364 ? 13.628 23.607 -29.628 1.00 90.00 364 LYS A N 1
ATOM 2700 C CA . LYS A 1 364 ? 12.586 24.499 -30.155 1.00 90.00 364 LYS A CA 1
ATOM 2701 C C . LYS A 1 364 ? 12.675 24.685 -31.674 1.00 90.00 364 LYS A C 1
ATOM 2703 O O . LYS A 1 364 ? 11.676 25.030 -32.290 1.00 90.00 364 LYS A O 1
ATOM 2708 N N . GLU A 1 365 ? 13.847 24.502 -32.266 1.00 87.88 365 GLU A N 1
ATOM 2709 C CA . GLU A 1 365 ? 14.053 24.650 -33.711 1.00 87.88 365 GLU A CA 1
ATOM 2710 C C . GLU A 1 365 ? 13.443 23.464 -34.466 1.00 87.88 365 GLU A C 1
ATOM 2712 O O . GLU A 1 365 ? 12.809 23.656 -35.506 1.00 87.88 365 GLU A O 1
ATOM 2717 N N . ASP A 1 366 ? 13.515 22.266 -33.876 1.00 85.94 366 ASP A N 1
ATOM 2718 C CA . ASP A 1 366 ? 12.959 21.037 -34.448 1.00 85.94 366 ASP A CA 1
ATOM 2719 C C . ASP A 1 366 ? 11.440 21.104 -34.658 1.00 85.94 366 ASP A C 1
ATOM 2721 O O . ASP A 1 366 ? 10.913 20.447 -35.553 1.00 85.94 366 ASP A O 1
ATOM 2725 N N . THR A 1 367 ? 10.719 21.944 -33.904 1.00 80.31 367 THR A N 1
ATOM 2726 C CA . THR A 1 367 ? 9.256 22.077 -34.039 1.00 80.31 367 THR A CA 1
ATOM 2727 C C . THR A 1 367 ? 8.813 22.670 -35.377 1.00 80.31 367 THR A C 1
ATOM 2729 O O . THR A 1 367 ? 7.631 22.613 -35.705 1.00 80.31 367 THR A O 1
ATOM 2732 N N . SER A 1 368 ? 9.745 23.233 -36.151 1.00 82.69 368 SER A N 1
ATOM 2733 C CA . SER A 1 368 ? 9.482 23.765 -37.492 1.00 82.69 368 SER A CA 1
ATOM 2734 C C . SER A 1 368 ? 9.614 22.709 -38.598 1.00 82.69 368 SER A C 1
ATOM 2736 O O . SER A 1 368 ? 9.283 22.997 -39.750 1.00 82.69 368 SER A O 1
ATOM 2738 N N . ASN A 1 369 ? 10.096 21.504 -38.276 1.00 81.06 369 ASN A N 1
ATOM 2739 C CA . ASN A 1 369 ? 10.197 20.397 -39.227 1.00 81.06 369 ASN A CA 1
ATOM 2740 C C . ASN A 1 369 ? 8.812 19.777 -39.511 1.00 81.06 369 ASN A C 1
ATOM 2742 O O . ASN A 1 369 ? 7.905 19.920 -38.691 1.00 81.06 369 ASN A O 1
ATOM 2746 N N . PRO A 1 370 ? 8.621 19.062 -40.640 1.00 71.81 370 PRO A N 1
ATOM 2747 C CA . PRO A 1 370 ? 7.336 18.438 -40.981 1.00 71.81 370 PRO A CA 1
ATOM 2748 C C . PRO A 1 370 ? 6.796 17.447 -39.935 1.00 71.81 370 PRO A C 1
ATOM 2750 O O . PRO A 1 370 ? 5.585 17.302 -39.809 1.00 71.81 370 PRO A O 1
ATOM 2753 N N . ASP A 1 371 ? 7.679 16.792 -39.180 1.00 71.50 371 ASP A N 1
ATOM 2754 C CA . ASP A 1 371 ? 7.374 15.901 -38.048 1.00 71.50 371 ASP A CA 1
ATOM 2755 C C . ASP A 1 371 ? 7.468 16.614 -36.683 1.00 71.50 371 ASP A C 1
ATOM 2757 O O . ASP A 1 371 ? 7.319 16.000 -35.625 1.00 71.50 371 ASP A O 1
ATOM 2761 N N . ALA A 1 372 ? 7.750 17.919 -36.691 1.00 72.12 372 ALA A N 1
ATOM 2762 C CA . ALA A 1 372 ? 8.066 18.744 -35.532 1.00 72.12 372 ALA A CA 1
ATOM 2763 C C . ALA A 1 372 ? 9.201 18.181 -34.644 1.00 72.12 372 ALA A C 1
ATOM 2765 O O . ALA A 1 372 ? 9.282 18.525 -33.463 1.00 72.12 372 ALA A O 1
ATOM 2766 N N . GLY A 1 373 ? 10.063 17.296 -35.154 1.00 73.12 373 GLY A N 1
ATOM 2767 C CA . GLY A 1 373 ? 11.084 16.603 -34.358 1.00 73.12 373 GLY A CA 1
ATOM 2768 C C . GLY A 1 373 ? 10.556 15.469 -33.473 1.00 73.12 373 GLY A C 1
ATOM 2769 O O . GLY A 1 373 ? 11.307 14.937 -32.649 1.00 73.12 373 GLY A O 1
ATOM 2770 N N . ASN A 1 374 ? 9.281 15.099 -33.617 1.00 72.44 374 ASN A N 1
ATOM 2771 C CA . ASN A 1 374 ? 8.757 13.832 -33.109 1.00 72.44 374 ASN A CA 1
ATOM 2772 C C . ASN A 1 374 ? 9.150 12.692 -34.075 1.00 72.44 374 ASN A C 1
ATOM 2774 O O . ASN A 1 374 ? 9.797 12.930 -35.089 1.00 72.44 374 ASN A O 1
ATOM 2778 N N . SER A 1 375 ? 8.853 11.433 -33.736 1.00 71.75 375 SER A N 1
ATOM 2779 C CA . SER A 1 375 ? 9.222 10.279 -34.583 1.00 71.75 375 SER A CA 1
ATOM 2780 C C . SER A 1 375 ? 8.641 10.356 -36.016 1.00 71.75 375 SER A C 1
ATOM 2782 O O . SER A 1 375 ? 7.871 11.252 -36.338 1.00 71.75 375 SER A O 1
ATOM 2784 N N . LYS A 1 376 ? 8.914 9.351 -36.867 1.00 85.25 376 LYS A N 1
ATOM 2785 C CA . LYS A 1 376 ? 8.292 9.209 -38.206 1.00 85.25 376 LYS A CA 1
ATOM 2786 C C . LYS A 1 376 ? 6.750 9.163 -38.199 1.00 85.25 376 LYS A C 1
ATOM 2788 O O . LYS A 1 376 ? 6.148 9.219 -39.267 1.00 85.25 376 LYS A O 1
ATOM 2793 N N . ILE A 1 377 ? 6.129 8.979 -37.034 1.00 91.62 377 ILE A N 1
ATOM 2794 C CA . ILE A 1 377 ? 4.679 8.899 -36.851 1.00 91.62 377 ILE A CA 1
ATOM 2795 C C . ILE A 1 377 ? 4.108 10.297 -36.582 1.00 91.62 377 ILE A C 1
ATOM 2797 O O . ILE A 1 377 ? 4.602 11.033 -35.732 1.00 91.62 377 ILE A O 1
ATOM 2801 N N . VAL A 1 378 ? 3.021 10.636 -37.267 1.00 91.12 378 VAL A N 1
ATOM 2802 C CA . VAL A 1 378 ? 2.300 11.906 -37.148 1.00 91.12 378 VAL A CA 1
ATOM 2803 C C . VAL A 1 378 ? 0.953 11.670 -36.465 1.00 91.12 378 VAL A C 1
ATOM 2805 O O . VAL A 1 378 ? 0.168 10.826 -36.900 1.00 91.12 378 VAL A O 1
ATOM 2808 N N . LYS A 1 379 ? 0.660 12.432 -35.405 1.00 91.00 379 LYS A N 1
ATOM 2809 C CA . LYS A 1 379 ? -0.661 12.435 -34.752 1.00 91.00 379 LYS A CA 1
ATOM 2810 C C . LYS A 1 379 ? -1.619 13.450 -35.399 1.00 91.00 379 LYS A C 1
ATOM 2812 O O . LYS A 1 379 ? -1.147 14.411 -36.012 1.00 91.00 379 LYS A O 1
ATOM 2817 N N . PRO A 1 380 ? -2.949 13.286 -35.269 1.00 91.25 380 PRO A N 1
ATOM 2818 C CA . PRO A 1 380 ? -3.913 14.248 -35.789 1.00 91.25 380 PRO A CA 1
ATOM 2819 C C . PRO A 1 380 ? -3.746 15.621 -35.136 1.00 91.25 380 PRO A C 1
ATOM 2821 O O . PRO A 1 380 ? -3.636 15.725 -33.919 1.00 91.25 380 PRO A O 1
ATOM 2824 N N . ALA A 1 381 ? -3.771 16.683 -35.945 1.00 87.81 381 ALA A N 1
ATOM 2825 C CA . ALA A 1 381 ? -3.789 18.052 -35.425 1.00 87.81 381 ALA A CA 1
ATOM 2826 C C . ALA A 1 381 ? -5.116 18.366 -34.708 1.00 87.81 381 ALA A C 1
ATOM 2828 O O . ALA A 1 381 ? -5.127 19.042 -33.681 1.00 87.81 381 ALA A O 1
ATOM 2829 N N . ASP A 1 382 ? -6.223 17.836 -35.239 1.00 92.19 382 ASP A N 1
ATOM 2830 C CA . ASP A 1 382 ? -7.559 17.976 -34.668 1.00 92.19 382 ASP A CA 1
ATOM 2831 C C . ASP A 1 382 ? -8.006 16.682 -33.987 1.00 92.19 382 ASP A C 1
ATOM 2833 O O . ASP A 1 382 ? -8.280 15.674 -34.658 1.00 92.19 382 ASP A O 1
ATOM 2837 N N . LYS A 1 383 ? -8.168 16.760 -32.661 1.00 94.81 383 LYS A N 1
ATOM 2838 C CA . LYS A 1 383 ? -8.736 15.685 -31.841 1.00 94.81 383 LYS A CA 1
ATOM 2839 C C . LYS A 1 383 ? -10.130 15.292 -32.333 1.00 94.81 383 LYS A C 1
ATOM 2841 O O . LYS A 1 383 ? -10.924 16.146 -32.759 1.00 94.81 383 LYS A O 1
ATOM 2846 N N . VAL A 1 384 ? -10.420 14.000 -32.283 1.00 94.56 384 VAL A N 1
ATOM 2847 C CA . VAL A 1 384 ? -11.726 13.419 -32.607 1.00 94.56 384 VAL A CA 1
ATOM 2848 C C . VAL A 1 384 ? -12.675 13.671 -31.440 1.00 94.56 384 VAL A C 1
ATOM 2850 O O . VAL A 1 384 ? -12.293 13.523 -30.287 1.00 94.56 384 VAL A O 1
ATOM 2853 N N . ALA A 1 385 ? -13.889 14.132 -31.740 1.00 94.00 385 ALA A N 1
ATOM 2854 C CA . ALA A 1 385 ? -14.923 14.260 -30.720 1.00 94.00 385 ALA A CA 1
ATOM 2855 C C . ALA A 1 385 ? -15.439 12.857 -30.380 1.00 94.00 385 ALA A C 1
ATOM 2857 O O . ALA A 1 385 ? -15.793 12.137 -31.316 1.00 94.00 385 ALA A O 1
ATOM 2858 N N . GLY A 1 386 ? -15.410 12.480 -29.103 1.00 93.12 386 GLY A N 1
ATOM 2859 C CA . GLY A 1 386 ? -15.767 11.129 -28.679 1.00 93.12 386 GLY A CA 1
ATOM 2860 C C . GLY A 1 386 ? -15.141 10.692 -27.357 1.00 93.12 386 GLY A C 1
ATOM 2861 O O . GLY A 1 386 ? -14.391 11.450 -26.731 1.00 93.12 386 GLY A O 1
ATOM 2862 N N . GLU A 1 387 ? -15.441 9.462 -26.953 1.00 92.19 387 GLU A N 1
ATOM 2863 C CA . GLU A 1 387 ? -14.906 8.826 -25.745 1.00 92.19 387 GLU A CA 1
ATOM 2864 C C . GLU A 1 387 ? -13.732 7.893 -26.075 1.00 92.19 387 GLU A C 1
ATOM 2866 O O . GLU A 1 387 ? -13.769 7.129 -27.035 1.00 92.19 387 GLU A O 1
ATOM 2871 N N . ALA A 1 388 ? -12.676 7.929 -25.254 1.00 93.00 388 ALA A N 1
ATOM 2872 C CA . ALA A 1 388 ? -11.428 7.209 -25.527 1.00 93.00 388 ALA A CA 1
ATOM 2873 C C . ALA A 1 388 ? -11.584 5.679 -25.584 1.00 93.00 388 ALA A C 1
ATOM 2875 O O . ALA A 1 388 ? -10.820 5.008 -26.277 1.00 93.00 388 ALA A O 1
ATOM 2876 N N . ASN A 1 389 ? -12.597 5.148 -24.893 1.00 92.06 389 ASN A N 1
ATOM 2877 C CA . ASN A 1 389 ? -12.879 3.716 -24.780 1.00 92.06 389 ASN A CA 1
ATOM 2878 C C . ASN A 1 389 ? -14.072 3.268 -25.642 1.00 92.06 389 ASN A C 1
ATOM 2880 O O . ASN A 1 389 ? -14.478 2.107 -25.562 1.00 92.06 389 ASN A O 1
ATOM 2884 N N . ASP A 1 390 ? -14.629 4.162 -26.468 1.00 95.50 390 ASP A N 1
ATOM 2885 C CA . ASP A 1 390 ? -15.693 3.826 -27.412 1.00 95.50 390 ASP A CA 1
ATOM 2886 C C . ASP A 1 390 ? -15.110 3.273 -28.735 1.00 95.50 390 ASP A C 1
ATOM 2888 O O . ASP A 1 390 ? -14.289 3.940 -29.376 1.00 95.50 390 ASP A O 1
ATOM 2892 N N . PRO A 1 391 ? -15.513 2.068 -29.187 1.00 95.88 391 PRO A N 1
ATOM 2893 C CA . PRO A 1 391 ? -14.964 1.459 -30.400 1.00 95.88 391 PRO A CA 1
ATOM 2894 C C . PRO A 1 391 ? -15.229 2.236 -31.698 1.00 95.88 391 PRO A C 1
ATOM 2896 O O . PRO A 1 391 ? -14.397 2.191 -32.609 1.00 95.88 391 PRO A O 1
ATOM 2899 N N . ASP A 1 392 ? -16.366 2.927 -31.816 1.00 95.75 392 ASP A N 1
ATOM 2900 C CA . ASP A 1 392 ? -16.707 3.693 -33.019 1.00 95.75 392 ASP A CA 1
ATOM 2901 C C . ASP A 1 392 ? -15.865 4.976 -33.089 1.00 95.75 392 ASP A C 1
ATOM 2903 O O . ASP A 1 392 ? -15.411 5.376 -34.168 1.00 95.75 392 ASP A O 1
ATOM 2907 N N . ASP A 1 393 ? -15.597 5.608 -31.948 1.00 96.31 393 ASP A N 1
ATOM 2908 C CA . ASP A 1 393 ? -14.711 6.770 -31.863 1.00 96.31 393 ASP A CA 1
ATOM 2909 C C . ASP A 1 393 ? -13.239 6.395 -32.070 1.00 96.31 393 ASP A C 1
ATOM 2911 O O . ASP A 1 393 ? -12.525 7.080 -32.816 1.00 96.31 393 ASP A O 1
ATOM 2915 N N . GLN A 1 394 ? -12.796 5.266 -31.511 1.00 97.06 394 GLN A N 1
ATOM 2916 C CA . GLN A 1 394 ? -11.479 4.687 -31.791 1.00 97.06 394 GLN A CA 1
ATOM 2917 C C . GLN A 1 394 ? -11.297 4.389 -33.285 1.00 97.06 394 GLN A C 1
ATOM 2919 O O . GLN A 1 394 ? -10.249 4.716 -33.847 1.00 97.06 394 GLN A O 1
ATOM 2924 N N . ALA A 1 395 ? -12.318 3.858 -33.968 1.00 97.12 395 ALA A N 1
ATOM 2925 C CA . ALA A 1 395 ? -12.264 3.596 -35.408 1.00 97.12 395 ALA A CA 1
ATOM 2926 C C . ALA A 1 395 ? -12.069 4.881 -36.238 1.00 97.12 395 ALA A C 1
ATOM 2928 O O . ALA A 1 395 ? -11.292 4.887 -37.197 1.00 97.12 395 ALA A O 1
ATOM 2929 N N . LYS A 1 396 ? -12.706 5.997 -35.850 1.00 96.44 396 LYS A N 1
ATOM 2930 C CA . LYS A 1 396 ? -12.498 7.315 -36.491 1.00 96.44 396 LYS A CA 1
ATOM 2931 C C . LYS A 1 396 ? -11.073 7.831 -36.279 1.00 96.44 396 LYS A C 1
ATOM 2933 O O . LYS A 1 396 ? -10.477 8.416 -37.187 1.00 96.44 396 LYS A O 1
ATOM 2938 N N . VAL A 1 397 ? -10.520 7.653 -35.077 1.00 97.62 397 VAL A N 1
ATOM 2939 C CA . VAL A 1 397 ? -9.124 8.012 -34.778 1.00 97.62 397 VAL A CA 1
ATOM 2940 C C . VAL A 1 397 ? -8.163 7.149 -35.594 1.00 97.62 397 VAL A C 1
ATOM 2942 O O . VAL A 1 397 ? -7.224 7.674 -36.192 1.00 97.62 397 VAL A O 1
ATOM 2945 N N . GLU A 1 398 ? -8.413 5.845 -35.667 1.00 97.25 398 GLU A N 1
ATOM 2946 C CA . GLU A 1 398 ? -7.620 4.894 -36.442 1.00 97.25 398 GLU A CA 1
ATOM 2947 C C . GLU A 1 398 ? -7.609 5.232 -37.940 1.00 97.25 398 GLU A C 1
ATOM 2949 O O . GLU A 1 398 ? -6.544 5.191 -38.561 1.00 97.25 398 GLU A O 1
ATOM 2954 N N . GLU A 1 399 ? -8.749 5.620 -38.520 1.00 97.06 399 GLU A N 1
ATOM 2955 C CA . GLU A 1 399 ? -8.835 6.097 -39.907 1.00 97.06 399 GLU A CA 1
ATOM 2956 C C . GLU A 1 399 ? -7.909 7.300 -40.136 1.00 97.06 399 GLU A C 1
ATOM 2958 O O . GLU A 1 399 ? -7.020 7.239 -40.989 1.00 97.06 399 GLU A O 1
ATOM 2963 N N . LYS A 1 400 ? -8.024 8.348 -39.308 1.00 96.50 400 LYS A N 1
ATOM 2964 C CA . LYS A 1 400 ? -7.155 9.536 -39.396 1.00 96.50 400 LYS A CA 1
ATOM 2965 C C . LYS A 1 400 ? -5.676 9.198 -39.225 1.00 96.50 400 LYS A C 1
ATOM 2967 O O . LYS A 1 400 ? -4.827 9.742 -39.930 1.00 96.50 400 LYS A O 1
ATOM 2972 N N . LEU A 1 401 ? -5.347 8.318 -38.281 1.00 96.06 401 LEU A N 1
ATOM 2973 C CA . LEU A 1 401 ? -3.969 7.889 -38.056 1.00 96.06 401 LEU A CA 1
ATOM 2974 C C . LEU A 1 401 ? -3.414 7.155 -39.278 1.00 96.06 401 LEU A C 1
ATOM 2976 O O . LEU A 1 401 ? -2.267 7.403 -39.643 1.00 96.06 401 LEU A O 1
ATOM 2980 N N . ARG A 1 402 ? -4.208 6.322 -39.961 1.00 96.62 402 ARG A N 1
ATOM 2981 C CA . ARG A 1 402 ? -3.788 5.671 -41.213 1.00 96.62 402 ARG A CA 1
ATOM 2982 C C . ARG A 1 402 ? -3.628 6.650 -42.372 1.00 96.62 402 ARG A C 1
ATOM 2984 O O . ARG A 1 402 ? -2.703 6.484 -43.162 1.00 96.62 402 ARG A O 1
ATOM 2991 N N . GLU A 1 403 ? -4.482 7.665 -42.473 1.00 95.56 403 GLU A N 1
ATOM 2992 C CA . GLU A 1 403 ? -4.352 8.712 -43.497 1.00 95.56 403 GLU A CA 1
ATOM 2993 C C . GLU A 1 403 ? -3.065 9.526 -43.326 1.00 95.56 403 GLU A C 1
ATOM 2995 O O . GLU A 1 403 ? -2.347 9.775 -44.295 1.00 95.56 403 GLU A O 1
ATOM 3000 N N . LEU A 1 404 ? -2.749 9.910 -42.087 1.00 93.75 404 LEU A N 1
ATOM 3001 C CA . LEU A 1 404 ? -1.542 10.673 -41.758 1.00 93.75 404 LEU A CA 1
ATOM 3002 C C . LEU A 1 404 ? -0.269 9.828 -41.847 1.00 93.75 404 LEU A C 1
ATOM 3004 O O . LEU A 1 404 ? 0.814 10.360 -42.087 1.00 93.75 404 LEU A O 1
ATOM 3008 N N . ASN A 1 405 ? -0.401 8.513 -41.675 1.00 93.69 405 ASN A N 1
ATOM 3009 C CA . ASN A 1 405 ? 0.702 7.562 -41.655 1.00 93.69 405 ASN A CA 1
ATOM 3010 C C . ASN A 1 405 ? 0.425 6.431 -42.663 1.00 93.69 405 ASN A C 1
ATOM 3012 O O . ASN A 1 405 ? 0.036 5.331 -42.263 1.00 93.69 405 ASN A O 1
ATOM 3016 N N . PRO A 1 406 ? 0.648 6.643 -43.973 1.00 94.12 406 PRO A N 1
ATOM 3017 C CA . PRO A 1 406 ? 0.283 5.677 -45.021 1.00 94.12 406 PRO A CA 1
ATOM 3018 C C . PRO A 1 406 ? 1.052 4.346 -44.947 1.00 94.12 406 PRO A C 1
ATOM 3020 O O . PRO A 1 406 ? 0.615 3.328 -45.488 1.00 94.12 406 PRO A O 1
ATOM 3023 N N . GLU A 1 407 ? 2.191 4.327 -44.250 1.00 94.56 407 GLU A N 1
ATOM 3024 C CA . GLU A 1 407 ? 2.965 3.112 -43.973 1.00 94.56 407 GLU A CA 1
ATOM 3025 C C . GLU A 1 407 ? 2.526 2.391 -42.689 1.00 94.56 407 GLU A C 1
ATOM 3027 O O . GLU A 1 407 ? 3.206 1.468 -42.244 1.00 94.56 407 GLU A O 1
ATOM 3032 N N . THR A 1 408 ? 1.394 2.775 -42.092 1.00 95.56 408 THR A N 1
ATOM 3033 C CA . THR A 1 408 ? 0.818 2.095 -40.924 1.00 95.56 408 THR A CA 1
ATOM 3034 C C . THR A 1 408 ? 0.537 0.630 -41.233 1.00 95.56 408 THR A C 1
ATOM 3036 O O . THR A 1 408 ? -0.149 0.287 -42.198 1.00 95.56 408 THR A O 1
ATOM 3039 N N . LYS A 1 409 ? 1.055 -0.239 -40.371 1.00 95.31 409 LYS A N 1
ATOM 3040 C CA . LYS A 1 409 ? 0.745 -1.664 -40.311 1.00 95.31 409 LYS A CA 1
ATOM 3041 C C . LYS A 1 409 ? -0.423 -1.904 -39.354 1.00 95.31 409 LYS A C 1
ATOM 3043 O O . LYS A 1 409 ? -1.400 -2.535 -39.749 1.00 95.31 409 LYS A O 1
ATOM 3048 N N . SER A 1 410 ? -0.369 -1.319 -38.156 1.00 95.62 410 SER A N 1
ATOM 3049 C CA . SER A 1 410 ? -1.413 -1.452 -37.138 1.00 95.62 410 SER A CA 1
ATOM 3050 C C . SER A 1 410 ? -1.607 -0.174 -36.317 1.00 95.62 410 SER A C 1
ATOM 3052 O O . SER A 1 410 ? -0.690 0.634 -36.156 1.00 95.62 410 SER A O 1
ATOM 3054 N N . VAL A 1 411 ? -2.822 -0.018 -35.793 1.00 96.75 411 VAL A N 1
ATOM 3055 C CA . VAL A 1 411 ? -3.167 0.916 -34.717 1.00 96.75 411 VAL A CA 1
ATOM 3056 C C . VAL A 1 411 ? -3.857 0.083 -33.644 1.00 96.75 411 VAL A C 1
ATOM 3058 O O . VAL A 1 411 ? -4.742 -0.713 -33.966 1.00 96.75 411 VAL A O 1
ATOM 3061 N N . LYS A 1 412 ? -3.416 0.196 -32.393 1.00 95.50 412 LYS A N 1
ATOM 3062 C CA . LYS A 1 412 ? -3.979 -0.534 -31.251 1.00 95.50 412 LYS A CA 1
ATOM 3063 C C . LYS A 1 412 ? -4.246 0.421 -30.105 1.00 95.50 412 LYS A C 1
ATOM 3065 O O . LYS A 1 412 ? -3.391 1.247 -29.822 1.00 95.50 412 LYS A O 1
ATOM 3070 N N . PHE A 1 413 ? -5.401 0.276 -29.470 1.00 94.81 413 PHE A N 1
ATOM 3071 C CA . PHE A 1 413 ? -5.774 1.042 -28.288 1.00 94.81 413 PHE A CA 1
ATOM 3072 C C . PHE A 1 413 ? -5.593 0.176 -27.037 1.00 94.81 413 PHE A C 1
ATOM 3074 O O . PHE A 1 413 ? -5.903 -1.020 -27.082 1.00 94.81 413 PHE A O 1
ATOM 3081 N N . ASP A 1 414 ? -5.047 0.753 -25.969 1.00 92.12 414 ASP A N 1
ATOM 3082 C CA . ASP A 1 414 ? -5.029 0.139 -24.638 1.00 92.12 414 ASP A CA 1
ATOM 3083 C C . ASP A 1 414 ? -6.316 0.456 -23.851 1.00 92.12 414 ASP A C 1
ATOM 3085 O O . ASP A 1 414 ? -7.264 1.030 -24.392 1.00 92.12 414 ASP A O 1
ATOM 3089 N N . GLU A 1 415 ? -6.381 0.017 -22.592 1.00 91.31 415 GLU A N 1
ATOM 3090 C CA . GLU A 1 415 ? -7.564 0.174 -21.729 1.00 91.31 415 GLU A CA 1
ATOM 3091 C C . GLU A 1 415 ? -7.827 1.636 -21.318 1.00 91.31 415 GLU A C 1
ATOM 3093 O O . GLU A 1 415 ? -8.961 1.985 -20.981 1.00 91.31 415 GLU A O 1
ATOM 3098 N N . ASP A 1 416 ? -6.807 2.494 -21.416 1.00 90.94 416 ASP A N 1
ATOM 3099 C CA . ASP A 1 416 ? -6.883 3.940 -21.176 1.00 90.94 416 ASP A CA 1
ATOM 3100 C C . ASP A 1 416 ? -7.169 4.734 -22.467 1.00 90.94 416 ASP A C 1
ATOM 3102 O O . ASP A 1 416 ? -7.247 5.970 -22.466 1.00 90.94 416 ASP A O 1
ATOM 3106 N N . GLY A 1 417 ? -7.317 4.025 -23.591 1.00 93.44 417 GLY A N 1
ATOM 3107 C CA . GLY A 1 417 ? -7.580 4.581 -24.912 1.00 93.44 417 GLY A CA 1
ATOM 3108 C C . GLY A 1 417 ? -6.362 5.236 -25.570 1.00 93.44 417 GLY A C 1
ATOM 3109 O O . GLY A 1 417 ? -6.521 5.989 -26.538 1.00 93.44 417 GLY A O 1
ATOM 3110 N N . ASN A 1 418 ? -5.144 4.988 -25.081 1.00 95.06 418 ASN A N 1
ATOM 3111 C CA . ASN A 1 418 ? -3.925 5.426 -25.757 1.00 95.06 418 ASN A CA 1
ATOM 3112 C C . ASN A 1 418 ? -3.738 4.609 -27.035 1.00 95.06 418 ASN A C 1
ATOM 3114 O O . ASN A 1 418 ? -3.883 3.388 -27.028 1.00 95.06 418 ASN A O 1
ATOM 3118 N N . ALA A 1 419 ? -3.365 5.261 -28.136 1.00 96.50 419 ALA A N 1
ATOM 3119 C CA . ALA A 1 419 ? -3.155 4.580 -29.410 1.00 96.50 419 ALA A CA 1
ATOM 3120 C C . ALA A 1 419 ? -1.673 4.302 -29.665 1.00 96.50 419 ALA A C 1
ATOM 3122 O O . ALA A 1 419 ? -0.877 5.223 -29.859 1.00 96.50 419 ALA A O 1
ATOM 3123 N N . THR A 1 420 ? -1.305 3.032 -29.775 1.00 96.44 420 THR A N 1
ATOM 3124 C CA . THR A 1 420 ? -0.021 2.600 -30.321 1.00 96.44 420 THR A CA 1
ATOM 3125 C C . THR A 1 420 ? -0.120 2.443 -31.836 1.00 96.44 420 THR A C 1
ATOM 3127 O O . THR A 1 420 ? -0.814 1.563 -32.348 1.00 96.44 420 THR A O 1
ATOM 3130 N N . VAL A 1 421 ? 0.617 3.278 -32.568 1.00 96.50 421 VAL A N 1
ATOM 3131 C CA . VAL A 1 421 ? 0.759 3.201 -34.028 1.00 96.50 421 VAL A CA 1
ATOM 3132 C C . VAL A 1 421 ? 2.041 2.450 -34.358 1.00 96.50 421 VAL A C 1
ATOM 3134 O O . VAL A 1 421 ? 3.112 2.794 -33.856 1.00 96.50 421 VAL A O 1
ATOM 3137 N N . THR A 1 422 ? 1.945 1.444 -35.226 1.00 95.94 422 THR A N 1
ATOM 3138 C CA . THR A 1 422 ? 3.095 0.674 -35.717 1.00 95.94 422 THR A CA 1
ATOM 3139 C C . THR A 1 422 ? 3.156 0.735 -37.236 1.00 95.94 422 THR A C 1
ATOM 3141 O O . THR A 1 422 ? 2.184 0.412 -37.920 1.00 95.94 422 THR A O 1
ATOM 3144 N N . LEU A 1 423 ? 4.303 1.140 -37.778 1.00 95.25 423 LEU A N 1
ATOM 3145 C CA . LEU A 1 423 ? 4.567 1.184 -39.217 1.00 95.25 423 LEU A CA 1
ATOM 3146 C C . LEU A 1 423 ? 5.066 -0.173 -39.736 1.00 95.25 423 LEU A C 1
ATOM 3148 O O . LEU A 1 423 ? 5.555 -1.007 -38.973 1.00 95.25 423 LEU A O 1
ATOM 3152 N N . LYS A 1 424 ? 5.000 -0.392 -41.054 1.00 93.94 424 LYS A N 1
ATOM 3153 C CA . LYS A 1 424 ? 5.496 -1.620 -41.711 1.00 93.94 424 LYS A CA 1
ATOM 3154 C C . LYS A 1 424 ? 6.996 -1.866 -41.515 1.00 93.94 424 LYS A C 1
ATOM 3156 O O . LYS A 1 424 ? 7.429 -3.008 -41.592 1.00 93.94 424 LYS A O 1
ATOM 3161 N N . ASP A 1 425 ? 7.784 -0.818 -41.263 1.00 92.88 425 ASP A N 1
ATOM 3162 C CA . ASP A 1 425 ? 9.217 -0.940 -40.947 1.00 92.88 425 ASP A CA 1
ATOM 3163 C C . ASP A 1 425 ? 9.485 -1.315 -39.476 1.00 92.88 425 ASP A C 1
ATOM 3165 O O . ASP A 1 425 ? 10.638 -1.480 -39.079 1.00 92.88 425 ASP A O 1
ATOM 3169 N N . GLY A 1 426 ? 8.427 -1.470 -38.674 1.00 92.00 426 GLY A N 1
ATOM 3170 C CA . GLY A 1 426 ? 8.489 -1.806 -37.258 1.00 92.00 426 GLY A CA 1
ATOM 3171 C C . GLY A 1 426 ? 8.645 -0.605 -36.325 1.00 92.00 426 GLY A C 1
ATOM 3172 O O . GLY A 1 426 ? 8.669 -0.810 -35.111 1.00 92.00 426 GLY A O 1
ATOM 3173 N N . THR A 1 427 ? 8.734 0.626 -36.842 1.00 92.88 427 THR A N 1
ATOM 3174 C CA . THR A 1 427 ? 8.718 1.840 -36.012 1.00 92.88 427 THR A CA 1
ATOM 3175 C C . THR A 1 427 ? 7.396 1.919 -35.252 1.00 92.88 427 THR A C 1
ATOM 3177 O O . THR A 1 427 ? 6.330 1.827 -35.864 1.00 92.88 427 THR A O 1
ATOM 3180 N N . THR A 1 428 ? 7.465 2.126 -33.938 1.00 94.06 428 THR A N 1
ATOM 3181 C CA . THR A 1 428 ? 6.290 2.178 -33.062 1.00 94.06 428 THR A CA 1
ATOM 3182 C C . THR A 1 428 ? 6.347 3.406 -32.153 1.00 94.06 428 THR A C 1
ATOM 3184 O O . THR A 1 428 ? 7.413 3.768 -31.654 1.00 94.06 428 THR A O 1
ATOM 3187 N N . ALA A 1 429 ? 5.196 4.036 -31.920 1.00 94.88 429 ALA A N 1
ATOM 3188 C CA . ALA A 1 429 ? 5.017 5.077 -30.912 1.00 94.88 429 ALA A CA 1
ATOM 3189 C C . ALA A 1 429 ? 3.587 5.045 -30.356 1.00 94.88 429 ALA A C 1
ATOM 3191 O O . ALA A 1 429 ? 2.651 4.666 -31.060 1.00 94.88 429 ALA A O 1
ATOM 3192 N N . THR A 1 430 ? 3.431 5.453 -29.101 1.00 95.88 430 THR A N 1
ATOM 3193 C CA . THR A 1 430 ? 2.154 5.508 -28.382 1.00 95.88 430 THR A CA 1
ATOM 3194 C C . THR A 1 430 ? 1.750 6.956 -28.159 1.00 95.88 430 THR A C 1
ATOM 3196 O O . THR A 1 430 ? 2.564 7.792 -27.756 1.00 95.88 430 THR A O 1
ATOM 3199 N N . ILE A 1 431 ? 0.497 7.248 -28.478 1.00 95.56 431 ILE A N 1
ATOM 3200 C CA . ILE A 1 431 ? -0.116 8.567 -28.405 1.00 95.56 431 ILE A CA 1
ATOM 3201 C C . ILE A 1 431 ? -1.129 8.525 -27.259 1.00 95.56 431 ILE A C 1
ATOM 3203 O O . ILE A 1 431 ? -2.041 7.697 -27.326 1.00 95.56 431 ILE A O 1
ATOM 3207 N N . PRO A 1 432 ? -0.991 9.387 -26.239 1.00 95.50 432 PRO A N 1
ATOM 3208 C CA . PRO A 1 432 ? -1.949 9.457 -25.144 1.00 95.50 432 PRO A CA 1
ATOM 3209 C C . PRO A 1 432 ? -3.376 9.706 -25.640 1.00 95.50 432 PRO A C 1
ATOM 3211 O O . PRO A 1 432 ? -3.576 10.450 -26.606 1.00 95.50 432 PRO A O 1
ATOM 3214 N N . SER A 1 433 ? -4.374 9.133 -24.975 1.00 94.88 433 SER A N 1
ATOM 3215 C CA . SER A 1 433 ? -5.788 9.334 -25.322 1.00 94.88 433 SER A CA 1
ATOM 3216 C C . SER A 1 433 ? -6.180 10.813 -25.299 1.00 94.88 433 SER A C 1
ATOM 3218 O O . SER A 1 433 ? -6.878 11.297 -26.196 1.00 94.88 433 SER A O 1
ATOM 3220 N N . GLU A 1 434 ? -5.630 11.577 -24.354 1.00 93.81 434 GLU A N 1
ATOM 3221 C CA . GLU A 1 434 ? -5.824 13.023 -24.267 1.00 93.81 434 GLU A CA 1
ATOM 3222 C C . GLU A 1 434 ? -5.379 13.758 -25.533 1.00 93.81 434 GLU A C 1
ATOM 3224 O O . GLU A 1 434 ? -5.945 14.796 -25.859 1.00 93.81 434 GLU A O 1
ATOM 3229 N N . ASP A 1 435 ? -4.400 13.246 -26.279 1.00 93.88 435 ASP A N 1
ATOM 3230 C CA . ASP A 1 435 ? -3.934 13.836 -27.537 1.00 93.88 435 ASP A CA 1
ATOM 3231 C C . ASP A 1 435 ? -4.819 13.476 -28.741 1.00 93.88 435 ASP A C 1
ATOM 3233 O O . ASP A 1 435 ? -4.697 14.099 -29.799 1.00 93.88 435 ASP A O 1
ATOM 3237 N N . LEU A 1 436 ? -5.718 12.502 -28.596 1.00 96.00 436 LEU A N 1
ATOM 3238 C CA . LEU A 1 436 ? -6.536 11.949 -29.678 1.00 96.00 436 LEU A CA 1
ATOM 3239 C C . LEU A 1 436 ? -8.003 12.361 -29.575 1.00 96.00 436 LEU A C 1
ATOM 3241 O O . LEU A 1 436 ? -8.626 12.629 -30.606 1.00 96.00 436 LEU A O 1
ATOM 3245 N N . PHE A 1 437 ? -8.535 12.454 -28.357 1.00 95.69 437 PHE A N 1
ATOM 3246 C CA . PHE A 1 437 ? -9.958 12.658 -28.097 1.00 95.69 437 PHE A CA 1
ATOM 3247 C C . PHE A 1 437 ? -10.257 14.027 -27.476 1.00 95.69 437 PHE A C 1
ATOM 3249 O O . PHE A 1 437 ? -9.447 14.630 -26.770 1.00 95.69 437 PHE A O 1
ATOM 3256 N N . LYS A 1 438 ? -11.450 14.548 -27.754 1.00 93.50 438 LYS A N 1
ATOM 3257 C CA . LYS A 1 438 ? -12.036 15.713 -27.081 1.00 93.50 438 LYS A CA 1
ATOM 3258 C C . LYS A 1 438 ? -13.497 15.422 -26.763 1.00 93.50 438 LYS A C 1
ATOM 3260 O O . LYS A 1 438 ? -14.171 14.759 -27.545 1.00 93.50 438 LYS A O 1
ATOM 3265 N N . SER A 1 439 ? -13.996 15.966 -25.659 1.00 86.06 439 SER A N 1
ATOM 3266 C CA . SER A 1 439 ? -15.407 15.831 -25.293 1.00 86.06 439 SER A CA 1
ATOM 3267 C C . SER A 1 439 ? -16.319 16.403 -26.382 1.00 86.06 439 SER A C 1
ATOM 3269 O O . SER A 1 439 ? -16.005 17.442 -26.978 1.00 86.06 439 SER A O 1
ATOM 3271 N N . GLU A 1 440 ? -17.447 15.739 -26.635 1.00 74.69 440 GLU A N 1
ATOM 3272 C CA . GLU A 1 440 ? -18.520 16.316 -27.444 1.00 74.69 440 GLU A CA 1
ATOM 3273 C C . GLU A 1 440 ? -19.069 17.569 -26.737 1.00 74.69 440 GLU A C 1
ATOM 3275 O O . GLU A 1 440 ? -19.262 17.569 -25.519 1.00 74.69 440 GLU A O 1
ATOM 3280 N N . VAL A 1 441 ? -19.242 18.661 -27.492 1.00 58.25 441 VAL A N 1
ATOM 3281 C CA . VAL A 1 441 ? -19.779 19.946 -26.999 1.00 58.25 441 VAL A CA 1
ATOM 3282 C C . VAL A 1 441 ? -21.246 20.069 -27.360 1.00 58.25 441 VAL A C 1
ATOM 3284 O O . VAL A 1 441 ? -21.560 19.820 -28.548 1.00 58.25 441 VAL A O 1
#

Foldseek 3Di:
DVPDLLAAPVQVVVLVVQLVVLLVVLVVQLVPQDPDDPDPVSVVVNVVSNVVSVVRSVVSSVPSDTDRDLLVVLLVLLVVLLVVLLVVLVPPAQAAPVLSVQLNVQLVVLSVVLSVVSSVDRHSVSSVVSSVVSSVSSNPSHGDRDQLVVLLVLLVVLLVVLLVVLVPDPQDDPVVSVVLNVVSVVLSVVLSVQSNPHRHSVSSVLSSLQSSLVSNCRPAQFAAQAAAEDADLVDDDPVSQVVRQVRSCLLQVQFPDWDADPVRWIWTQGPNRGIHTHRSSLRHDYLVQCADQQRVGPAAAAQDAQADADLQADDPVSLVVLQVRRCLRVPSWDWDADRRRWIWIAHSVSDIHIDHSLQRYDHCVCCPDPCSSTPPFHADPDAQADDLQDPVSLVVRQVVSCVRPVQWPYWHQDPQSWIWTAGSSSDIHIHRSVSHYDHDD

InterPro domains:
  IPR011439 Domain of unknown function DUF1542 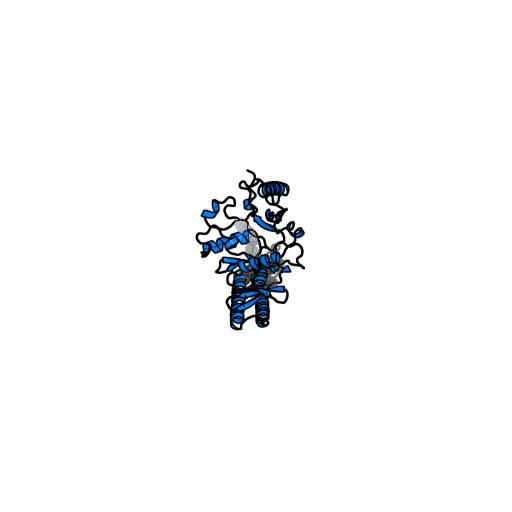[PF07564] (70-144)
  IPR011439 Domain of unknown function DUF1542 [PF07564] (148-218)
  IPR044024 Atypical Rib domain [PF18938] (220-286)
  IPR044024 Atypical Rib domain [PF18938] (298-363)
  IPR044024 Atypical Rib domain [PF18938] (391-439)

Mean predicted aligned error: 10.33 Å

Secondary structure (DSSP, 8-state):
-TT-SSS-HHHHHHHHHHHHHHHHHHHHHHHTS-SS-SSHHHHHHHHHHHHHHHHHHHHHHHT--PPP-HHHHHHHHHHHHHHHHHHHHHT-TT--HHHHHHHHHHHHHHHHHHHHHHHH--SHHHHHHHHHHHHHHHHH------HHHHHHHHHHHHHHHHHHHHHH-TTS-HHHHHHHHHHHHHHHHHHHHHHHH--SHHHHHHHHHHHHHHHHHTTPPP-BSSPEE-S-TTS--HHHHHHHHHHHHHH-TTEEEEEE-TTSPEEEEETTS---EE-GGGSEE-GGGGGSTTTT-SSPPBSSPEE-S-TTS--HHHHHHHHHHHHHTSTT-EEEE-TTS-EEEE-TTS-EEEE-HHHHEE-TTGGGSTTTTS-S----SSPEES-TT-HHHHHHHHHHHHHH-TTEEEEEE-TT--EEEEETTS-EEEE-HHHHEE---

Sequence (441 aa):
IDGRKDLTDEEKAAAKEEAQAKAKEATDAIDAQPANAETPEKAAEAQTAVDGAKKSGVDEVAAVNPEAKAKPAAKKAIEDKLAKQLEDIANTPDATDEEKKVAADAAKAQAEEAKEEIDKARTDAEVKQLQEAAEGEIEKSVPVVEDKPNARKAIDEEATAKKAEIDARNDLTPEAKAKLKAKVDKAAEKSKAAIDAVSSVDDVNTIEEADKAAIKAIGEVNRPIDKVLVKDPSALTDEEKAKILEEVKKVNPTAKEVKYDENGNIEVTTEAGDKGIINPTKLVKTEDQLDNGKGGNDINKPLDKVIVKDPSNLTDEEKAKIVAKVEEVNPDAIVTINEDGTVSVSTPDGKTAAIPASELVRTKEDTSNPDAGNSKIVKPADKVAGEANDPDDQAKVEEKLRELNPETKSVKFDEDGNATVTLKDGTTATIPSEDLFKSEV

Organism: NCBI:txid1095736

Radius of gyration: 40.82 Å; Cα contacts (8 Å, |Δi|>4): 696; chains: 1; bounding box: 104×42×116 Å

pLDDT: mean 91.79, std 7.97, range [58.25, 98.88]